Protein AF-0000000074489206 (afdb_homodimer)

Sequence (524 aa):
MYLAGFTFDFRQEFPAPSCTDLYLKTGTISSALHLPHKLPHISPQNNMTVNDALGGTPVLTYFPYKHLGLGEVFRLFFADAGIPYEEAPATKDVWPGLKKQLMESGANPIGSVPIVKIGDKVYHQTMPTVKYFSKKIQKYLPSSIEDEYFLDQMQDIISDWRSYVRAIFGQDEAAKQKYHAETLPKFVNAFETFLGRHPDGPYLLGKEIMHTDFPLYQAFADNGIRTGGNLAGTLEEHPRVKAFIEAFENRPPIKAHLADRQMYLAGFTFDFRQEFPAPSCTDLYLKTGTISSALHLPHKLPHISPQNNMTVNDALGGTPVLTYFPYKHLGLGEVFRLFFADAGIPYEEAPATKDVWPGLKKQLMESGANPIGSVPIVKIGDKVYHQTMPTVKYFSKKIQKYLPSSIEDEYFLDQMQDIISDWRSYVRAIFGQDEAAKQKYHAETLPKFVNAFETFLGRHPDGPYLLGKEIMHTDFPLYQAFADNGIRTGGNLAGTLEEHPRVKAFIEAFENRPPIKAHLADRQ

pLDDT: mean 82.32, std 28.25, range [17.37, 98.92]

Solvent-accessible surface area (backbone atoms only — not comparable to full-atom values): 30048 Å² total; per-residue (Å²): 140,80,85,74,79,84,76,81,77,78,71,78,75,74,82,78,78,86,81,76,85,73,80,72,81,67,83,69,85,68,81,70,79,66,78,66,75,73,66,74,76,69,66,76,72,83,76,68,47,61,36,56,50,68,64,37,62,38,34,39,27,24,61,84,50,82,87,37,64,67,45,32,32,51,52,50,48,26,44,61,67,64,41,73,66,46,78,50,64,40,41,86,84,47,34,65,61,49,32,51,49,29,32,74,70,56,63,34,44,80,47,71,71,37,32,37,31,37,78,92,44,61,44,55,50,59,67,39,44,48,47,44,51,23,60,53,59,71,42,45,69,69,91,43,73,67,52,42,35,53,44,42,34,50,46,52,50,51,52,53,54,49,47,55,56,59,66,41,61,92,49,55,69,66,54,48,50,46,35,62,71,50,52,49,52,47,52,55,53,23,47,31,53,52,27,51,75,23,71,83,26,47,26,68,74,6,74,52,72,42,52,58,50,42,53,50,51,45,57,36,44,68,68,23,44,33,94,90,33,90,37,33,72,58,36,78,80,27,64,46,46,34,43,25,52,52,54,57,50,60,35,66,48,36,33,55,55,60,65,61,68,113,139,81,84,75,79,83,78,81,77,86,67,86,72,83,78,79,80,79,84,81,76,85,72,77,84,74,80,68,85,66,82,74,74,75,75,71,75,75,66,72,77,69,65,77,72,83,76,68,47,61,36,56,51,68,64,38,61,38,34,38,28,26,62,85,49,82,87,38,64,67,45,33,30,52,51,50,48,30,42,61,67,64,42,73,66,46,77,52,66,40,40,85,86,47,35,65,61,50,34,51,49,28,32,74,72,55,64,34,42,78,47,69,70,35,33,36,31,35,80,91,44,61,43,55,51,60,68,38,43,48,46,45,52,23,62,52,60,71,42,44,68,69,92,44,71,69,51,42,36,51,46,42,32,50,47,53,50,50,52,53,54,49,47,55,55,58,66,40,59,92,48,56,68,68,54,47,50,47,36,62,71,49,52,48,52,46,53,53,54,24,49,31,53,52,27,51,74,22,71,81,26,49,26,69,75,6,74,52,73,40,51,56,50,42,54,50,51,45,56,35,45,67,68,22,44,33,94,90,33,90,37,33,72,58,35,78,79,27,64,45,46,34,43,26,51,53,54,55,49,61,35,66,48,37,34,56,56,57,64,61,70,111

InterPro domains:
  IPR004045 Glutathione S-transferase, N-terminal [PS50404] (58-141)
  IPR004046 Glutathione S-transferase, C-terminal [PF14497] (160-261)
  IPR010987 Glutathione S-transferase, C-terminal-like [PS50405] (140-262)
  IPR036249 Thioredoxin-like superfamily [SSF52833] (58-136)
  IPR036282 Glutathione S-transferase, C-terminal domain superfamily [SSF47616] (141-261)
  IPR050213 Glutathione S-transferase superfamily [PTHR11571] (59-261)

Organism: Spizellomyces punctatus (strain DAOM BR117) (NCBI:txid645134)

Structure (mmCIF, N/CA/C/O backbone):
data_AF-0000000074489206-model_v1
#
loop_
_entity.id
_entity.type
_entity.pdbx_description
1 polymer 'Glutathione S-transferase'
#
loop_
_atom_site.group_PDB
_atom_site.id
_atom_site.type_symbol
_atom_site.label_atom_id
_atom_site.label_alt_id
_atom_site.label_comp_id
_atom_site.label_asym_id
_atom_site.label_entity_id
_atom_site.label_seq_id
_atom_site.pdbx_PDB_ins_code
_atom_site.Cartn_x
_atom_site.Cartn_y
_atom_site.Cartn_z
_atom_site.occupancy
_atom_site.B_iso_or_equiv
_atom_site.auth_seq_id
_atom_site.auth_comp_id
_atom_site.auth_asym_id
_atom_site.auth_atom_id
_atom_site.pdbx_PDB_model_num
ATOM 1 N N . MET A 1 1 ? -5.728 9.969 43.24 1 19.01 1 MET A N 1
ATOM 2 C CA . MET A 1 1 ? -5.011 11.214 42.976 1 19.01 1 MET A CA 1
ATOM 3 C C . MET A 1 1 ? -5.58 11.92 41.75 1 19.01 1 MET A C 1
ATOM 5 O O . MET A 1 1 ? -6.014 11.268 40.798 1 19.01 1 MET A O 1
ATOM 9 N N . TYR A 1 2 ? -5.796 13.366 41.855 1 19.22 2 TYR A N 1
ATOM 10 C CA . TYR A 1 2 ? -6.529 14.558 41.44 1 19.22 2 TYR A CA 1
ATOM 11 C C . TYR A 1 2 ? -5.978 15.108 40.13 1 19.22 2 TYR A C 1
ATOM 13 O O . TYR A 1 2 ? -4.869 15.645 40.092 1 19.22 2 TYR A O 1
ATOM 21 N N . LEU A 1 3 ? -5.888 14.317 39.057 1 20.36 3 LEU A N 1
ATOM 22 C CA . LEU A 1 3 ? -5.39 14.919 37.824 1 20.36 3 LEU A CA 1
ATOM 23 C C . LEU A 1 3 ? -6.145 16.205 37.504 1 20.36 3 LEU A C 1
ATOM 25 O O . LEU A 1 3 ? -7.339 16.17 37.2 1 20.36 3 LEU A O 1
ATOM 29 N N . ALA A 1 4 ? -5.779 17.264 38.317 1 20.36 4 ALA A N 1
ATOM 30 C CA . ALA A 1 4 ? -6.176 18.669 38.276 1 20.36 4 ALA A CA 1
ATOM 31 C C . ALA A 1 4 ? -6.088 19.222 36.856 1 20.36 4 ALA A C 1
ATOM 33 O O . ALA A 1 4 ? -5.211 18.83 36.083 1 20.36 4 ALA A O 1
ATOM 34 N N . GLY A 1 5 ? -7.215 19.787 36.294 1 20.77 5 GLY A N 1
ATOM 35 C CA . GLY A 1 5 ? -7.941 20.453 35.224 1 20.77 5 GLY A CA 1
ATOM 36 C C . GLY A 1 5 ? -7.248 21.706 34.724 1 20.77 5 GLY A C 1
ATOM 37 O O . GLY A 1 5 ? -7.189 22.714 35.431 1 20.77 5 GLY A O 1
ATOM 38 N N . PHE A 1 6 ? -5.941 21.493 34.138 1 20.52 6 PHE A N 1
ATOM 39 C CA . PHE A 1 6 ? -5.072 22.604 33.767 1 20.52 6 PHE A CA 1
ATOM 40 C C . PHE A 1 6 ? -5.813 23.599 32.882 1 20.52 6 PHE A C 1
ATOM 42 O O . PHE A 1 6 ? -6.465 23.21 31.911 1 20.52 6 PHE A O 1
ATOM 49 N N . THR A 1 7 ? -6.281 24.807 33.384 1 20.48 7 THR A N 1
ATOM 50 C CA . THR A 1 7 ? -7.07 25.994 33.074 1 20.48 7 THR A CA 1
ATOM 51 C C . THR A 1 7 ? -6.355 26.866 32.046 1 20.48 7 THR A C 1
ATOM 53 O O . THR A 1 7 ? -5.339 27.492 32.355 1 20.48 7 THR A O 1
ATOM 56 N N . PHE A 1 8 ? -5.883 26.369 30.845 1 18.86 8 PHE A N 1
ATOM 57 C CA . PHE A 1 8 ? -5.146 27.3 29.998 1 18.86 8 PHE A CA 1
ATOM 58 C C . PHE A 1 8 ? -6.006 28.507 29.645 1 18.86 8 PHE A C 1
ATOM 60 O O . PHE A 1 8 ? -7.15 28.356 29.21 1 18.86 8 PHE A O 1
ATOM 67 N N . ASP A 1 9 ? -5.855 29.699 30.284 1 19.12 9 ASP A N 1
ATOM 68 C CA . ASP A 1 9 ? -6.465 31.024 30.285 1 19.12 9 ASP A CA 1
ATOM 69 C C . ASP A 1 9 ? -6.171 31.765 28.982 1 19.12 9 ASP A C 1
ATOM 71 O O . ASP A 1 9 ? -5.075 32.299 28.799 1 19.12 9 ASP A O 1
ATOM 75 N N . PHE A 1 10 ? -6.372 31.257 27.808 1 18.16 10 PHE A N 1
ATOM 76 C CA . PHE A 1 10 ? -5.983 31.896 26.557 1 18.16 10 PHE A CA 1
ATOM 77 C C . PHE A 1 10 ? -6.735 33.208 26.363 1 18.16 10 PHE A C 1
ATOM 79 O O . PHE A 1 10 ? -7.643 33.292 25.533 1 18.16 10 PHE A O 1
ATOM 86 N N . ARG A 1 11 ? -7.218 33.893 27.473 1 21.06 11 ARG A N 1
ATOM 87 C CA . ARG A 1 11 ? -8.207 34.941 27.244 1 21.06 11 ARG A CA 1
ATOM 88 C C . ARG A 1 11 ? -7.576 36.15 26.561 1 21.06 11 ARG A C 1
ATOM 90 O O . ARG A 1 11 ? -7.639 37.266 27.079 1 21.06 11 ARG A O 1
ATOM 97 N N . GLN A 1 12 ? -6.361 36.042 25.953 1 17.75 12 GLN A N 1
ATOM 98 C CA . GLN A 1 12 ? -5.848 37.377 25.661 1 17.75 12 GLN A CA 1
ATOM 99 C C . GLN A 1 12 ? -6.71 38.081 24.616 1 17.75 12 GLN A C 1
ATOM 101 O O . GLN A 1 12 ? -7.03 37.502 23.576 1 17.75 12 GLN A O 1
ATOM 106 N N . GLU A 1 13 ? -7.373 39.189 24.942 1 18.68 13 GLU A N 1
ATOM 107 C CA . GLU A 1 13 ? -8.425 40.093 24.488 1 18.68 13 GLU A CA 1
ATOM 108 C C . GLU A 1 13 ? -7.955 40.939 23.309 1 18.68 13 GLU A C 1
ATOM 110 O O . GLU A 1 13 ? -7.081 41.796 23.462 1 18.68 13 GLU A O 1
ATOM 115 N N . PHE A 1 14 ? -7.367 40.45 22.25 1 19.97 14 PHE A N 1
ATOM 116 C CA . PHE A 1 14 ? -6.841 41.371 21.25 1 19.97 14 PHE A CA 1
ATOM 117 C C . PHE A 1 14 ? -7.921 42.341 20.786 1 19.97 14 PHE A C 1
ATOM 119 O O . PHE A 1 14 ? -9.06 41.938 20.541 1 19.97 14 PHE A O 1
ATOM 126 N N . PRO A 1 15 ? -7.707 43.588 21.147 1 19.11 15 PRO A N 1
ATOM 127 C CA . PRO A 1 15 ? -8.673 44.664 20.913 1 19.11 15 PRO A CA 1
ATOM 128 C C . PRO A 1 15 ? -9.008 44.844 19.434 1 19.11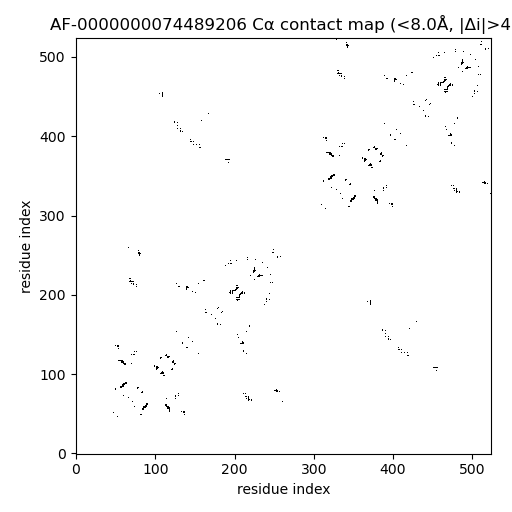 15 PRO A C 1
ATOM 130 O O . PRO A 1 15 ? -8.16 44.605 18.571 1 19.11 15 PRO A O 1
ATOM 133 N N . ALA A 1 16 ? -10.281 44.852 19.134 1 18.67 16 ALA A N 1
ATOM 134 C CA . ALA A 1 16 ? -11.036 44.742 17.888 1 18.67 16 ALA A CA 1
ATOM 135 C C . ALA A 1 16 ? -10.793 45.952 16.991 1 18.67 16 ALA A C 1
ATOM 137 O O . ALA A 1 16 ? -10.585 45.807 15.784 1 18.67 16 ALA A O 1
ATOM 138 N N . PRO A 1 17 ? -10.749 47.308 17.485 1 18.47 17 PRO A N 1
ATOM 139 C CA . PRO A 1 17 ? -11.984 47.871 16.935 1 18.47 17 PRO A CA 1
ATOM 140 C C . PRO A 1 17 ? -11.831 48.33 15.487 1 18.47 17 PRO A C 1
ATOM 142 O O . PRO A 1 17 ? -12.625 47.945 14.626 1 18.47 17 PRO A O 1
ATOM 145 N N . SER A 1 18 ? -11.329 49.686 15.202 1 17.73 18 SER A N 1
ATOM 146 C CA . SER A 1 18 ? -12.222 50.723 14.695 1 17.73 18 SER A CA 1
ATOM 147 C C . SER A 1 18 ? -12.071 50.892 13.187 1 17.73 18 SER A C 1
ATOM 149 O O . SER A 1 18 ? -10.96 51.08 12.686 1 17.73 18 SER A O 1
ATOM 151 N N . CYS A 1 19 ? -12.798 50.299 12.328 1 19.56 19 CYS A N 1
ATOM 152 C CA . CYS A 1 19 ? -12.992 50.188 10.887 1 19.56 19 CYS A CA 1
ATOM 153 C C . CYS A 1 19 ? -13.269 51.553 10.268 1 19.56 19 CYS A C 1
ATOM 155 O O . CYS A 1 19 ? -14.394 52.052 10.333 1 19.56 19 CYS A O 1
ATOM 157 N N . THR A 1 20 ? -12.426 52.607 10.691 1 17.76 20 THR A N 1
ATOM 158 C CA . THR A 1 20 ? -12.946 53.909 10.291 1 17.76 20 THR A CA 1
ATOM 159 C C . THR A 1 20 ? -13.344 53.904 8.818 1 17.76 20 THR A C 1
ATOM 161 O O . THR A 1 20 ? -12.927 53.026 8.06 1 17.76 20 THR A O 1
ATOM 164 N N . ASP A 1 21 ? -13.203 55.26 8.051 1 17.37 21 ASP A N 1
ATOM 165 C CA . ASP A 1 21 ? -14.007 56.228 7.312 1 17.37 21 ASP A CA 1
ATOM 166 C C . ASP A 1 21 ? -13.927 55.975 5.808 1 17.37 21 ASP A C 1
ATOM 168 O O . ASP A 1 21 ? -12.867 56.141 5.201 1 17.37 21 ASP A O 1
ATOM 172 N N . LEU A 1 22 ? -14.535 55.003 5.305 1 18.7 22 LEU A N 1
ATOM 173 C CA . LEU A 1 22 ? -14.691 54.576 3.919 1 18.7 22 LEU A CA 1
ATOM 174 C C . LEU A 1 22 ? -15.347 55.67 3.084 1 18.7 22 LEU A C 1
ATOM 176 O O . LEU A 1 22 ? -16.568 55.68 2.915 1 18.7 22 LEU A O 1
ATOM 180 N N . TYR A 1 23 ? -15.212 57.058 3.385 1 18.75 23 TYR A N 1
ATOM 181 C CA . TYR A 1 23 ? -16.222 57.855 2.697 1 18.75 23 TYR A CA 1
ATOM 182 C C . TYR A 1 23 ? -16.129 57.668 1.187 1 18.75 23 TYR A C 1
ATOM 184 O O . TYR A 1 23 ? -15.056 57.83 0.601 1 18.75 23 TYR A O 1
ATOM 192 N N . LEU A 1 24 ? -16.969 56.865 0.683 1 19.51 24 LEU A N 1
ATOM 193 C CA . LEU A 1 24 ? -17.311 56.425 -0.665 1 19.51 24 LEU A CA 1
ATOM 194 C C . LEU A 1 24 ? -17.751 57.605 -1.527 1 19.51 24 LEU A C 1
ATOM 196 O O . LEU A 1 24 ? -18.741 58.271 -1.215 1 19.51 24 LEU A O 1
ATOM 200 N N . LYS A 1 25 ? -16.824 58.549 -1.897 1 19.35 25 LYS A N 1
ATOM 201 C CA . LYS A 1 25 ? -17.259 59.621 -2.788 1 19.35 25 LYS A CA 1
ATOM 202 C C . LYS A 1 25 ? -18.09 59.071 -3.944 1 19.35 25 LYS A C 1
ATOM 204 O O . LYS A 1 25 ? -17.655 58.16 -4.65 1 19.35 25 LYS A O 1
ATOM 209 N N . THR A 1 26 ? -19.414 59.281 -3.977 1 21.21 26 THR A N 1
ATOM 210 C CA . THR A 1 26 ? -20.62 58.945 -4.726 1 21.21 26 THR A CA 1
ATOM 211 C C . THR A 1 26 ? -20.542 59.49 -6.149 1 21.21 26 THR A C 1
ATOM 213 O O . THR A 1 26 ? -21.419 59.22 -6.972 1 21.21 26 THR A O 1
ATOM 216 N N . GLY A 1 27 ? -19.403 59.959 -6.773 1 21.33 27 GLY A N 1
ATOM 217 C CA . GLY A 1 27 ? -19.845 60.776 -7.892 1 21.33 27 GLY A CA 1
ATOM 218 C C . GLY A 1 27 ? -20.751 60.03 -8.853 1 21.33 27 GLY A C 1
ATOM 219 O O . GLY A 1 27 ? -20.651 58.809 -8.989 1 21.33 27 GLY A O 1
ATOM 220 N N . THR A 1 28 ? -21.939 60.591 -9.233 1 21.07 28 THR A N 1
ATOM 221 C CA . THR A 1 28 ? -23.211 60.318 -9.891 1 21.07 28 THR A CA 1
ATOM 222 C C . THR A 1 28 ? -23.001 60.009 -11.37 1 21.07 28 THR A C 1
ATOM 224 O O . THR A 1 28 ? -23.871 59.424 -12.018 1 21.07 28 THR A O 1
ATOM 227 N N . ILE A 1 29 ? -21.923 59.877 -12.003 1 22.62 29 ILE A N 1
ATOM 228 C CA . ILE A 1 29 ? -22.098 60.224 -13.41 1 22.62 29 ILE A CA 1
ATOM 229 C C . ILE A 1 29 ? -23.08 59.253 -14.062 1 22.62 29 ILE A C 1
ATOM 231 O O . ILE A 1 29 ? -22.937 58.035 -13.933 1 22.62 29 ILE A O 1
ATOM 235 N N . SER A 1 30 ? -24.26 59.667 -14.421 1 20.82 30 SER A N 1
ATOM 236 C CA . SER A 1 30 ? -25.503 59.132 -14.968 1 20.82 30 SER A CA 1
ATOM 237 C C . SER A 1 30 ? -25.293 58.567 -16.369 1 20.82 30 SER A C 1
ATOM 239 O O . SER A 1 30 ? -26.206 57.974 -16.948 1 20.82 30 SER A O 1
ATOM 241 N N . SER A 1 31 ? -24.196 58.675 -17.07 1 23.55 31 SER A N 1
ATOM 242 C CA . SER A 1 31 ? -24.515 58.634 -18.493 1 23.55 31 SER A CA 1
ATOM 243 C C . SER A 1 31 ? -25.161 57.308 -18.877 1 23.55 31 SER A C 1
ATOM 245 O O . SER A 1 31 ? -24.793 56.256 -18.351 1 23.55 31 SER A O 1
ATOM 247 N N . ALA A 1 32 ? -26.371 57.407 -19.508 1 21.8 32 ALA A N 1
ATOM 248 C CA . ALA A 1 32 ? -27.425 56.503 -19.96 1 21.8 32 ALA A CA 1
ATOM 249 C C . ALA A 1 32 ? -26.898 55.526 -21.008 1 21.8 32 ALA A C 1
ATOM 251 O O . ALA A 1 32 ? -27.679 54.867 -21.699 1 21.8 32 ALA A O 1
ATOM 252 N N . LEU A 1 33 ? -25.646 55.266 -21.166 1 22.95 33 LEU A N 1
ATOM 253 C CA . LEU A 1 33 ? -25.439 54.575 -22.434 1 22.95 33 LEU A CA 1
ATOM 254 C C . LEU A 1 33 ? -26.223 53.268 -22.475 1 22.95 33 LEU A C 1
ATOM 256 O O . LEU A 1 33 ? -26.078 52.423 -21.589 1 22.95 33 LEU A O 1
ATOM 260 N N . HIS A 1 34 ? -27.321 53.286 -23.136 1 23.38 34 HIS A N 1
ATOM 261 C CA . HIS A 1 34 ? -28.227 52.175 -23.405 1 23.38 34 HIS A CA 1
ATOM 262 C C . HIS A 1 34 ? -27.516 51.052 -24.152 1 23.38 34 HIS A C 1
ATOM 264 O O . HIS A 1 34 ? -28.158 50.247 -24.831 1 23.38 34 HIS A O 1
ATOM 270 N N . LEU A 1 35 ? -26.367 50.686 -23.966 1 24.21 35 LEU A N 1
ATOM 271 C CA . LEU A 1 35 ? -25.957 49.67 -24.93 1 24.21 35 LEU A CA 1
ATOM 272 C C . LEU A 1 35 ? -26.835 48.429 -24.819 1 24.21 35 LEU A C 1
ATOM 274 O O . LEU A 1 35 ? -26.99 47.868 -23.732 1 24.21 35 LEU A O 1
ATOM 278 N N . PRO A 1 36 ? -27.793 48.284 -25.762 1 25.35 36 PRO A N 1
ATOM 279 C CA . PRO A 1 36 ? -28.704 47.138 -25.697 1 25.35 36 PRO A CA 1
ATOM 280 C C . PRO A 1 36 ? -27.969 45.8 -25.679 1 25.35 36 PRO A C 1
ATOM 282 O O . PRO A 1 36 ? -28.552 44.776 -25.313 1 25.35 36 PRO A O 1
ATOM 285 N N . HIS A 1 37 ? -26.843 45.795 -26.32 1 28.74 37 HIS A N 1
ATOM 286 C CA . HIS A 1 37 ? -26.745 44.49 -26.963 1 28.74 37 HIS A CA 1
ATOM 287 C C . HIS A 1 37 ? -26.79 43.364 -25.935 1 28.74 37 HIS A C 1
ATOM 289 O O . HIS A 1 37 ? -26.037 43.38 -24.958 1 28.74 37 HIS A O 1
ATOM 295 N N . LYS A 1 38 ? -27.947 42.737 -25.805 1 24.7 38 LYS A N 1
ATOM 296 C CA . LYS A 1 38 ? -28.003 41.53 -24.986 1 24.7 38 LYS A CA 1
ATOM 297 C C . LYS A 1 38 ? -26.845 40.591 -25.312 1 24.7 38 LYS A C 1
ATOM 299 O O . LYS A 1 38 ? -26.681 40.175 -26.461 1 24.7 38 LYS A O 1
ATOM 304 N N . LEU A 1 39 ? -25.679 40.755 -24.677 1 28.63 39 LEU A N 1
ATOM 305 C CA . LEU A 1 39 ? -24.77 39.627 -24.847 1 28.63 39 LEU A CA 1
ATOM 306 C C . LEU A 1 39 ? -25.499 38.305 -24.637 1 28.63 39 LEU A C 1
ATOM 308 O O . LEU A 1 39 ? -26.364 38.2 -23.764 1 28.63 39 LEU A O 1
ATOM 312 N N . PRO A 1 40 ? -25.603 37.531 -25.657 1 30.47 40 PRO A N 1
ATOM 313 C CA . PRO A 1 40 ? -26.258 36.257 -25.352 1 30.47 40 PRO A CA 1
ATOM 314 C C . PRO A 1 40 ? -25.826 35.678 -24.007 1 30.47 40 PRO A C 1
ATOM 316 O O . PRO A 1 40 ? -24.717 35.952 -23.54 1 30.47 40 PRO A O 1
ATOM 319 N N . HIS A 1 41 ? -26.744 35.547 -23.123 1 27.83 41 HIS A N 1
ATOM 320 C CA . HIS A 1 41 ? -26.51 34.812 -21.885 1 27.83 41 HIS A CA 1
ATOM 321 C C . HIS A 1 41 ? -25.649 33.578 -22.131 1 27.83 41 HIS A C 1
ATOM 323 O O . HIS A 1 41 ? -26.017 32.706 -22.922 1 27.83 41 HIS A O 1
ATOM 329 N N . ILE A 1 42 ? -24.337 33.739 -22.316 1 32.5 42 ILE A N 1
ATOM 330 C CA . ILE A 1 42 ? -23.588 32.502 -22.125 1 32.5 42 ILE A CA 1
ATOM 331 C C . ILE A 1 42 ? -24.208 31.693 -20.988 1 32.5 42 ILE A C 1
ATOM 333 O O . ILE A 1 42 ? -24.426 32.216 -19.892 1 32.5 42 ILE A O 1
ATOM 337 N N . SER A 1 43 ? -25.072 30.822 -21.331 1 33.3 43 SER A N 1
ATOM 338 C CA . SER A 1 43 ? -25.552 29.896 -20.311 1 33.3 43 SER A CA 1
ATOM 339 C C . SER A 1 43 ? -24.506 29.681 -19.222 1 33.3 43 SER A C 1
ATOM 341 O O . SER A 1 43 ? -23.309 29.61 -19.509 1 33.3 43 SER A O 1
ATOM 343 N N . PRO A 1 44 ? -24.649 30.075 -18.035 1 35.2 44 PRO A N 1
ATOM 344 C CA . PRO A 1 44 ? -23.665 29.75 -17 1 35.2 44 PRO A CA 1
ATOM 345 C C . PRO A 1 44 ? -22.965 28.416 -17.249 1 35.2 44 PRO A C 1
ATOM 347 O O . PRO A 1 44 ? -23.591 27.466 -17.728 1 35.2 44 PRO A O 1
ATOM 350 N N . GLN A 1 45 ? -21.771 28.33 -17.769 1 35.96 45 GLN A N 1
ATOM 351 C CA . GLN A 1 45 ? -20.885 27.171 -17.735 1 35.96 45 GLN A CA 1
ATOM 352 C C . GLN A 1 45 ? -21.267 26.219 -16.605 1 35.96 45 GLN A C 1
ATOM 354 O O . GLN A 1 45 ? -21.654 26.659 -15.52 1 35.96 45 GLN A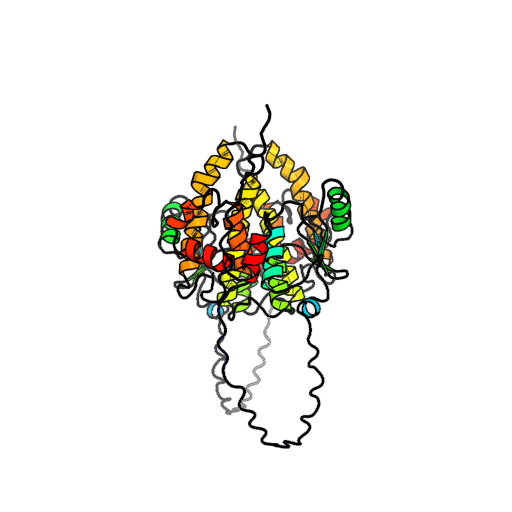 O 1
ATOM 359 N N . ASN A 1 46 ? -21.848 25.091 -16.706 1 41.44 46 ASN A N 1
ATOM 360 C CA . ASN A 1 46 ? -22.153 24.006 -15.78 1 41.44 46 ASN A CA 1
ATOM 361 C C . ASN A 1 46 ? -21.14 23.94 -14.64 1 41.44 46 ASN A C 1
ATOM 363 O O . ASN A 1 46 ? -20.004 23.505 -14.839 1 41.44 46 ASN A O 1
ATOM 367 N N . ASN A 1 47 ? -20.901 24.942 -13.749 1 46.05 47 ASN A N 1
ATOM 368 C CA . ASN A 1 47 ? -20.025 25.053 -12.588 1 46.05 47 ASN A CA 1
ATOM 369 C C . ASN A 1 47 ? -20.003 23.761 -11.777 1 46.05 47 ASN A C 1
ATOM 371 O O . ASN A 1 47 ? -20.758 23.616 -10.813 1 46.05 47 ASN A O 1
ATOM 375 N N . MET A 1 48 ? -19.653 22.706 -12.349 1 63.81 48 MET A N 1
ATOM 376 C CA . MET A 1 48 ? -19.509 21.456 -11.608 1 63.81 48 MET A CA 1
ATOM 377 C C . MET A 1 48 ? -18.672 21.662 -10.35 1 63.81 48 MET A C 1
ATOM 379 O O . MET A 1 48 ? -17.588 22.246 -10.41 1 63.81 48 MET A O 1
ATOM 383 N N . THR A 1 49 ? -19.404 21.629 -9.17 1 77.31 49 THR A N 1
ATOM 384 C CA . THR A 1 49 ? -18.691 21.655 -7.898 1 77.31 49 THR A CA 1
ATOM 385 C C . THR A 1 49 ? -17.752 20.457 -7.78 1 77.31 49 THR A C 1
ATOM 387 O O . THR A 1 49 ? -17.853 19.504 -8.555 1 77.31 49 THR A O 1
ATOM 390 N N . VAL A 1 50 ? -16.757 20.544 -7.048 1 84.74 50 VAL A N 1
ATOM 391 C CA . VAL A 1 50 ? -15.84 19.443 -6.771 1 84.74 50 VAL A CA 1
ATOM 392 C C . VAL A 1 50 ? -16.631 18.2 -6.369 1 84.74 50 VAL A C 1
ATOM 394 O O . VAL A 1 50 ? -16.275 17.082 -6.747 1 84.74 50 VAL A O 1
ATOM 397 N N . ASN A 1 51 ? -17.771 18.396 -5.787 1 89.16 51 ASN A N 1
ATOM 398 C CA . ASN A 1 51 ? -18.611 17.267 -5.401 1 89.16 51 ASN A CA 1
ATOM 399 C C . ASN A 1 51 ? -19.297 16.639 -6.611 1 89.16 51 ASN A C 1
ATOM 401 O O . ASN A 1 51 ? -19.563 15.436 -6.624 1 89.16 51 ASN A O 1
ATOM 405 N N . ASP A 1 52 ? -19.555 17.44 -7.565 1 89.31 52 ASP A N 1
ATOM 406 C CA . ASP A 1 52 ? -20.128 16.894 -8.791 1 89.31 52 ASP A CA 1
ATOM 407 C C . ASP A 1 52 ? -19.157 15.932 -9.471 1 89.31 52 ASP A C 1
ATOM 409 O O . ASP A 1 52 ? -19.566 14.893 -9.993 1 89.31 52 ASP A O 1
ATOM 413 N N . ALA A 1 53 ? -17.936 16.33 -9.4 1 91.9 53 ALA A N 1
ATOM 414 C CA . ALA A 1 53 ? -16.91 15.483 -10.002 1 91.9 53 ALA A CA 1
ATOM 415 C C . ALA A 1 53 ? -16.811 14.143 -9.279 1 91.9 53 ALA A C 1
ATOM 417 O O . ALA A 1 53 ? -16.442 13.131 -9.88 1 91.9 53 ALA A O 1
ATOM 418 N N . LEU A 1 54 ? -17.207 14.074 -8.028 1 95.28 54 LEU A N 1
ATOM 419 C CA . LEU A 1 54 ? -17.157 12.856 -7.227 1 95.28 54 LEU A CA 1
ATOM 420 C C . LEU A 1 54 ? -18.464 12.078 -7.338 1 95.28 54 LEU A C 1
ATOM 422 O O . LEU A 1 54 ? -18.526 10.903 -6.968 1 95.28 54 LEU A O 1
ATOM 426 N N . GLY A 1 55 ? -19.464 12.686 -7.794 1 93.77 55 GLY A N 1
ATOM 427 C CA . GLY A 1 55 ? -20.754 12.031 -7.936 1 93.77 55 GLY A CA 1
ATOM 428 C C . GLY A 1 55 ? -21.68 12.275 -6.759 1 93.77 55 GLY A C 1
ATOM 429 O O . GLY A 1 55 ? -22.669 11.561 -6.582 1 93.77 55 GLY A O 1
ATOM 430 N N . GLY A 1 56 ? -21.33 13.21 -5.833 1 96.21 56 GLY A N 1
ATOM 431 C CA . GLY A 1 56 ? -22.158 13.521 -4.678 1 96.21 56 GLY A CA 1
ATOM 432 C C . GLY A 1 56 ? -21.355 13.97 -3.472 1 96.21 56 GLY A C 1
ATOM 433 O O . GLY A 1 56 ? -20.136 14.134 -3.558 1 96.21 56 GLY A O 1
ATOM 434 N N . THR A 1 57 ? -22.046 14.217 -2.361 1 97.31 57 THR A N 1
ATOM 435 C CA . THR A 1 57 ? -21.416 14.647 -1.118 1 97.31 57 THR A CA 1
ATOM 436 C C . THR A 1 57 ? -20.873 13.448 -0.344 1 97.31 57 THR A C 1
ATOM 438 O O . THR A 1 57 ? -21.622 12.528 -0.01 1 97.31 57 THR A O 1
ATOM 441 N N . PRO A 1 58 ? -19.609 13.446 -0.033 1 98.31 58 PRO A N 1
ATOM 442 C CA . PRO A 1 58 ? -19.042 12.338 0.738 1 98.31 58 PRO A CA 1
ATOM 443 C C . PRO A 1 58 ? -19.551 12.3 2.178 1 98.31 58 PRO A C 1
ATOM 445 O O . PRO A 1 58 ? -19.732 13.35 2.8 1 98.31 58 PRO A O 1
ATOM 448 N N . VAL A 1 59 ? -19.757 11.098 2.649 1 98.45 59 VAL A N 1
ATOM 449 C CA . VAL A 1 59 ? -19.983 10.845 4.068 1 98.45 59 VAL A CA 1
ATOM 450 C C . VAL A 1 59 ? -18.832 10.017 4.635 1 98.45 59 VAL A C 1
ATOM 452 O O . VAL A 1 59 ? -18.665 8.848 4.28 1 98.45 59 VAL A O 1
ATOM 455 N N . LEU A 1 60 ? -18.044 10.613 5.466 1 97.68 60 LEU A N 1
ATOM 456 C CA . LEU A 1 60 ? -16.885 9.96 6.064 1 97.68 60 LEU A CA 1
ATOM 457 C C . LEU A 1 60 ? -17.271 9.238 7.35 1 97.68 60 LEU A C 1
ATOM 459 O O . LEU A 1 60 ? -17.88 9.833 8.242 1 97.68 60 LEU A O 1
ATOM 463 N N . THR A 1 61 ? -16.985 7.98 7.403 1 97.84 61 THR A N 1
ATOM 464 C CA . THR A 1 61 ? -17.18 7.185 8.611 1 97.84 61 THR A CA 1
ATOM 465 C C . THR A 1 61 ? -15.84 6.713 9.169 1 97.84 61 THR A C 1
ATOM 467 O O . THR A 1 61 ? -15.079 6.032 8.478 1 97.84 61 THR A O 1
ATOM 470 N N . TYR A 1 62 ? -15.516 7.1 10.368 1 96.27 62 TYR A N 1
ATOM 471 C CA . TYR A 1 62 ? -14.324 6.722 11.119 1 96.27 62 TYR A CA 1
ATOM 472 C C . TYR A 1 62 ? -14.589 6.764 12.62 1 96.27 62 TYR A C 1
ATOM 474 O O . TYR A 1 62 ? -15.64 7.238 13.058 1 96.27 62 TYR A O 1
ATOM 482 N N . PHE A 1 63 ? -13.656 6.143 13.386 1 94.31 63 PHE A N 1
ATOM 483 C CA . PHE A 1 63 ? -13.785 6.238 14.835 1 94.31 63 PHE A CA 1
ATOM 484 C C . PHE A 1 63 ? -13.668 7.686 15.295 1 94.31 63 PHE A C 1
ATOM 486 O O . PHE A 1 63 ? -13.008 8.498 14.643 1 94.31 63 PHE A O 1
ATOM 493 N N . PRO A 1 64 ? -14.3 7.92 16.329 1 88.58 64 PRO A N 1
ATOM 494 C CA . PRO A 1 64 ? -14.322 9.315 16.774 1 88.58 64 PRO A CA 1
ATOM 495 C C . PRO A 1 64 ? -13.002 9.753 17.406 1 88.58 64 PRO A C 1
ATOM 497 O O . PRO A 1 64 ? -12.981 10.192 18.558 1 88.58 64 PRO A O 1
ATOM 500 N N . TYR A 1 65 ? -11.931 9.488 16.775 1 82.81 65 TYR A N 1
ATOM 501 C CA . TYR A 1 65 ? -10.601 9.952 17.156 1 82.81 65 TYR A CA 1
ATOM 502 C C . TYR A 1 65 ? -10.195 11.173 16.339 1 82.81 65 TYR A C 1
ATOM 504 O O . TYR A 1 65 ? -9.75 11.043 15.197 1 82.81 65 TYR A O 1
ATOM 512 N N . LYS A 1 66 ? -10.603 12.218 16.843 1 74.73 66 LYS A N 1
ATOM 513 C CA . LYS A 1 66 ? -10.318 13.405 16.044 1 74.73 66 LYS A CA 1
ATOM 514 C C . LYS A 1 66 ? -8.817 13.568 15.818 1 74.73 66 LYS A C 1
ATOM 516 O O . LYS A 1 66 ? -8.012 13.214 16.682 1 74.73 66 LYS A O 1
ATOM 521 N N . HIS A 1 67 ? -8.323 13.881 14.596 1 83.33 67 HIS A N 1
ATOM 522 C CA . HIS A 1 67 ? -7.024 14.359 14.134 1 83.33 67 HIS A CA 1
ATOM 523 C C . HIS A 1 67 ? -5.994 13.234 14.126 1 83.33 67 HIS A C 1
ATOM 525 O O . HIS A 1 67 ? -4.789 13.49 14.18 1 83.33 67 HIS A O 1
ATOM 531 N N . LEU A 1 68 ? -6.541 11.987 14.249 1 87.47 68 LEU A N 1
ATOM 532 C CA . LEU A 1 68 ? -5.619 10.856 14.257 1 87.47 68 LEU A CA 1
ATOM 533 C C . LEU A 1 68 ? -6.022 9.82 13.213 1 87.47 68 LEU A C 1
ATOM 535 O O . LEU A 1 68 ? -7.197 9.719 12.854 1 87.47 68 LEU A O 1
ATOM 539 N N . GLY A 1 69 ? -5.004 9.191 12.843 1 93.02 69 GLY A N 1
ATOM 540 C CA . GLY A 1 69 ? -5.229 7.975 12.076 1 93.02 69 GLY A CA 1
ATOM 541 C C . GLY A 1 69 ? -5.64 8.242 10.641 1 93.02 69 GLY A C 1
ATOM 542 O O . GLY A 1 69 ? -5.502 9.364 10.148 1 93.02 69 GLY A O 1
ATOM 543 N N . LEU A 1 70 ? -6.222 7.27 9.997 1 95.11 70 LEU A N 1
ATOM 544 C CA . LEU A 1 70 ? -6.441 7.261 8.555 1 95.11 70 LEU A CA 1
ATOM 545 C C . LEU A 1 70 ? -7.682 8.068 8.189 1 95.11 70 LEU A C 1
ATOM 547 O O . LEU A 1 70 ? -7.838 8.489 7.04 1 95.11 70 LEU A O 1
ATOM 551 N N . GLY A 1 71 ? -8.601 8.273 9.144 1 96.29 71 GLY A N 1
ATOM 552 C CA . GLY A 1 71 ? -9.717 9.171 8.892 1 96.29 71 GLY A CA 1
ATOM 553 C C . GLY A 1 71 ? -9.289 10.61 8.677 1 96.29 71 GLY A C 1
ATOM 554 O O . GLY A 1 71 ? -9.894 11.331 7.881 1 96.29 71 GLY A O 1
ATOM 555 N N . GLU A 1 72 ? -8.22 10.958 9.388 1 96.72 72 GLU A N 1
ATOM 556 C CA . GLU A 1 72 ? -7.726 12.328 9.292 1 96.72 72 GLU A CA 1
ATOM 557 C C . GLU A 1 72 ? -7.124 12.603 7.917 1 96.72 72 GLU A C 1
ATOM 559 O O . GLU A 1 72 ? -7.138 13.741 7.443 1 96.72 72 GLU A O 1
ATOM 564 N N . VAL A 1 73 ? -6.621 11.638 7.238 1 97.99 73 VAL A N 1
ATOM 565 C CA . VAL A 1 73 ? -6.106 11.804 5.883 1 97.99 73 VAL A CA 1
ATOM 566 C C . VAL A 1 73 ? -7.207 12.344 4.974 1 97.99 73 VAL A C 1
ATOM 568 O O . VAL A 1 73 ? -6.977 13.268 4.19 1 97.99 73 VAL A O 1
ATOM 571 N N . PHE A 1 74 ? -8.414 11.781 5.096 1 97.96 74 PHE A N 1
ATOM 572 C CA . PHE A 1 74 ? -9.542 12.251 4.301 1 97.96 74 PHE A CA 1
ATOM 573 C C . PHE A 1 74 ? -9.919 13.676 4.685 1 97.96 74 PHE A C 1
ATOM 575 O O . PHE A 1 74 ? -10.188 14.508 3.816 1 97.96 74 PHE A O 1
ATOM 582 N N . ARG A 1 75 ? -9.91 13.96 5.955 1 96.87 75 ARG A N 1
ATOM 583 C CA . ARG A 1 75 ? -10.3 15.292 6.404 1 96.87 75 ARG A CA 1
ATOM 584 C C . ARG A 1 75 ? -9.356 16.354 5.851 1 96.87 75 ARG A C 1
ATOM 586 O O . ARG A 1 75 ? -9.801 17.401 5.375 1 96.87 75 ARG A O 1
ATOM 593 N N . LEU A 1 76 ? -8.082 16.044 5.939 1 97.89 76 LEU A N 1
ATOM 594 C CA . LEU A 1 76 ? -7.074 16.951 5.4 1 97.89 76 LEU A CA 1
ATOM 595 C C . LEU A 1 76 ? -7.236 17.112 3.893 1 97.89 76 LEU A C 1
ATOM 597 O O . LEU A 1 76 ? -7.178 18.229 3.373 1 97.89 76 LEU A O 1
ATOM 601 N N . PHE A 1 77 ? -7.482 16.03 3.168 1 98.59 77 PHE A N 1
ATOM 602 C CA . PHE A 1 77 ? -7.666 16.032 1.722 1 98.59 77 PHE A CA 1
ATOM 603 C C . PHE A 1 77 ? -8.907 16.828 1.336 1 98.59 77 PHE A C 1
ATOM 605 O O . PHE A 1 77 ? -8.86 17.658 0.426 1 98.59 77 PHE A O 1
ATOM 612 N N . PHE A 1 78 ? -10.012 16.582 2.038 1 97.92 78 PHE A N 1
ATOM 613 C CA . PHE A 1 78 ? -11.261 17.281 1.758 1 97.92 78 PHE A CA 1
ATOM 614 C C . PHE A 1 78 ? -11.118 18.774 2.027 1 97.92 78 PHE A C 1
ATOM 616 O O . PHE A 1 78 ? -11.601 19.599 1.249 1 97.92 78 PHE A O 1
ATOM 623 N N . ALA A 1 79 ? -10.461 19.104 3.097 1 97.17 79 ALA A N 1
ATOM 624 C CA . ALA A 1 79 ? -10.248 20.509 3.435 1 97.17 79 ALA A CA 1
ATOM 625 C C . ALA A 1 79 ? -9.448 21.219 2.347 1 97.17 79 ALA A C 1
ATOM 627 O O . ALA A 1 79 ? -9.851 22.28 1.864 1 97.17 79 ALA A O 1
ATOM 628 N N . ASP A 1 80 ? -8.409 20.613 1.942 1 98.28 80 ASP A N 1
ATOM 629 C CA . ASP A 1 80 ? -7.514 21.253 0.983 1 98.28 80 ASP A CA 1
ATOM 630 C C . ASP A 1 80 ? -8.167 21.353 -0.394 1 98.28 80 ASP A C 1
ATOM 632 O O . ASP A 1 80 ? -7.939 22.318 -1.127 1 98.28 80 ASP A O 1
ATOM 636 N N . ALA A 1 81 ? -8.95 20.347 -0.743 1 97.95 81 ALA A N 1
ATOM 637 C CA . ALA A 1 81 ? -9.562 20.269 -2.066 1 97.95 81 ALA A CA 1
ATOM 638 C C . ALA A 1 81 ? -10.867 21.058 -2.115 1 97.95 81 ALA A C 1
ATOM 640 O O . ALA A 1 81 ? -11.467 21.214 -3.181 1 97.95 81 ALA A O 1
ATOM 641 N N . GLY A 1 82 ? -11.299 21.552 -0.977 1 97 82 GLY A N 1
ATOM 642 C CA . GLY A 1 82 ? -12.551 22.29 -0.935 1 97 82 GLY A CA 1
ATOM 643 C C . GLY A 1 82 ? -13.769 21.41 -1.141 1 97 82 GLY A C 1
ATOM 644 O O . GLY A 1 82 ? -14.724 21.809 -1.811 1 97 82 GLY A O 1
ATOM 645 N N . ILE A 1 83 ? -13.725 20.216 -0.612 1 97.28 83 ILE A N 1
ATOM 646 C CA . ILE A 1 83 ? -14.819 19.261 -0.757 1 97.28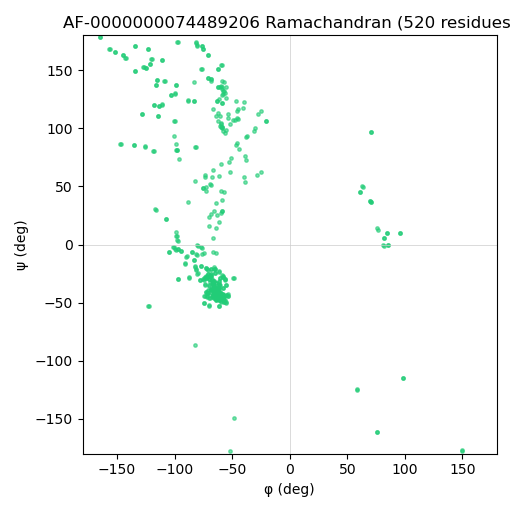 83 ILE A CA 1
ATOM 647 C C . ILE A 1 83 ? -15.671 19.255 0.51 1 97.28 83 ILE A C 1
ATOM 649 O O . ILE A 1 83 ? -15.252 18.731 1.545 1 97.28 83 ILE A O 1
ATOM 653 N N . PRO A 1 84 ? -16.856 19.843 0.436 1 96.77 84 PRO A N 1
ATOM 654 C CA . PRO A 1 84 ? -17.767 19.655 1.567 1 96.77 84 PRO A CA 1
ATOM 655 C C . PRO A 1 84 ? -18.11 18.187 1.81 1 96.77 84 PRO A C 1
ATOM 657 O O . PRO A 1 84 ? -18.297 17.427 0.856 1 96.77 84 PRO A O 1
ATOM 660 N N . TYR A 1 85 ? -18.086 17.817 3.039 1 97.07 85 TYR A N 1
ATOM 661 C CA . TYR A 1 85 ? -18.394 16.433 3.378 1 97.07 85 TYR A CA 1
ATOM 662 C C . TYR A 1 85 ? -19.131 16.349 4.71 1 97.07 85 TYR A C 1
ATOM 664 O O . TYR A 1 85 ? -19.169 17.321 5.468 1 97.07 85 TYR A O 1
ATOM 672 N N . GLU A 1 86 ? -19.752 15.235 4.952 1 97.26 86 GLU A N 1
ATOM 673 C CA . GLU A 1 86 ? -20.413 14.927 6.217 1 97.26 86 GLU A CA 1
ATOM 674 C C . GLU A 1 86 ? -19.677 13.824 6.971 1 97.26 86 GLU A C 1
ATOM 676 O O . GLU A 1 86 ? -18.896 13.075 6.379 1 97.26 86 GLU A O 1
ATOM 681 N N . GLU A 1 87 ? -19.896 13.759 8.255 1 95.21 87 GLU A N 1
ATOM 682 C CA . GLU A 1 87 ? -19.306 12.7 9.07 1 95.21 87 GLU A CA 1
ATOM 683 C C . GLU A 1 87 ? -20.384 11.812 9.684 1 95.21 87 GLU A C 1
ATOM 685 O O . GLU A 1 87 ? -21.445 12.298 10.081 1 95.21 87 GLU A O 1
ATOM 690 N N . ALA A 1 88 ? -20.191 10.564 9.678 1 95.51 88 ALA A N 1
ATOM 691 C CA . ALA A 1 88 ? -20.981 9.55 10.371 1 95.51 88 ALA A CA 1
ATOM 692 C C . ALA A 1 88 ? -20.095 8.67 11.248 1 95.51 88 ALA A C 1
ATOM 694 O O . ALA A 1 88 ? -19.716 7.566 10.848 1 95.51 88 ALA A O 1
ATOM 695 N N . PRO A 1 89 ? -19.805 9.112 12.457 1 93.78 89 PRO A N 1
ATOM 696 C CA . PRO A 1 89 ? -18.804 8.442 13.29 1 93.78 89 PRO A CA 1
ATOM 697 C C . PRO A 1 89 ? -19.189 7.004 13.633 1 93.78 89 PRO A C 1
ATOM 699 O O . PRO A 1 89 ? -20.36 6.721 13.899 1 93.78 89 PRO A O 1
ATOM 702 N N . ALA A 1 90 ? -18.251 6.1 13.533 1 94.88 90 ALA A N 1
ATOM 703 C CA . ALA A 1 90 ? -18.382 4.716 13.981 1 94.88 90 ALA A CA 1
ATOM 704 C C . ALA A 1 90 ? -18.131 4.599 15.482 1 94.88 90 ALA A C 1
ATOM 706 O O . ALA A 1 90 ? -17.062 4.153 15.906 1 94.88 90 ALA A O 1
ATOM 707 N N . THR A 1 91 ? -19.166 4.864 16.243 1 94.55 91 THR A N 1
ATOM 708 C CA . THR A 1 91 ? -19.045 4.758 17.693 1 94.55 91 THR A CA 1
ATOM 709 C C . THR A 1 91 ? -19.041 3.296 18.13 1 94.55 91 THR A C 1
ATOM 711 O O . THR A 1 91 ? -19.318 2.402 17.327 1 94.55 91 THR A O 1
ATOM 714 N N . LYS A 1 92 ? -18.709 3.072 19.329 1 92.77 92 LYS A N 1
ATOM 715 C CA . LYS A 1 92 ? -18.632 1.726 19.89 1 92.77 92 LYS A CA 1
ATOM 716 C C . LYS A 1 92 ? -19.954 0.983 19.718 1 92.77 92 LYS A C 1
ATOM 718 O O . LYS A 1 92 ? -19.967 -0.232 19.509 1 92.77 92 LYS A O 1
ATOM 723 N N . ASP A 1 93 ? -21.032 1.67 19.807 1 94.93 93 ASP A N 1
ATOM 724 C CA . ASP A 1 93 ? -22.358 1.067 19.725 1 94.93 93 ASP A CA 1
ATOM 725 C C . ASP A 1 93 ? -22.752 0.802 18.273 1 94.93 93 ASP A C 1
ATOM 727 O O . ASP A 1 93 ? -23.507 -0.13 17.99 1 94.93 93 ASP A O 1
ATOM 731 N N . VAL A 1 94 ? -22.199 1.526 17.314 1 95.53 94 VAL A N 1
ATOM 732 C CA . VAL A 1 94 ? -22.611 1.48 15.915 1 95.53 94 VAL A CA 1
ATOM 733 C C . VAL A 1 94 ? -21.693 0.54 15.137 1 95.53 94 VAL A C 1
ATOM 735 O O . VAL A 1 94 ? -22.143 -0.172 14.236 1 95.53 94 VAL A O 1
ATOM 738 N N . TRP A 1 95 ? -20.523 0.444 15.554 1 95.89 95 TRP A N 1
ATOM 739 C CA . TRP A 1 95 ? -19.464 -0.145 14.741 1 95.89 95 TRP A CA 1
ATOM 740 C C . TRP A 1 95 ? -19.71 -1.634 14.522 1 95.89 95 TRP A C 1
ATOM 742 O O . TRP A 1 95 ? -19.609 -2.127 13.396 1 95.89 95 TRP A O 1
ATOM 752 N N . PRO A 1 96 ? -20.087 -2.417 15.541 1 96.69 96 PRO A N 1
ATOM 753 C CA . PRO A 1 96 ? -20.257 -3.853 15.306 1 96.69 96 PRO A CA 1
ATOM 754 C C . PRO A 1 96 ? -21.322 -4.156 14.254 1 96.69 96 PRO A C 1
ATOM 756 O O . PRO A 1 96 ? -21.112 -5.005 13.384 1 96.69 96 PRO A O 1
ATOM 759 N N . GLY A 1 97 ? -22.43 -3.499 14.294 1 97.39 97 GLY A N 1
ATOM 760 C CA . GLY A 1 97 ? -23.486 -3.677 13.31 1 97.39 97 GLY A CA 1
ATOM 761 C C . GLY A 1 97 ? -23.098 -3.199 11.924 1 97.39 97 GLY A C 1
ATOM 762 O O . GLY A 1 97 ? -23.381 -3.869 10.929 1 97.39 97 GLY A O 1
ATOM 763 N N . LEU A 1 98 ? -22.476 -2.072 11.874 1 96.86 98 LEU A N 1
ATOM 764 C CA . LEU A 1 98 ? -22.035 -1.51 10.602 1 96.86 98 LEU A CA 1
ATOM 765 C C . LEU A 1 98 ? -21 -2.412 9.938 1 96.86 98 LEU A C 1
ATOM 767 O O . LEU A 1 98 ? -21.062 -2.652 8.73 1 96.86 98 LEU A O 1
ATOM 771 N N . LYS A 1 99 ? -20.066 -2.847 10.729 1 97.4 99 LYS A N 1
ATOM 772 C CA . LYS A 1 99 ? -19.038 -3.756 10.232 1 97.4 99 LYS A CA 1
ATOM 773 C C . LYS A 1 99 ? -19.661 -4.995 9.595 1 97.4 99 LYS A C 1
ATOM 775 O O . LYS A 1 99 ? -19.29 -5.382 8.485 1 97.4 99 LYS A O 1
ATOM 780 N N . LYS A 1 100 ? -20.557 -5.605 10.278 1 97.29 100 LYS A N 1
ATOM 781 C CA . LYS A 1 100 ? -21.245 -6.793 9.782 1 97.29 100 LYS A CA 1
ATOM 782 C C . LYS A 1 100 ? -21.969 -6.502 8.47 1 97.29 100 LYS A C 1
ATOM 784 O O . LYS A 1 100 ? -21.885 -7.285 7.522 1 97.29 100 LYS A O 1
ATOM 789 N N . GLN A 1 101 ? -22.619 -5.406 8.402 1 97.06 101 GLN A N 1
ATOM 790 C CA . GLN A 1 101 ? -23.362 -5.009 7.211 1 97.06 101 GLN A CA 1
ATOM 791 C C . GLN A 1 101 ? -22.427 -4.811 6.021 1 97.06 101 GLN A C 1
ATOM 793 O O . GLN A 1 101 ? -22.728 -5.251 4.909 1 97.06 101 GLN A O 1
ATOM 798 N N . LEU A 1 102 ? -21.331 -4.13 6.256 1 96.81 102 LEU A N 1
ATOM 799 C CA . LEU A 1 102 ? -20.365 -3.853 5.199 1 96.81 102 LEU A CA 1
ATOM 800 C C . LEU A 1 102 ? -19.791 -5.148 4.634 1 96.81 102 LEU A C 1
ATOM 802 O O . LEU A 1 102 ? -19.673 -5.301 3.416 1 96.81 102 LEU A O 1
ATOM 806 N N . MET A 1 103 ? -19.484 -6.058 5.516 1 96.98 103 MET A N 1
ATOM 807 C CA . MET A 1 103 ? -18.88 -7.322 5.103 1 96.98 103 MET A CA 1
ATOM 808 C C . MET A 1 103 ? -19.897 -8.202 4.385 1 96.98 103 MET A C 1
ATOM 810 O O . MET A 1 103 ? -19.61 -8.747 3.318 1 96.98 103 MET A O 1
ATOM 814 N N . GLU A 1 104 ? -21.095 -8.271 4.845 1 96.05 104 GLU A N 1
ATOM 815 C CA . GLU A 1 104 ? -22.127 -9.153 4.309 1 96.05 104 GLU A CA 1
ATOM 816 C C . GLU A 1 104 ? -22.652 -8.639 2.971 1 96.05 104 GLU A C 1
ATOM 818 O O . GLU A 1 104 ? -23.002 -9.428 2.091 1 96.05 104 GLU A O 1
ATOM 823 N N . SER A 1 105 ? -22.706 -7.337 2.834 1 96.23 105 SER A N 1
ATOM 824 C CA . SER A 1 105 ? -23.2 -6.756 1.59 1 96.23 105 SER A CA 1
ATOM 825 C C . SER A 1 105 ? -22.144 -6.825 0.491 1 96.23 105 SER A C 1
ATOM 827 O O . SER A 1 105 ? -22.454 -6.636 -0.687 1 96.23 105 SER A O 1
ATOM 829 N N . GLY A 1 106 ? -20.916 -7.017 0.952 1 96.58 106 GLY A N 1
ATOM 830 C CA . GLY A 1 106 ? -19.821 -7.01 -0.006 1 96.58 106 GLY A CA 1
ATOM 831 C C . GLY A 1 106 ? -19.302 -5.617 -0.31 1 96.58 106 GLY A C 1
ATOM 832 O O . GLY A 1 106 ? -18.336 -5.459 -1.058 1 96.58 106 GLY A O 1
ATOM 833 N N . ALA A 1 107 ? -19.844 -4.599 0.27 1 96.78 107 ALA A N 1
ATOM 834 C CA . ALA A 1 107 ? -19.417 -3.225 0.017 1 96.78 107 ALA A CA 1
ATOM 835 C C . ALA A 1 107 ? -17.999 -2.988 0.528 1 96.78 107 ALA A C 1
ATOM 837 O O . ALA A 1 107 ? -17.232 -2.236 -0.077 1 96.78 107 ALA A O 1
ATOM 838 N N . ASN A 1 108 ? -17.647 -3.594 1.597 1 97.89 108 ASN A N 1
ATOM 839 C CA . ASN A 1 108 ? -16.314 -3.628 2.188 1 97.89 108 ASN A CA 1
ATOM 840 C C . ASN A 1 108 ? -16.043 -4.958 2.885 1 97.89 108 ASN A C 1
ATOM 842 O O . ASN A 1 108 ? -16.113 -5.047 4.112 1 97.89 108 ASN A O 1
ATOM 846 N N . PRO A 1 109 ? -15.583 -5.905 2.188 1 97.92 109 PRO A N 1
ATOM 847 C CA . PRO A 1 109 ? -15.437 -7.269 2.702 1 97.92 109 PRO A CA 1
ATOM 848 C C . PRO A 1 109 ? -14.422 -7.366 3.839 1 97.92 109 PRO A C 1
ATOM 850 O O . PRO A 1 109 ? -14.446 -8.326 4.612 1 97.92 109 PRO A O 1
ATOM 853 N N . ILE A 1 110 ? -13.514 -6.386 3.944 1 97.13 110 ILE A N 1
ATOM 854 C CA . ILE A 1 110 ? -12.515 -6.409 5.007 1 97.13 110 ILE A CA 1
ATOM 855 C C . ILE A 1 110 ? -13.12 -5.858 6.296 1 97.13 110 ILE A C 1
ATOM 857 O O . ILE A 1 110 ? -12.608 -6.114 7.389 1 97.13 110 ILE A O 1
ATOM 861 N N . GLY A 1 111 ? -14.227 -5.104 6.21 1 96.75 111 GLY A N 1
ATOM 862 C CA . GLY A 1 111 ? -14.889 -4.553 7.381 1 96.75 111 GLY A CA 1
ATOM 863 C C . GLY A 1 111 ? -14.025 -3.569 8.148 1 96.75 111 GLY A C 1
ATOM 864 O O . GLY A 1 111 ? -13.894 -3.67 9.369 1 96.75 111 GLY A O 1
ATOM 865 N N . SER A 1 112 ? -13.482 -2.657 7.407 1 95.21 112 SER A N 1
ATOM 866 C CA . SER A 1 112 ? -12.583 -1.69 8.028 1 95.21 112 SER A CA 1
ATOM 867 C C . SER A 1 112 ? -13.1 -0.265 7.859 1 95.21 112 SER A C 1
ATOM 869 O O . SER A 1 112 ? -13.959 -0.008 7.012 1 95.21 112 SER A O 1
ATOM 871 N N . VAL A 1 113 ? -12.694 0.611 8.626 1 95.55 113 VAL A N 1
ATOM 872 C CA . VAL A 1 113 ? -12.838 2.055 8.472 1 95.55 113 VAL A CA 1
ATOM 873 C C . VAL A 1 113 ? -11.46 2.712 8.455 1 95.55 113 VAL A C 1
ATOM 875 O O . VAL A 1 113 ? -10.485 2.139 8.947 1 95.55 113 VAL A O 1
ATOM 878 N N . PRO A 1 114 ? -11.328 3.879 7.85 1 96.95 114 PRO A N 1
ATOM 879 C CA . PRO A 1 114 ? -12.394 4.756 7.361 1 96.95 114 PRO A CA 1
ATOM 880 C C . PRO A 1 114 ? -13.013 4.262 6.055 1 96.95 114 PRO A C 1
ATOM 882 O O . PRO A 1 114 ? -12.363 3.541 5.294 1 96.95 114 PRO A O 1
ATOM 885 N N . ILE A 1 115 ? -14.282 4.601 5.862 1 98.39 115 ILE A N 1
ATOM 886 C CA . ILE A 1 115 ? -14.932 4.499 4.56 1 98.39 115 ILE A CA 1
ATOM 887 C C . ILE A 1 115 ? -15.526 5.851 4.172 1 98.39 115 ILE A C 1
ATOM 889 O O . ILE A 1 115 ? -15.798 6.688 5.036 1 98.39 115 ILE A O 1
ATOM 893 N N . VAL A 1 116 ? -15.616 6.091 2.918 1 98.69 116 VAL A N 1
ATOM 894 C CA . VAL A 1 116 ? -16.323 7.241 2.363 1 98.69 116 VAL A CA 1
ATOM 895 C C . VAL A 1 116 ? -17.484 6.764 1.494 1 98.69 116 VAL A C 1
ATOM 897 O O . VAL A 1 116 ? -17.287 5.996 0.55 1 98.69 116 VAL A O 1
ATOM 900 N N . LYS A 1 117 ? -18.661 7.15 1.862 1 98.4 117 LYS A N 1
ATOM 901 C CA . LYS A 1 117 ? -19.84 6.824 1.064 1 98.4 117 LYS A CA 1
ATOM 902 C C . LYS A 1 117 ? -20.261 8.007 0.196 1 98.4 117 LYS A C 1
ATOM 904 O O . LYS A 1 117 ? -20.317 9.143 0.671 1 98.4 117 LYS A O 1
ATOM 909 N N . ILE A 1 118 ? -20.475 7.813 -1.072 1 98.12 118 ILE A N 1
ATOM 910 C CA . ILE A 1 118 ? -21.067 8.766 -2.004 1 98.12 118 ILE A CA 1
ATOM 911 C C . ILE A 1 118 ? -22.213 8.101 -2.763 1 98.12 118 ILE A C 1
ATOM 913 O O . ILE A 1 118 ? -21.987 7.213 -3.589 1 98.12 118 ILE A O 1
ATOM 917 N N . GLY A 1 119 ? -23.377 8.545 -2.504 1 95.68 119 GLY A N 1
ATOM 918 C CA . GLY A 1 119 ? -24.511 7.793 -3.017 1 95.68 119 GLY A CA 1
ATOM 919 C C . GLY A 1 119 ? -24.541 6.356 -2.534 1 95.68 119 GLY A C 1
ATOM 920 O O . GLY A 1 119 ? -24.486 6.098 -1.329 1 95.68 119 GLY A O 1
ATOM 921 N N . ASP A 1 120 ? -24.594 5.428 -3.413 1 94.43 120 ASP A N 1
ATOM 922 C CA . ASP A 1 120 ? -24.692 4.017 -3.051 1 94.43 120 ASP A CA 1
ATOM 923 C C . ASP A 1 120 ? -23.318 3.351 -3.061 1 94.43 120 ASP A C 1
ATOM 925 O O . ASP A 1 120 ? -23.193 2.17 -2.729 1 94.43 120 ASP A O 1
ATOM 929 N N . LYS A 1 121 ? -22.337 4.149 -3.316 1 96.76 121 LYS A N 1
ATOM 930 C CA . LYS A 1 121 ? -20.996 3.579 -3.42 1 96.76 121 LYS A CA 1
ATOM 931 C C . LYS A 1 121 ? -20.216 3.769 -2.122 1 96.76 121 LYS A C 1
ATOM 933 O O . LYS A 1 121 ? -20.298 4.826 -1.492 1 96.76 121 LYS A O 1
ATOM 938 N N . VAL A 1 122 ? -19.501 2.727 -1.687 1 98.16 122 VAL A N 1
ATOM 939 C CA . VAL A 1 122 ? -18.637 2.753 -0.512 1 98.16 122 VAL A CA 1
ATOM 940 C C . VAL A 1 122 ? -17.175 2.663 -0.942 1 98.16 122 VAL A C 1
ATOM 942 O O . VAL A 1 122 ? -16.778 1.712 -1.619 1 98.16 122 VAL A O 1
ATOM 945 N N . TYR A 1 123 ? -16.452 3.664 -0.581 1 98.55 123 TYR A N 1
ATOM 946 C CA . TYR A 1 123 ? -15.018 3.7 -0.849 1 98.55 123 TYR A CA 1
ATOM 947 C C . TYR A 1 123 ? -14.22 3.392 0.412 1 98.55 123 TYR A C 1
ATOM 949 O O . TYR A 1 123 ? -14.484 3.958 1.475 1 98.55 123 TYR A O 1
ATOM 957 N N . HIS A 1 124 ? -13.29 2.425 0.288 1 97.89 124 HIS A N 1
ATOM 958 C CA . HIS A 1 124 ? -12.439 2.062 1.416 1 97.89 124 HIS A CA 1
ATOM 959 C C . HIS A 1 124 ? -10.982 1.927 0.986 1 97.89 124 HIS A C 1
ATOM 961 O O . HIS A 1 124 ? -10.67 2.024 -0.203 1 97.89 124 HIS A O 1
ATOM 967 N N . GLN A 1 125 ? -10.052 1.782 1.931 1 97.62 125 GLN A N 1
ATOM 968 C CA . GLN A 1 125 ? -8.613 1.874 1.704 1 97.62 125 GLN A CA 1
ATOM 969 C C . GLN A 1 125 ? -8.194 3.31 1.403 1 97.62 125 GLN A C 1
ATOM 971 O O . GLN A 1 125 ? -8.141 3.716 0.24 1 97.62 125 GLN A O 1
ATOM 976 N N . THR A 1 126 ? -7.765 3.957 2.382 1 98.02 126 THR A N 1
ATOM 977 C CA . THR A 1 126 ? -7.618 5.408 2.433 1 98.02 126 THR A CA 1
ATOM 978 C C . THR A 1 126 ? -6.715 5.9 1.305 1 98.02 126 THR A C 1
ATOM 980 O O . THR A 1 126 ? -7.114 6.755 0.512 1 98.02 126 THR A O 1
ATOM 983 N N . MET A 1 127 ? -5.567 5.303 1.129 1 96.94 127 MET A N 1
ATOM 984 C CA . MET A 1 127 ? -4.582 5.863 0.209 1 96.94 127 MET A CA 1
ATOM 985 C C . MET A 1 127 ? -5.023 5.679 -1.239 1 96.94 127 MET A C 1
ATOM 987 O O . MET A 1 127 ? -5.034 6.636 -2.016 1 96.94 127 MET A O 1
ATOM 991 N N . PRO A 1 128 ? -5.503 4.524 -1.6 1 98.15 128 PRO A N 1
ATOM 992 C CA . PRO A 1 128 ? -6.069 4.382 -2.943 1 98.15 128 PRO A CA 1
ATOM 993 C C . PRO A 1 128 ? -7.266 5.301 -3.18 1 98.15 128 PRO A C 1
ATOM 995 O O . PRO A 1 128 ? -7.461 5.791 -4.295 1 98.15 128 PRO A O 1
ATOM 998 N N . THR A 1 129 ? -8.07 5.55 -2.173 1 98.77 129 THR A N 1
ATOM 999 C CA . THR A 1 129 ? -9.267 6.368 -2.334 1 98.77 129 THR A CA 1
AT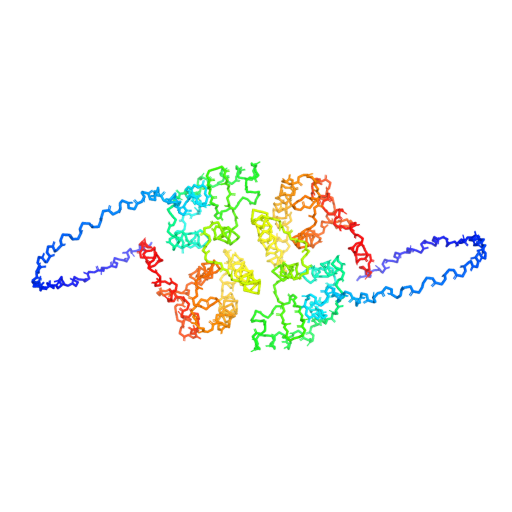OM 1000 C C . THR A 1 129 ? -8.897 7.832 -2.554 1 98.77 129 THR A C 1
ATOM 1002 O O . THR A 1 129 ? -9.464 8.497 -3.423 1 98.77 129 THR A O 1
ATOM 1005 N N . VAL A 1 130 ? -7.929 8.292 -1.82 1 98.74 130 VAL A N 1
ATOM 1006 C CA . VAL A 1 130 ? -7.467 9.665 -2.001 1 98.74 130 VAL A CA 1
ATOM 1007 C C . VAL A 1 130 ? -6.901 9.839 -3.409 1 98.74 130 VAL A C 1
ATOM 1009 O O . VAL A 1 130 ? -7.17 10.843 -4.073 1 98.74 130 VAL A O 1
ATOM 1012 N N . LYS A 1 131 ? -6.134 8.885 -3.859 1 98.67 131 LYS A N 1
ATOM 1013 C CA . LYS A 1 131 ? -5.589 8.916 -5.214 1 98.67 131 LYS A CA 1
ATOM 1014 C C . LYS A 1 131 ? -6.705 8.911 -6.255 1 98.67 131 LYS A C 1
ATOM 1016 O O . LYS A 1 131 ? -6.657 9.668 -7.227 1 98.67 131 LYS A O 1
ATOM 1021 N N . TYR A 1 132 ? -7.706 8.087 -6.071 1 98.73 132 TYR A N 1
ATOM 1022 C CA . TYR A 1 132 ? -8.83 7.979 -6.994 1 98.73 132 TYR A CA 1
ATOM 1023 C C . TYR A 1 132 ? -9.619 9.282 -7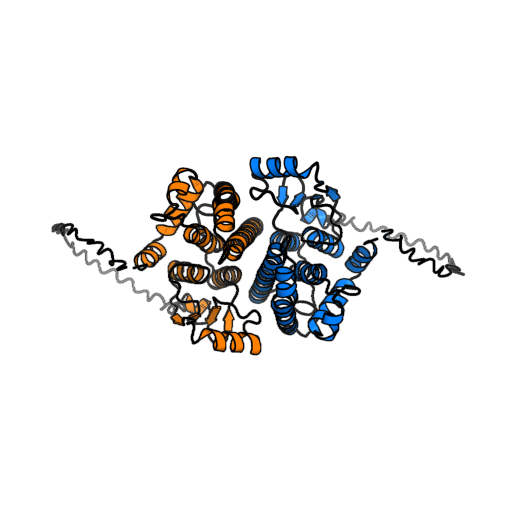.049 1 98.73 132 TYR A C 1
ATOM 1025 O O . TYR A 1 132 ? -9.97 9.758 -8.131 1 98.73 132 TYR A O 1
ATOM 1033 N N . PHE A 1 133 ? -9.907 9.85 -5.856 1 98.72 133 PHE A N 1
ATOM 1034 C CA . PHE A 1 133 ? -10.632 11.114 -5.802 1 98.72 133 PHE A CA 1
ATOM 1035 C C . PHE A 1 133 ? -9.833 12.226 -6.471 1 98.72 133 PHE A C 1
ATOM 1037 O O . PHE A 1 133 ? -10.405 13.11 -7.112 1 98.72 133 PHE A O 1
ATOM 1044 N N . SER A 1 134 ? -8.535 12.182 -6.294 1 98.66 134 SER A N 1
ATOM 1045 C CA . SER A 1 134 ? -7.678 13.156 -6.963 1 98.66 134 SER A CA 1
ATOM 1046 C C . SER A 1 134 ? -7.836 13.083 -8.478 1 98.66 134 SER A C 1
ATOM 1048 O O . SER A 1 134 ? -7.897 14.114 -9.152 1 98.66 134 SER A O 1
ATOM 1050 N N . LYS A 1 135 ? -7.888 11.876 -8.993 1 98.11 135 LYS A N 1
ATOM 1051 C CA . LYS A 1 135 ? -8.102 11.697 -10.426 1 98.11 135 LYS A CA 1
ATOM 1052 C C . LYS A 1 135 ? -9.466 12.234 -10.849 1 98.11 135 LYS A C 1
ATOM 1054 O O . LYS A 1 135 ? -9.589 12.875 -11.895 1 98.11 135 LYS A O 1
ATOM 1059 N N . LYS A 1 136 ? -10.465 11.999 -10.064 1 98.08 136 LYS A N 1
ATOM 1060 C CA . LYS A 1 136 ? -11.824 12.438 -10.366 1 98.08 136 LYS A CA 1
ATOM 1061 C C . LYS A 1 136 ? -11.912 13.961 -10.412 1 98.08 136 LYS A C 1
ATOM 1063 O O . LYS A 1 136 ? -12.593 14.523 -11.272 1 98.08 136 LYS A O 1
ATOM 1068 N N . ILE A 1 137 ? -11.188 14.614 -9.541 1 97.62 137 ILE A N 1
ATOM 1069 C CA . ILE A 1 137 ? -11.312 16.066 -9.46 1 97.62 137 ILE A CA 1
ATOM 1070 C C . ILE A 1 137 ? -10.166 16.725 -10.225 1 97.62 137 ILE A C 1
ATOM 1072 O O . ILE A 1 137 ? -10.081 17.954 -10.291 1 97.62 137 ILE A O 1
ATOM 1076 N N . GLN A 1 138 ? -9.214 15.955 -10.755 1 97.01 138 GLN A N 1
ATOM 1077 C CA . GLN A 1 138 ? -8.097 16.4 -11.581 1 97.01 138 GLN A CA 1
ATOM 1078 C C . GLN A 1 138 ? -7.197 17.366 -10.816 1 97.01 138 GLN A C 1
ATOM 1080 O O . GLN A 1 138 ? -6.852 18.435 -11.322 1 97.01 138 GLN A O 1
ATOM 1085 N N . LYS A 1 139 ? -6.916 16.981 -9.579 1 97.21 139 LYS A N 1
ATOM 1086 C CA . LYS A 1 139 ? -6.004 17.711 -8.703 1 97.21 139 LYS A CA 1
ATOM 1087 C C . LYS A 1 139 ? -5.031 16.761 -8.01 1 97.21 139 LYS A C 1
ATOM 1089 O O . LYS A 1 139 ? -5.337 15.584 -7.813 1 97.21 139 LYS A O 1
ATOM 1094 N N . TYR A 1 140 ? -3.773 17.223 -7.688 1 98.41 140 TYR A N 1
ATOM 1095 C CA . TYR A 1 140 ? -2.798 16.491 -6.888 1 98.41 140 TYR A CA 1
ATOM 1096 C C . TYR A 1 140 ? -2.261 15.286 -7.651 1 98.41 140 TYR A C 1
ATOM 1098 O O . TYR A 1 140 ? -2.139 14.193 -7.092 1 98.41 140 TYR A O 1
ATOM 1106 N N . LEU A 1 141 ? -2.071 15.429 -8.941 1 97.93 141 LEU A N 1
ATOM 1107 C CA . LEU A 1 141 ? -1.681 14.309 -9.791 1 97.93 141 LEU A CA 1
ATOM 1108 C C . LEU A 1 141 ? -0.29 14.53 -10.376 1 97.93 141 LEU A C 1
ATOM 1110 O O . LEU A 1 141 ? 0.072 15.658 -10.72 1 97.93 141 LEU A O 1
ATOM 1114 N N . PRO A 1 142 ? 0.457 13.428 -10.451 1 97.45 142 PRO A N 1
ATOM 1115 C CA . PRO A 1 142 ? 1.752 13.532 -11.129 1 97.45 142 PRO A CA 1
ATOM 1116 C C . PRO A 1 142 ? 1.615 13.705 -12.64 1 97.45 142 PRO A C 1
ATOM 1118 O O . PRO A 1 142 ? 0.557 13.413 -13.205 1 97.45 142 PRO A O 1
ATOM 1121 N N . SER A 1 143 ? 2.707 14.142 -13.255 1 96.25 143 SER A N 1
ATOM 1122 C CA . SER A 1 143 ? 2.651 14.468 -14.677 1 96.25 143 SER A CA 1
ATOM 1123 C C . SER A 1 143 ? 3.334 13.395 -15.517 1 96.25 143 SER A C 1
ATOM 1125 O O . SER A 1 143 ? 3.308 13.453 -16.748 1 96.25 143 SER A O 1
ATOM 1127 N N . SER A 1 144 ? 3.98 12.412 -14.94 1 97.71 144 SER A N 1
ATOM 1128 C CA . SER A 1 144 ? 4.695 11.361 -15.656 1 97.71 144 SER A CA 1
ATOM 1129 C C . SER A 1 144 ? 4.54 10.013 -14.96 1 97.71 144 SER A C 1
ATOM 1131 O O . SER A 1 144 ? 4.219 9.957 -13.771 1 97.71 144 SER A O 1
ATOM 1133 N N . ILE A 1 145 ? 4.791 8.965 -15.679 1 97.37 145 ILE A N 1
ATOM 1134 C CA . ILE A 1 145 ? 4.682 7.637 -15.085 1 97.37 145 ILE A CA 1
ATOM 1135 C C . ILE A 1 145 ? 5.814 7.427 -14.082 1 97.37 145 ILE A C 1
ATOM 1137 O O . ILE A 1 145 ? 5.662 6.68 -13.112 1 97.37 145 ILE A O 1
ATOM 1141 N N . GLU A 1 146 ? 6.973 8.11 -14.27 1 97.69 146 GLU A N 1
ATOM 1142 C CA . GLU A 1 146 ? 8.07 8.06 -13.309 1 97.69 146 GLU A CA 1
ATOM 1143 C C . GLU A 1 146 ? 7.667 8.688 -11.978 1 97.69 146 GLU A C 1
ATOM 1145 O O . GLU A 1 146 ? 7.951 8.135 -10.913 1 97.69 146 GLU A O 1
ATOM 1150 N N . ASP A 1 147 ? 6.99 9.83 -12.077 1 98.19 147 ASP A N 1
ATOM 1151 C CA . ASP A 1 147 ? 6.515 10.504 -10.872 1 98.19 147 ASP A CA 1
ATOM 1152 C C . ASP A 1 147 ? 5.424 9.689 -10.181 1 98.19 147 ASP A C 1
ATOM 1154 O O . ASP A 1 147 ? 5.357 9.649 -8.95 1 98.19 147 ASP A O 1
ATOM 1158 N N . GLU A 1 148 ? 4.595 9.109 -10.975 1 98.31 148 GLU A N 1
ATOM 1159 C CA . GLU A 1 148 ? 3.564 8.242 -10.414 1 98.31 148 GLU A CA 1
ATOM 1160 C C . GLU A 1 148 ? 4.181 7.065 -9.665 1 98.31 148 GLU A C 1
ATOM 1162 O O . GLU A 1 148 ? 3.725 6.707 -8.576 1 98.31 148 GLU A O 1
ATOM 1167 N N . TYR A 1 149 ? 5.174 6.466 -10.265 1 98.47 149 TYR A N 1
ATOM 1168 C CA . TYR A 1 149 ? 5.88 5.368 -9.615 1 98.47 149 TYR A CA 1
ATOM 1169 C C . TYR A 1 149 ? 6.476 5.814 -8.285 1 98.47 149 TYR A C 1
ATOM 1171 O O . TYR A 1 149 ? 6.353 5.115 -7.276 1 98.47 149 TYR A O 1
ATOM 1179 N N . PHE A 1 150 ? 7.082 6.947 -8.28 1 98.32 150 PHE A N 1
ATOM 1180 C CA . PHE A 1 150 ? 7.693 7.476 -7.066 1 98.32 150 PHE A CA 1
ATOM 1181 C C . PHE A 1 150 ? 6.649 7.661 -5.971 1 98.32 150 PHE A C 1
ATOM 1183 O O . PHE A 1 150 ? 6.854 7.237 -4.832 1 98.32 150 PHE A O 1
ATOM 1190 N N . LEU A 1 151 ? 5.549 8.197 -6.289 1 98.65 151 LEU A N 1
ATOM 1191 C CA . LEU A 1 151 ? 4.495 8.417 -5.304 1 98.65 151 LEU A CA 1
ATOM 1192 C C . LEU A 1 151 ? 3.922 7.091 -4.816 1 98.65 151 LEU A C 1
ATOM 1194 O O . LEU A 1 151 ? 3.595 6.948 -3.636 1 98.65 151 LEU A O 1
ATOM 1198 N N . ASP A 1 152 ? 3.78 6.128 -5.709 1 98.28 152 ASP A N 1
ATOM 1199 C CA . ASP A 1 152 ? 3.32 4.801 -5.311 1 98.28 152 ASP A CA 1
ATOM 1200 C C . ASP A 1 152 ? 4.301 4.149 -4.339 1 98.28 152 ASP A C 1
ATOM 1202 O O . ASP A 1 152 ? 3.889 3.459 -3.404 1 98.28 152 ASP A O 1
ATOM 1206 N N . GLN A 1 153 ? 5.573 4.369 -4.597 1 98.16 153 GLN A N 1
ATOM 1207 C CA . GLN A 1 153 ? 6.597 3.874 -3.684 1 98.16 153 GLN A CA 1
ATOM 1208 C C . GLN A 1 153 ? 6.447 4.496 -2.298 1 98.16 153 GLN A C 1
ATOM 1210 O O . GLN A 1 153 ? 6.51 3.794 -1.287 1 98.16 153 GLN A O 1
ATOM 1215 N N . MET A 1 154 ? 6.27 5.773 -2.271 1 98.55 154 MET A N 1
ATOM 1216 C CA . MET A 1 154 ? 6.113 6.473 -1 1 98.55 154 MET A CA 1
ATOM 1217 C C . MET A 1 154 ? 4.88 5.975 -0.253 1 98.55 154 MET A C 1
ATOM 1219 O O . MET A 1 154 ? 4.929 5.755 0.958 1 98.55 154 MET A O 1
ATOM 1223 N N . GLN A 1 155 ? 3.823 5.785 -1.016 1 98.05 155 GLN A N 1
ATOM 1224 C CA . GLN A 1 155 ? 2.596 5.294 -0.397 1 98.05 155 GLN A CA 1
ATOM 1225 C C . GLN A 1 155 ? 2.808 3.918 0.228 1 98.05 155 GLN A C 1
ATOM 1227 O O . GLN A 1 155 ? 2.309 3.644 1.321 1 98.05 155 GLN A O 1
ATOM 1232 N N . ASP A 1 156 ? 3.473 3.088 -0.481 1 97.57 156 ASP A N 1
ATOM 1233 C CA . ASP A 1 156 ? 3.772 1.751 0.022 1 97.57 156 ASP A CA 1
ATOM 1234 C C . ASP A 1 156 ? 4.63 1.818 1.283 1 97.57 156 ASP A C 1
ATOM 1236 O O . ASP A 1 156 ? 4.403 1.069 2.236 1 97.57 156 ASP A O 1
ATOM 1240 N N . ILE A 1 157 ? 5.605 2.684 1.335 1 98.12 157 ILE A N 1
ATOM 1241 C CA . ILE A 1 157 ? 6.493 2.854 2.479 1 98.12 157 ILE A CA 1
ATOM 1242 C C . ILE A 1 157 ? 5.71 3.424 3.66 1 98.12 157 ILE A C 1
ATOM 1244 O O . ILE A 1 157 ? 5.915 3.014 4.805 1 98.12 157 ILE A O 1
ATOM 1248 N N . ILE A 1 158 ? 4.809 4.336 3.36 1 98.29 158 ILE A N 1
ATOM 1249 C CA . ILE A 1 158 ? 3.959 4.897 4.405 1 98.29 158 ILE A CA 1
ATOM 1250 C C . ILE A 1 158 ? 3.093 3.796 5.012 1 98.29 158 ILE A C 1
ATOM 1252 O O . ILE A 1 158 ? 2.924 3.732 6.232 1 98.29 158 ILE A O 1
ATOM 1256 N N . SER A 1 159 ? 2.566 2.975 4.173 1 96.59 159 SER A N 1
ATOM 1257 C CA . SER A 1 159 ? 1.766 1.851 4.647 1 96.59 159 SER A CA 1
ATOM 1258 C C . SER A 1 159 ? 2.59 0.919 5.53 1 96.59 159 SER A C 1
ATOM 1260 O O . SER A 1 159 ? 2.099 0.426 6.548 1 96.59 159 SER A O 1
ATOM 1262 N N . ASP A 1 160 ? 3.845 0.658 5.138 1 95.28 160 ASP A N 1
ATOM 1263 C CA . ASP A 1 160 ? 4.744 -0.146 5.961 1 95.28 160 ASP A CA 1
ATOM 1264 C C . ASP A 1 160 ? 4.971 0.505 7.324 1 95.28 160 ASP A C 1
ATOM 1266 O O . ASP A 1 160 ? 4.932 -0.171 8.354 1 95.28 160 ASP A O 1
ATOM 1270 N N . TRP A 1 161 ? 5.223 1.752 7.281 1 96.98 161 TRP A N 1
ATOM 1271 C CA . TRP A 1 161 ? 5.463 2.498 8.511 1 96.98 161 TRP A CA 1
ATOM 1272 C C . TRP A 1 161 ? 4.272 2.389 9.456 1 96.98 161 TRP A C 1
ATOM 1274 O O . TRP A 1 161 ? 4.439 2.118 10.648 1 96.98 161 TRP A O 1
ATOM 1284 N N . ARG A 1 162 ? 3.114 2.496 8.94 1 95.07 162 ARG A N 1
ATOM 1285 C CA . ARG A 1 162 ? 1.889 2.44 9.731 1 95.07 162 ARG A CA 1
ATOM 1286 C C . ARG A 1 162 ? 1.681 1.049 10.32 1 95.07 162 ARG A C 1
ATOM 1288 O O . ARG A 1 162 ? 1.151 0.91 11.424 1 95.07 162 ARG A O 1
ATOM 1295 N N . SER A 1 163 ? 2.103 0.052 9.594 1 93.25 163 SER A N 1
ATOM 1296 C CA . SER A 1 163 ? 1.924 -1.311 10.084 1 93.25 163 SER A CA 1
ATOM 1297 C C . SER A 1 163 ? 2.752 -1.561 11.34 1 93.25 163 SER A C 1
ATOM 1299 O O . SER A 1 163 ? 2.344 -2.324 12.217 1 93.25 163 SER A O 1
ATOM 1301 N N . TYR A 1 164 ? 3.894 -0.911 11.448 1 92.21 164 TYR A N 1
ATOM 1302 C CA . TYR A 1 164 ? 4.699 -1.022 12.66 1 92.21 164 TYR A CA 1
ATOM 1303 C C . TYR A 1 164 ? 4.002 -0.355 13.84 1 92.21 164 TYR A C 1
ATOM 1305 O O . TYR A 1 164 ? 4.052 -0.859 14.964 1 92.21 164 TYR A O 1
ATOM 1313 N N . VAL A 1 165 ? 3.388 0.748 13.51 1 90.05 165 VAL A N 1
ATOM 1314 C CA . VAL A 1 165 ? 2.672 1.468 14.557 1 90.05 165 VAL A CA 1
ATOM 1315 C C . VAL A 1 165 ? 1.497 0.628 15.051 1 90.05 165 VAL A C 1
ATOM 1317 O O . VAL A 1 165 ? 1.272 0.513 16.259 1 90.05 165 VAL A O 1
ATOM 1320 N N . ARG A 1 166 ? 0.798 0.048 14.152 1 86.35 166 ARG A N 1
ATOM 1321 C CA . ARG A 1 166 ? -0.333 -0.807 14.498 1 86.35 166 ARG A CA 1
ATOM 1322 C C . ARG A 1 166 ? 0.118 -1.997 15.339 1 86.35 166 ARG A C 1
ATOM 1324 O O . ARG A 1 166 ? -0.578 -2.404 16.271 1 86.35 166 ARG A O 1
ATOM 1331 N N . ALA A 1 167 ? 1.289 -2.545 15.032 1 84.25 167 ALA A N 1
ATOM 1332 C CA . ALA A 1 167 ? 1.789 -3.753 15.683 1 84.25 167 ALA A CA 1
ATOM 1333 C C . ALA A 1 167 ? 2.134 -3.485 17.145 1 84.25 167 ALA A C 1
ATOM 1335 O O . ALA A 1 167 ? 2.146 -4.406 17.966 1 84.25 167 ALA A O 1
ATOM 1336 N N . ILE A 1 168 ? 2.361 -2.222 17.499 1 85.27 168 ILE A N 1
ATOM 1337 C CA . ILE A 1 168 ? 2.799 -1.969 18.867 1 85.27 168 ILE A CA 1
ATOM 1338 C C . ILE A 1 168 ? 1.619 -1.486 19.706 1 85.27 168 ILE A C 1
ATOM 1340 O O . ILE A 1 168 ? 1.75 -1.284 20.916 1 85.27 168 ILE A O 1
ATOM 1344 N N . PHE A 1 169 ? 0.52 -1.376 18.969 1 78.93 169 PHE A N 1
ATOM 1345 C CA . PHE A 1 169 ? -0.669 -1.011 19.731 1 78.93 169 PHE A CA 1
ATOM 1346 C C . PHE A 1 169 ? -1.014 -2.093 20.747 1 78.93 169 PHE A C 1
ATOM 1348 O O . PHE A 1 169 ? -1.129 -3.269 20.395 1 78.93 169 PHE A O 1
ATOM 1355 N N . GLY A 1 170 ? -1.109 -1.749 22.008 1 78.29 170 GLY A N 1
ATOM 1356 C CA . GLY A 1 170 ? -1.487 -2.669 23.069 1 78.29 170 GLY A CA 1
ATOM 1357 C C . GLY A 1 170 ? -0.336 -3.537 23.544 1 78.29 170 GLY A C 1
ATOM 1358 O O . GLY A 1 170 ? -0.523 -4.417 24.386 1 78.29 170 GLY A O 1
ATOM 1359 N N . GLN A 1 171 ? 0.867 -3.345 22.914 1 81.57 171 GLN A N 1
ATOM 1360 C CA . GLN A 1 171 ? 2.035 -4.108 23.343 1 81.57 171 GLN A CA 1
ATOM 1361 C C . GLN A 1 171 ? 2.681 -3.48 24.574 1 81.57 171 GLN A C 1
ATOM 1363 O O . GLN A 1 171 ? 2.242 -2.427 25.043 1 81.57 171 GLN A O 1
ATOM 1368 N N . ASP A 1 172 ? 3.641 -4.167 25.08 1 83.71 172 ASP A N 1
ATOM 1369 C CA . ASP A 1 172 ? 4.28 -3.709 26.309 1 83.71 172 ASP A CA 1
ATOM 1370 C C . ASP A 1 172 ? 5.224 -2.54 26.036 1 83.71 172 ASP A C 1
ATOM 1372 O O . ASP A 1 172 ? 5.394 -2.129 24.886 1 83.71 172 ASP A O 1
ATOM 1376 N N . GLU A 1 173 ? 5.654 -1.984 27.055 1 89.88 173 GLU A N 1
ATOM 1377 C CA . GLU A 1 173 ? 6.498 -0.795 26.992 1 89.88 173 GLU A CA 1
ATOM 1378 C C . GLU A 1 173 ? 7.803 -1.083 26.255 1 89.88 173 GLU A C 1
ATOM 1380 O O . GLU A 1 173 ? 8.355 -0.202 25.593 1 89.88 173 GLU A O 1
ATOM 1385 N N . ALA A 1 174 ? 8.258 -2.249 26.359 1 89.05 174 ALA A N 1
ATOM 1386 C CA . ALA A 1 174 ? 9.497 -2.618 25.68 1 89.05 174 ALA A CA 1
ATOM 1387 C C . ALA A 1 174 ? 9.342 -2.522 24.165 1 89.05 174 ALA A C 1
ATOM 1389 O O . ALA A 1 174 ? 10.239 -2.037 23.472 1 89.05 174 ALA A O 1
ATOM 1390 N N . ALA A 1 175 ? 8.244 -2.944 23.676 1 86.93 175 ALA A N 1
ATOM 1391 C CA . ALA A 1 175 ? 7.956 -2.867 22.246 1 86.93 175 ALA A CA 1
ATOM 1392 C C . ALA A 1 175 ? 7.87 -1.416 21.781 1 86.93 175 ALA A C 1
ATOM 1394 O O . ALA A 1 175 ? 8.358 -1.073 20.702 1 86.93 175 ALA A O 1
ATOM 1395 N N . LYS A 1 176 ? 7.279 -0.604 22.559 1 91.43 176 LYS A N 1
ATOM 1396 C CA . LYS A 1 176 ? 7.148 0.814 22.238 1 91.43 176 LYS A CA 1
ATOM 1397 C C . LYS A 1 176 ? 8.509 1.505 22.232 1 91.43 176 LYS A C 1
ATOM 1399 O O . LYS A 1 176 ? 8.785 2.338 21.366 1 91.43 176 LYS A O 1
ATOM 1404 N N . GLN A 1 177 ? 9.303 1.177 23.178 1 94.09 177 GLN A N 1
ATOM 1405 C CA . GLN A 1 177 ? 10.644 1.748 23.251 1 94.09 177 GLN A CA 1
ATOM 1406 C C . GLN A 1 177 ? 11.484 1.337 22.045 1 94.09 177 GLN A C 1
ATOM 1408 O O . GLN A 1 177 ? 12.237 2.147 21.501 1 94.09 177 GLN A O 1
ATOM 1413 N N . LYS A 1 178 ? 11.357 0.12 21.686 1 93.27 178 LYS A N 1
ATOM 1414 C CA . LYS A 1 178 ? 12.085 -0.366 20.517 1 93.27 178 LYS A CA 1
ATOM 1415 C C . LYS A 1 178 ? 11.653 0.373 19.254 1 93.27 178 LYS A C 1
ATOM 1417 O O . LYS A 1 178 ? 12.488 0.726 18.418 1 93.27 178 LYS A O 1
ATOM 1422 N N . TYR A 1 179 ? 10.385 0.557 19.166 1 95.12 179 TYR A N 1
ATOM 1423 C CA . TYR A 1 179 ? 9.856 1.309 18.033 1 95.12 179 TYR A CA 1
ATOM 1424 C C . TYR A 1 179 ? 10.466 2.705 17.973 1 95.12 179 TYR A C 1
ATOM 1426 O O . TYR A 1 179 ? 10.935 3.139 16.919 1 95.12 179 TYR A O 1
ATOM 1434 N N . HIS A 1 180 ? 10.505 3.412 19.052 1 94.92 180 HIS A N 1
ATOM 1435 C CA . HIS A 1 180 ? 10.979 4.79 19.107 1 94.92 180 HIS A CA 1
ATOM 1436 C C . HIS A 1 180 ? 12.488 4.862 18.895 1 94.92 180 HIS A C 1
ATOM 1438 O O . HIS A 1 180 ? 12.992 5.824 18.311 1 94.92 180 HIS A O 1
ATOM 1444 N N . ALA A 1 181 ? 13.141 3.838 19.289 1 95.39 181 ALA A N 1
ATOM 1445 C CA . ALA A 1 181 ? 14.601 3.856 19.251 1 95.39 181 ALA A CA 1
ATOM 1446 C C . ALA A 1 181 ? 15.12 3.4 17.89 1 95.39 181 ALA A C 1
ATOM 1448 O O . ALA A 1 181 ? 16.176 3.85 17.439 1 95.39 181 ALA A O 1
ATOM 1449 N N . GLU A 1 182 ? 14.333 2.546 17.244 1 95 182 GLU A N 1
ATOM 1450 C CA . GLU A 1 182 ? 14.882 1.903 16.055 1 95 182 GLU A CA 1
ATOM 1451 C C . GLU A 1 182 ? 14.015 2.176 14.829 1 95 182 GLU A C 1
ATOM 1453 O O . GLU A 1 182 ? 14.497 2.71 13.828 1 95 182 GLU A O 1
ATOM 1458 N N . THR A 1 183 ? 12.749 1.891 14.952 1 96 183 THR A N 1
ATOM 1459 C CA . THR A 1 183 ? 11.869 1.913 13.789 1 96 183 THR A CA 1
ATOM 1460 C C . THR A 1 183 ? 11.567 3.349 13.367 1 96 183 THR A C 1
ATOM 1462 O O . THR A 1 183 ? 11.696 3.696 12.191 1 96 183 THR A O 1
ATOM 1465 N N . LEU A 1 184 ? 11.168 4.164 14.304 1 97.62 184 LEU A N 1
ATOM 1466 C CA . LEU A 1 184 ? 10.752 5.531 14.01 1 97.62 184 LEU A CA 1
ATOM 1467 C C . LEU A 1 184 ? 11.885 6.315 13.357 1 97.62 184 LEU A C 1
ATOM 1469 O O . LEU A 1 184 ? 11.702 6.906 12.29 1 97.62 184 LEU A O 1
ATOM 1473 N N . PRO A 1 185 ? 13.105 6.315 13.869 1 97.57 185 PRO A N 1
ATOM 1474 C CA . PRO A 1 185 ? 14.196 7.054 13.229 1 97.57 185 PRO A CA 1
ATOM 1475 C C . PRO A 1 185 ? 14.493 6.56 11.815 1 97.57 185 PRO A C 1
ATOM 1477 O O . PRO A 1 185 ? 14.847 7.356 10.941 1 97.57 185 PRO A O 1
ATOM 1480 N N . LYS A 1 186 ? 14.349 5.259 11.612 1 97.09 186 LYS A N 1
ATOM 1481 C CA . LYS A 1 186 ? 14.583 4.693 10.287 1 97.09 186 LYS A CA 1
ATOM 1482 C C . LYS A 1 186 ? 13.669 5.334 9.246 1 97.09 186 LYS A C 1
ATOM 1484 O O . LYS A 1 186 ? 14.13 5.76 8.185 1 97.09 186 LYS A O 1
ATOM 1489 N N . PHE A 1 187 ? 12.442 5.414 9.583 1 98.32 187 PHE A N 1
ATOM 1490 C CA . PHE A 1 187 ? 11.477 5.963 8.637 1 98.32 187 PHE A CA 1
ATOM 1491 C C . PHE A 1 187 ? 11.649 7.471 8.502 1 98.32 187 PHE A C 1
ATOM 1493 O O . PHE A 1 187 ? 11.561 8.015 7.399 1 98.32 187 PHE A O 1
ATOM 1500 N N . VAL A 1 188 ? 11.88 8.18 9.58 1 98.67 188 VAL A N 1
ATOM 1501 C CA . VAL A 1 188 ? 12.075 9.626 9.528 1 98.67 188 VAL A CA 1
ATOM 1502 C C . VAL A 1 188 ? 13.288 9.954 8.661 1 98.67 188 VAL A C 1
ATOM 1504 O O . VAL A 1 188 ? 13.221 10.829 7.794 1 98.67 188 VAL A O 1
ATOM 1507 N N . ASN A 1 189 ? 14.368 9.213 8.861 1 98.33 189 ASN A N 1
ATOM 1508 C CA . ASN A 1 189 ? 15.573 9.416 8.064 1 98.33 189 ASN A CA 1
ATOM 1509 C C . ASN A 1 189 ? 15.328 9.11 6.589 1 98.33 189 ASN A C 1
ATOM 1511 O O . ASN A 1 189 ? 15.847 9.802 5.712 1 98.33 189 ASN A O 1
ATOM 1515 N N . ALA A 1 190 ? 14.59 8.096 6.36 1 98.54 190 ALA A N 1
ATOM 1516 C CA . ALA A 1 190 ? 14.282 7.735 4.979 1 98.54 190 ALA A CA 1
ATOM 1517 C C . ALA A 1 190 ? 13.502 8.846 4.282 1 98.54 190 ALA A C 1
ATOM 1519 O O . ALA A 1 190 ? 13.825 9.228 3.155 1 98.54 190 ALA A O 1
ATOM 1520 N N . PHE A 1 191 ? 12.476 9.361 4.951 1 98.71 191 PHE A N 1
ATOM 1521 C CA . PHE A 1 191 ? 11.649 10.376 4.309 1 98.71 191 PHE A CA 1
ATOM 1522 C C . PHE A 1 191 ? 12.395 11.702 4.214 1 98.71 191 PHE A C 1
ATOM 1524 O O . PHE A 1 191 ? 12.13 12.507 3.319 1 98.71 191 PHE A O 1
ATOM 1531 N N . GLU A 1 192 ? 13.365 11.97 5.144 1 98.67 192 GLU A N 1
ATOM 1532 C CA . GLU A 1 192 ? 14.283 13.088 4.947 1 98.67 192 GLU A CA 1
ATOM 1533 C C . GLU A 1 192 ? 14.991 12.989 3.599 1 98.67 192 GLU A C 1
ATOM 1535 O O . GLU A 1 192 ? 15.115 13.984 2.882 1 98.67 192 GLU A O 1
ATOM 1540 N N . THR A 1 193 ? 15.429 11.799 3.267 1 98.5 193 THR A N 1
ATOM 1541 C CA . THR A 1 193 ? 16.125 11.547 2.01 1 98.5 193 THR A CA 1
ATOM 1542 C C . THR A 1 193 ? 15.167 11.666 0.828 1 98.5 193 THR A C 1
ATOM 1544 O O . THR A 1 193 ? 15.483 12.316 -0.171 1 98.5 193 THR A O 1
ATOM 1547 N N . PHE A 1 194 ? 13.981 11.077 0.904 1 98.49 194 PHE A N 1
ATOM 1548 C CA . PHE A 1 194 ? 13.018 11.093 -0.191 1 98.49 194 PHE A CA 1
ATOM 1549 C C . PHE A 1 194 ? 12.572 12.517 -0.499 1 98.49 194 PHE A C 1
ATOM 1551 O O . PHE A 1 194 ? 12.45 12.896 -1.666 1 98.49 194 PHE A O 1
ATOM 1558 N N . LEU A 1 195 ? 12.29 13.285 0.501 1 98.41 195 LEU A N 1
ATOM 1559 C CA . LEU A 1 195 ? 11.871 14.672 0.331 1 98.41 195 LEU A CA 1
ATOM 1560 C C . LEU A 1 195 ? 13 15.513 -0.254 1 98.41 195 LEU A C 1
ATOM 1562 O O . LEU A 1 195 ? 12.759 16.598 -0.789 1 98.41 195 LEU A O 1
ATOM 1566 N N . GLY A 1 196 ? 14.199 15.054 -0.149 1 97.7 196 GLY A N 1
ATOM 1567 C CA . GLY A 1 196 ? 15.357 15.744 -0.693 1 97.7 196 GLY A CA 1
ATOM 1568 C C . GLY A 1 196 ? 15.56 15.493 -2.175 1 97.7 196 GLY A C 1
ATOM 1569 O O . GLY A 1 196 ? 16.354 16.177 -2.823 1 97.7 196 GLY A O 1
ATOM 1570 N N . ARG A 1 197 ? 14.85 14.613 -2.777 1 96.32 197 ARG A N 1
ATOM 1571 C CA . ARG A 1 197 ? 15.031 14.24 -4.176 1 96.32 197 ARG A CA 1
ATOM 1572 C C . ARG A 1 197 ? 14.504 15.327 -5.106 1 96.32 197 ARG A C 1
ATOM 1574 O O . ARG A 1 197 ? 14.938 15.432 -6.255 1 96.32 197 ARG A O 1
ATOM 1581 N N . HIS A 1 198 ? 13.514 16.056 -4.643 1 95.05 198 HIS A N 1
ATOM 1582 C CA . HIS A 1 198 ? 12.979 17.217 -5.346 1 95.05 198 HIS A CA 1
ATOM 1583 C C . HIS A 1 198 ? 13.155 18.489 -4.522 1 95.05 198 HIS A C 1
ATOM 1585 O O . HIS A 1 198 ? 12.195 18.986 -3.929 1 95.05 198 HIS A O 1
ATOM 1591 N N . PRO A 1 199 ? 14.296 19.014 -4.576 1 93.73 199 PRO A N 1
ATOM 1592 C CA . PRO A 1 199 ? 14.657 20.073 -3.631 1 93.73 199 PRO A CA 1
ATOM 1593 C C . PRO A 1 199 ? 14.043 21.423 -3.993 1 93.73 199 PRO A C 1
ATOM 1595 O O . PRO A 1 199 ? 14.204 22.397 -3.254 1 93.73 199 PRO A O 1
ATOM 1598 N N . ASP A 1 200 ? 13.347 21.49 -5.06 1 96.75 200 ASP A N 1
ATOM 1599 C CA . ASP A 1 200 ? 12.803 22.765 -5.516 1 96.75 200 ASP A CA 1
ATOM 1600 C C . ASP A 1 200 ? 11.532 23.126 -4.75 1 96.75 200 ASP A C 1
ATOM 1602 O O . ASP A 1 200 ? 10.975 24.209 -4.937 1 96.75 200 ASP A O 1
ATOM 1606 N N . GLY A 1 201 ? 11.09 22.357 -3.873 1 97.75 201 GLY A N 1
ATOM 1607 C CA . GLY A 1 201 ? 9.92 22.607 -3.046 1 97.75 201 GLY A CA 1
ATOM 1608 C C . GLY A 1 201 ? 9.834 21.689 -1.842 1 97.75 201 GLY A C 1
ATOM 1609 O O . GLY A 1 201 ? 10.68 20.81 -1.663 1 97.75 201 GLY A O 1
ATOM 1610 N N . PRO A 1 202 ? 8.809 21.869 -1.031 1 98.56 202 PRO A N 1
ATOM 1611 C CA . PRO A 1 202 ? 8.747 21.164 0.251 1 98.56 202 PRO A CA 1
ATOM 1612 C C . PRO A 1 202 ? 8.047 19.811 0.148 1 98.56 202 PRO A C 1
ATOM 1614 O O . PRO A 1 202 ? 8.091 19.015 1.09 1 98.56 202 PRO A O 1
ATOM 1617 N N . TYR A 1 203 ? 7.412 19.554 -1.003 1 98.78 203 TYR A N 1
ATOM 1618 C CA . TYR A 1 203 ? 6.581 18.36 -1.104 1 98.78 203 TYR A CA 1
ATOM 1619 C C . TYR A 1 203 ? 7.346 17.217 -1.761 1 98.78 203 TYR A C 1
ATOM 1621 O O . TYR A 1 203 ? 8.482 17.396 -2.206 1 98.78 203 TYR A O 1
ATOM 1629 N N . LEU A 1 204 ? 6.783 16.044 -1.831 1 98.7 204 LEU A N 1
ATOM 1630 C CA . LEU A 1 204 ? 7.439 14.845 -2.34 1 98.7 204 LEU A CA 1
ATOM 1631 C C . LEU A 1 204 ? 7.916 15.053 -3.774 1 98.7 204 LEU A C 1
ATOM 1633 O O . LEU A 1 204 ? 8.974 14.551 -4.16 1 98.7 204 LEU A O 1
ATOM 1637 N N . LEU A 1 205 ? 7.098 15.787 -4.59 1 98.23 205 LEU A N 1
ATOM 1638 C CA . LEU A 1 205 ? 7.499 16.039 -5.969 1 98.23 205 LEU A CA 1
ATOM 1639 C C . LEU A 1 205 ? 7.913 17.494 -6.158 1 98.23 205 LEU A C 1
ATOM 1641 O O . LEU A 1 205 ? 7.817 18.033 -7.263 1 98.23 205 LEU A O 1
ATOM 1645 N N . GLY A 1 206 ? 8.287 18.141 -5.04 1 97.4 206 GLY A N 1
ATOM 1646 C CA . GLY A 1 206 ? 8.804 19.496 -5.15 1 97.4 206 GLY A CA 1
ATOM 1647 C C . GLY A 1 206 ? 7.763 20.558 -4.852 1 97.4 206 GLY A C 1
ATOM 1648 O O . GLY A 1 206 ? 7.162 20.561 -3.776 1 97.4 206 GLY A O 1
ATOM 1649 N N . LYS A 1 207 ? 7.438 21.321 -5.811 1 96.1 207 LYS A N 1
ATOM 1650 C CA . LYS A 1 207 ? 6.715 22.571 -5.599 1 96.1 207 LYS A CA 1
ATOM 1651 C C . LYS A 1 207 ? 5.232 22.313 -5.35 1 96.1 207 LYS A C 1
ATOM 1653 O O . LYS A 1 207 ? 4.582 23.057 -4.611 1 96.1 207 LYS A O 1
ATOM 1658 N N . GLU A 1 208 ? 4.763 21.284 -5.926 1 96.37 208 GLU A N 1
ATOM 1659 C CA . GLU A 1 208 ? 3.318 21.083 -5.876 1 96.37 208 GLU A CA 1
ATOM 1660 C C . GLU A 1 208 ? 2.953 19.924 -4.953 1 96.37 208 GLU A C 1
ATOM 1662 O O . GLU A 1 208 ? 3.64 18.9 -4.932 1 96.37 208 GLU A O 1
ATOM 1667 N N . ILE A 1 209 ? 1.823 20.165 -4.199 1 98.46 209 ILE A N 1
ATOM 1668 C CA . ILE A 1 209 ? 1.298 19.12 -3.327 1 98.46 209 ILE A CA 1
ATOM 1669 C C . ILE A 1 209 ? 0.687 18.003 -4.17 1 98.46 209 ILE A C 1
ATOM 1671 O O . ILE A 1 209 ? 0.081 18.264 -5.212 1 98.46 209 ILE A O 1
ATOM 1675 N N . MET A 1 210 ? 0.858 16.781 -3.713 1 98.65 210 MET A N 1
ATOM 1676 C CA . MET A 1 210 ? 0.341 15.584 -4.369 1 98.65 210 MET A CA 1
ATOM 1677 C C . MET A 1 210 ? -0.547 14.785 -3.421 1 98.65 210 MET A C 1
ATOM 1679 O O . MET A 1 210 ? -0.54 15.019 -2.212 1 98.65 210 MET A O 1
ATOM 1683 N N . HIS A 1 211 ? -1.267 13.82 -3.928 1 98.78 211 HIS A N 1
ATOM 1684 C CA . HIS A 1 211 ? -2.183 13.002 -3.141 1 98.78 211 HIS A CA 1
ATOM 1685 C C . HIS A 1 211 ? -1.443 12.247 -2.043 1 98.78 211 HIS A C 1
ATOM 1687 O O . HIS A 1 211 ? -1.993 12.014 -0.964 1 98.78 211 HIS A O 1
ATOM 1693 N N . THR A 1 212 ? -0.185 11.917 -2.211 1 98.85 212 THR A N 1
ATOM 1694 C CA . THR A 1 212 ? 0.572 11.105 -1.265 1 98.85 212 THR A CA 1
ATOM 1695 C C . THR A 1 212 ? 1.116 11.965 -0.127 1 98.85 212 THR A C 1
ATOM 1697 O O . THR A 1 212 ? 1.524 11.443 0.912 1 98.85 212 THR A O 1
ATOM 1700 N N . ASP A 1 213 ? 1.095 13.273 -0.265 1 98.92 213 ASP A N 1
ATOM 1701 C CA . ASP A 1 213 ? 1.576 14.166 0.785 1 98.92 213 ASP A CA 1
ATOM 1702 C C . ASP A 1 213 ? 0.628 14.169 1.981 1 98.92 213 ASP A C 1
ATOM 1704 O O . ASP A 1 213 ? 1.051 14.41 3.114 1 98.92 213 ASP A O 1
ATOM 1708 N N . PHE A 1 214 ? -0.651 13.851 1.76 1 98.82 214 PHE A N 1
ATOM 1709 C CA . PHE A 1 214 ? -1.637 13.865 2.834 1 98.82 214 PHE A CA 1
ATOM 1710 C C . PHE A 1 214 ? -1.388 12.724 3.814 1 98.82 214 PHE A C 1
ATOM 1712 O O . PHE A 1 214 ? -1.232 12.954 5.015 1 98.82 214 PHE A O 1
ATOM 1719 N N . PRO A 1 215 ? -1.28 11.507 3.303 1 98.7 215 PRO A N 1
ATOM 1720 C CA . PRO A 1 215 ? -0.973 10.446 4.265 1 98.7 215 PRO A CA 1
ATOM 1721 C C . PRO A 1 215 ? 0.438 10.558 4.838 1 98.7 215 PRO A C 1
ATOM 1723 O O . PRO A 1 215 ? 0.687 10.123 5.965 1 98.7 215 PRO A O 1
ATOM 1726 N N . LEU A 1 216 ? 1.383 11.157 4.106 1 98.85 216 LEU A N 1
ATOM 1727 C CA . LEU A 1 216 ? 2.716 11.346 4.667 1 98.85 216 LEU A CA 1
ATOM 1728 C C . LEU A 1 216 ? 2.671 12.278 5.873 1 98.85 216 LEU A C 1
ATOM 1730 O O . LEU A 1 216 ? 3.228 11.965 6.927 1 98.85 216 LEU A O 1
ATOM 1734 N N . TYR A 1 217 ? 2.001 13.401 5.728 1 98.76 217 TYR A N 1
ATOM 1735 C CA . TYR A 1 217 ? 1.873 14.32 6.854 1 98.76 217 TYR A CA 1
ATOM 1736 C C . TYR A 1 217 ? 1.236 13.628 8.053 1 98.76 217 TYR A C 1
ATOM 1738 O O . TYR A 1 217 ? 1.695 13.789 9.187 1 98.76 217 TYR A O 1
ATOM 1746 N N . GLN A 1 218 ? 0.203 12.907 7.751 1 97.96 218 GLN A N 1
ATOM 1747 C CA . GLN A 1 218 ? -0.531 12.286 8.849 1 97.96 218 GLN A CA 1
ATOM 1748 C C . GLN A 1 218 ? 0.326 11.246 9.564 1 97.96 218 GLN A C 1
ATOM 1750 O O . GLN A 1 218 ? 0.218 11.076 10.781 1 97.96 218 GLN A O 1
ATOM 1755 N N . ALA A 1 219 ? 1.161 10.505 8.834 1 98.02 219 ALA A N 1
ATOM 1756 C CA . ALA A 1 219 ? 2.076 9.551 9.456 1 98.02 219 ALA A CA 1
ATOM 1757 C C . ALA A 1 219 ? 3.022 10.252 10.427 1 98.02 219 ALA A C 1
ATOM 1759 O O . ALA A 1 219 ? 3.259 9.764 11.534 1 98.02 219 ALA A O 1
ATOM 1760 N N . PHE A 1 220 ? 3.591 11.409 10.027 1 98.37 220 PHE A N 1
ATOM 1761 C CA . PHE A 1 220 ? 4.442 12.196 10.912 1 98.37 220 PHE A CA 1
ATOM 1762 C C . PHE A 1 220 ? 3.657 12.688 12.122 1 98.37 220 PHE A C 1
ATOM 1764 O O . PHE A 1 220 ? 4.104 12.539 13.261 1 98.37 220 PHE A O 1
ATOM 1771 N N . ALA A 1 221 ? 2.49 13.216 11.847 1 96.84 221 ALA A N 1
ATOM 1772 C CA . ALA A 1 221 ? 1.668 13.806 12.901 1 96.84 221 ALA A CA 1
ATOM 1773 C C . ALA A 1 221 ? 1.249 12.753 13.923 1 96.84 221 ALA A C 1
ATOM 1775 O O . ALA A 1 221 ? 1.238 13.018 15.127 1 96.84 221 ALA A O 1
ATOM 1776 N N . ASP A 1 222 ? 0.874 11.553 13.456 1 95.41 222 ASP A N 1
ATOM 1777 C CA . ASP A 1 222 ? 0.469 10.463 14.337 1 95.41 222 ASP A CA 1
ATOM 1778 C C . ASP A 1 222 ? 1.61 10.053 15.265 1 95.41 222 ASP A C 1
ATOM 1780 O O . ASP A 1 222 ? 1.375 9.488 16.335 1 95.41 222 ASP A O 1
ATOM 1784 N N . ASN A 1 223 ? 2.84 10.32 14.886 1 95.92 223 ASN A N 1
ATOM 1785 C CA . ASN A 1 223 ? 3.999 9.969 15.699 1 95.92 223 ASN A CA 1
ATOM 1786 C C . ASN A 1 223 ? 4.493 11.159 16.516 1 95.92 223 ASN A C 1
ATOM 1788 O O . ASN A 1 223 ? 5.585 11.117 17.084 1 95.92 223 ASN A O 1
ATOM 1792 N N . GLY A 1 224 ? 3.724 12.257 16.478 1 95.72 224 GLY A N 1
ATOM 1793 C CA . GLY A 1 224 ? 4.044 13.415 17.297 1 95.72 224 GLY A CA 1
ATOM 1794 C C . GLY A 1 224 ? 5.067 14.334 16.656 1 95.72 224 GLY A C 1
ATOM 1795 O O . GLY A 1 224 ? 5.592 15.238 17.309 1 95.72 224 GLY A O 1
ATOM 1796 N N . ILE A 1 225 ? 5.382 14.102 15.375 1 97.55 225 ILE A N 1
ATOM 1797 C CA . ILE A 1 225 ? 6.349 14.92 14.65 1 97.55 225 ILE A CA 1
ATOM 1798 C C . ILE A 1 225 ? 5.616 15.962 13.809 1 97.55 225 ILE A C 1
ATOM 1800 O O . ILE A 1 225 ? 5.418 15.77 12.607 1 97.55 225 ILE A O 1
ATOM 1804 N N . ARG A 1 226 ? 5.23 16.99 14.344 1 96.65 226 ARG A N 1
ATOM 1805 C CA . ARG A 1 226 ? 4.514 18.141 13.803 1 96.65 226 ARG A CA 1
ATOM 1806 C C . ARG A 1 226 ? 4.747 19.382 14.658 1 96.65 226 ARG A C 1
ATOM 1808 O O . ARG A 1 226 ? 5.318 19.294 15.747 1 96.65 226 ARG A O 1
ATOM 1815 N N . THR A 1 227 ? 4.343 20.509 14.125 1 94.95 227 THR A N 1
ATOM 1816 C CA . THR A 1 227 ? 4.48 21.727 14.915 1 94.95 227 THR A CA 1
ATOM 1817 C C . THR A 1 227 ? 3.705 21.612 16.225 1 94.95 227 THR A C 1
ATOM 1819 O O . THR A 1 227 ? 2.514 21.295 16.222 1 94.95 227 THR A O 1
ATOM 1822 N N . GLY A 1 228 ? 4.414 21.767 17.335 1 92.61 228 GLY A N 1
ATOM 1823 C CA . GLY A 1 228 ? 3.79 21.712 18.648 1 92.61 228 GLY A CA 1
ATOM 1824 C C . GLY A 1 228 ? 3.577 20.296 19.148 1 92.61 228 GLY A C 1
ATOM 1825 O O . GLY A 1 228 ? 2.983 20.09 20.208 1 92.61 228 GLY A O 1
ATOM 1826 N N . GLY A 1 229 ? 4.049 19.298 18.449 1 93.72 229 GLY A N 1
ATOM 1827 C CA . GLY A 1 229 ? 3.903 17.912 18.866 1 93.72 229 GLY A CA 1
ATOM 1828 C C . GLY A 1 229 ? 4.923 17.492 19.908 1 93.72 229 GLY A C 1
ATOM 1829 O O . GLY A 1 229 ? 5.884 18.218 20.172 1 93.72 229 GLY A O 1
ATOM 1830 N N . ASN A 1 230 ? 4.748 16.291 20.48 1 94.73 230 ASN A N 1
ATOM 1831 C CA . ASN A 1 230 ? 5.601 15.809 21.562 1 94.73 230 ASN A CA 1
ATOM 1832 C C . ASN A 1 230 ? 6.999 15.46 21.06 1 94.73 230 ASN A C 1
ATOM 1834 O O . ASN A 1 230 ? 7.952 15.422 21.84 1 94.73 230 ASN A O 1
ATOM 1838 N N . LEU A 1 231 ? 7.156 15.196 19.777 1 96.44 231 LEU A N 1
ATOM 1839 C CA . LEU A 1 231 ? 8.467 14.904 19.208 1 96.44 231 LEU A CA 1
ATOM 1840 C C . LEU A 1 231 ? 8.87 15.972 18.196 1 96.44 231 LEU A C 1
ATOM 1842 O O . LEU A 1 231 ? 9.541 15.672 17.206 1 96.44 231 LEU A O 1
ATOM 1846 N N . ALA A 1 232 ? 8.409 17.167 18.397 1 95.98 232 ALA A N 1
ATOM 1847 C CA . ALA A 1 232 ? 8.686 18.292 17.507 1 95.98 232 ALA A CA 1
ATOM 1848 C C . ALA A 1 232 ? 10.187 18.536 17.382 1 95.98 232 ALA A C 1
ATOM 1850 O O . ALA A 1 232 ? 10.654 19.064 16.37 1 95.98 232 ALA A O 1
ATOM 1851 N N . GLY A 1 233 ? 11.02 18.183 18.372 1 96.64 233 GLY A N 1
ATOM 1852 C CA . GLY A 1 233 ? 12.467 18.325 18.322 1 96.64 233 GLY A CA 1
ATOM 1853 C C . GLY A 1 233 ? 13.1 17.583 17.16 1 96.64 233 GLY A C 1
ATOM 1854 O O . GLY A 1 233 ? 14.162 17.974 16.672 1 96.64 233 GLY A O 1
ATOM 1855 N N . THR A 1 234 ? 12.461 16.512 16.705 1 97.15 234 THR A N 1
ATOM 1856 C CA . THR A 1 234 ? 12.909 15.741 15.55 1 97.15 234 THR A CA 1
ATOM 1857 C C . THR A 1 234 ? 13.035 16.634 14.319 1 97.15 234 THR A C 1
ATOM 1859 O O . THR A 1 234 ? 13.882 16.394 13.456 1 97.15 234 THR A O 1
ATOM 1862 N N . LEU A 1 235 ? 12.236 17.667 14.233 1 97.69 235 LEU A N 1
ATOM 1863 C CA . LEU A 1 235 ? 12.201 18.559 13.08 1 97.69 235 LEU A CA 1
ATOM 1864 C C . LEU A 1 235 ? 13.494 19.36 12.973 1 97.69 235 LEU A C 1
ATOM 1866 O O . LEU A 1 235 ? 13.928 19.704 11.871 1 97.69 235 LEU A O 1
ATOM 1870 N N . GLU A 1 236 ? 14.111 19.652 14.021 1 96.91 236 GLU A N 1
ATOM 1871 C CA . GLU A 1 236 ? 15.347 20.429 14.029 1 96.91 236 GLU A CA 1
ATOM 1872 C C . GLU A 1 236 ? 16.497 19.642 13.406 1 96.91 236 GLU A C 1
ATOM 1874 O O . GLU A 1 236 ? 17.408 20.227 12.817 1 96.91 236 GLU A O 1
ATOM 1879 N N . GLU A 1 237 ? 16.415 18.348 13.433 1 97.26 237 GLU A N 1
ATOM 1880 C CA . GLU A 1 237 ? 17.472 17.482 12.92 1 97.26 237 GLU A CA 1
ATOM 1881 C C . GLU A 1 237 ? 17.17 17.025 11.496 1 97.26 237 GLU A C 1
ATOM 1883 O O . GLU A 1 237 ? 17.996 16.367 10.86 1 97.26 237 GLU A O 1
ATOM 1888 N N . HIS A 1 238 ? 16.035 17.378 10.985 1 98.42 238 HIS A N 1
ATOM 1889 C CA . HIS A 1 238 ? 15.577 16.936 9.674 1 98.42 238 HIS A CA 1
ATOM 1890 C C . HIS A 1 238 ? 14.987 18.094 8.877 1 98.42 238 HIS A C 1
ATOM 1892 O O . HIS A 1 238 ? 13.765 18.231 8.784 1 98.42 238 HIS A O 1
ATOM 1898 N N . PRO A 1 239 ? 15.81 18.82 8.198 1 98.26 239 PRO A N 1
ATOM 1899 C CA . PRO A 1 239 ? 15.374 20.072 7.574 1 98.26 239 PRO A CA 1
ATOM 1900 C C . PRO A 1 239 ? 14.348 19.852 6.465 1 98.26 239 PRO A C 1
ATOM 1902 O O . PRO A 1 239 ? 13.477 20.699 6.248 1 98.26 239 PRO A O 1
ATOM 1905 N N . ARG A 1 240 ? 14.48 18.774 5.715 1 98.58 240 ARG A N 1
ATOM 1906 C CA . ARG A 1 240 ? 13.512 18.535 4.65 1 98.58 240 ARG A CA 1
ATOM 1907 C C . ARG A 1 240 ? 12.154 18.142 5.222 1 98.58 240 ARG A C 1
ATOM 1909 O O . ARG A 1 240 ? 11.114 18.568 4.715 1 98.58 240 ARG A O 1
ATOM 1916 N N . VAL A 1 241 ? 12.202 17.333 6.262 1 98.75 241 VAL A N 1
ATOM 1917 C CA . VAL A 1 241 ? 10.961 16.979 6.943 1 98.75 241 VAL A CA 1
ATOM 1918 C C . VAL A 1 241 ? 10.332 18.228 7.555 1 98.75 241 VAL A C 1
ATOM 1920 O O . VAL A 1 241 ? 9.118 18.426 7.469 1 98.75 241 VAL A O 1
ATOM 1923 N N . LYS A 1 242 ? 11.138 19.051 8.175 1 98.65 242 LYS A N 1
ATOM 1924 C CA . LYS A 1 242 ? 10.656 20.296 8.765 1 98.65 242 LYS A CA 1
ATOM 1925 C C . LYS A 1 242 ? 9.981 21.176 7.716 1 98.65 242 LYS A C 1
ATOM 1927 O O . LYS A 1 242 ? 8.878 21.68 7.939 1 98.65 242 LYS A O 1
ATOM 1932 N N . ALA A 1 243 ? 10.631 21.347 6.564 1 98.61 243 ALA A N 1
ATOM 1933 C CA . ALA A 1 243 ? 10.081 22.168 5.488 1 98.61 243 ALA A CA 1
ATOM 1934 C C . ALA A 1 243 ? 8.744 21.614 5.004 1 98.61 243 ALA A C 1
ATOM 1936 O O . ALA A 1 243 ? 7.812 22.374 4.73 1 98.61 243 ALA A O 1
ATOM 1937 N N . PHE A 1 244 ? 8.671 20.36 4.867 1 98.85 244 PHE A N 1
ATOM 1938 C CA . PHE A 1 244 ? 7.446 19.692 4.442 1 98.85 244 PHE A CA 1
ATOM 1939 C C . PHE A 1 244 ? 6.321 19.939 5.44 1 98.85 244 PHE A C 1
ATOM 1941 O O . PHE A 1 244 ? 5.227 20.361 5.058 1 98.85 244 PHE A O 1
ATOM 1948 N N . ILE A 1 245 ? 6.58 19.637 6.774 1 98.75 245 ILE A N 1
ATOM 1949 C CA . ILE A 1 245 ? 5.58 19.773 7.827 1 98.75 245 ILE A CA 1
ATOM 1950 C C . ILE A 1 245 ? 5.078 21.215 7.879 1 98.75 245 ILE A C 1
ATOM 1952 O O . ILE A 1 245 ? 3.869 21.458 7.881 1 98.75 245 ILE A O 1
ATOM 1956 N N . GLU A 1 246 ? 5.926 22.148 7.871 1 98.26 246 GLU A N 1
ATOM 1957 C CA . GLU A 1 246 ? 5.563 23.559 7.968 1 98.26 246 GLU A CA 1
ATOM 1958 C C . GLU A 1 246 ? 4.768 24.01 6.746 1 98.26 246 GLU A C 1
ATOM 1960 O O . GLU A 1 246 ? 3.764 24.713 6.877 1 98.26 246 GLU A O 1
ATOM 1965 N N . ALA A 1 247 ? 5.208 23.65 5.552 1 98.73 247 ALA A N 1
ATOM 1966 C CA . ALA A 1 247 ? 4.495 24.017 4.331 1 98.73 247 ALA A CA 1
ATOM 1967 C C . ALA A 1 247 ? 3.09 23.422 4.3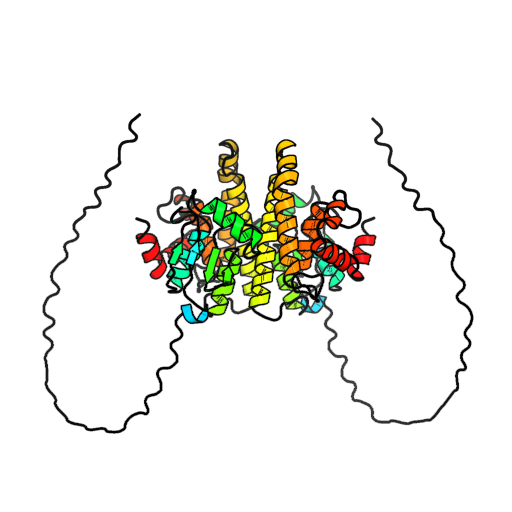16 1 98.73 247 ALA A C 1
ATOM 1969 O O . ALA A 1 247 ? 2.126 24.101 3.954 1 98.73 247 ALA A O 1
ATOM 1970 N N . PHE A 1 248 ? 3.03 22.179 4.678 1 98.73 248 PHE A N 1
ATOM 1971 C CA . PHE A 1 248 ? 1.748 21.484 4.691 1 98.73 248 PHE A CA 1
ATOM 1972 C C . PHE A 1 248 ? 0.78 22.151 5.66 1 98.73 248 PHE A C 1
ATOM 1974 O O . PHE A 1 248 ? -0.361 22.449 5.3 1 98.73 248 PHE A O 1
ATOM 1981 N N . GLU A 1 249 ? 1.216 22.472 6.86 1 97.88 249 GLU A N 1
ATOM 1982 C CA . GLU A 1 249 ? 0.369 23.021 7.914 1 97.88 249 GLU A CA 1
ATOM 1983 C C . GLU A 1 249 ? -0.011 24.469 7.62 1 97.88 249 GLU A C 1
ATOM 1985 O O . GLU A 1 249 ? -1.014 24.97 8.132 1 97.88 249 GLU A O 1
ATOM 1990 N N . ASN A 1 250 ? 0.765 25.084 6.779 1 97.85 250 ASN A N 1
ATOM 1991 C CA . ASN A 1 250 ? 0.527 26.498 6.509 1 97.85 250 ASN A CA 1
ATOM 1992 C C . ASN A 1 250 ? -0.352 26.693 5.277 1 97.85 250 ASN A C 1
ATOM 1994 O O . ASN A 1 250 ? -0.71 27.823 4.937 1 97.85 250 ASN A O 1
ATOM 1998 N N . ARG A 1 251 ? -0.678 25.635 4.571 1 98.18 251 ARG A N 1
ATOM 1999 C CA . ARG A 1 251 ? -1.689 25.783 3.53 1 98.18 251 ARG A CA 1
ATOM 2000 C C . ARG A 1 251 ? -2.998 26.309 4.109 1 98.18 251 ARG A C 1
ATOM 2002 O O . ARG A 1 251 ? -3.537 25.737 5.058 1 98.18 251 ARG A O 1
ATOM 2009 N N . PRO A 1 252 ? -3.539 27.266 3.507 1 97.54 252 PRO A N 1
ATOM 2010 C CA . PRO A 1 252 ? -4.634 27.988 4.158 1 97.54 252 PRO A CA 1
ATOM 2011 C C . PRO A 1 252 ? -5.793 27.074 4.549 1 97.54 252 PRO A C 1
ATOM 2013 O O . PRO A 1 252 ? -6.259 27.115 5.691 1 97.54 252 PRO A O 1
ATOM 2016 N N . PRO A 1 253 ? -6.262 26.208 3.656 1 96.88 253 PRO A N 1
ATOM 2017 C CA . PRO A 1 253 ? -7.382 25.36 4.071 1 96.88 253 PRO A CA 1
ATOM 2018 C C . PRO A 1 253 ? -6.997 24.373 5.171 1 96.88 253 PRO A C 1
ATOM 2020 O O . PRO A 1 253 ? -7.821 24.051 6.032 1 96.88 253 PRO A O 1
ATOM 2023 N N . ILE A 1 254 ? -5.785 23.914 5.168 1 97.29 254 ILE A N 1
ATOM 2024 C CA . ILE A 1 254 ? -5.313 22.967 6.172 1 97.29 254 ILE A CA 1
ATOM 2025 C C . ILE A 1 254 ? -5.103 23.687 7.502 1 97.29 254 ILE A C 1
ATOM 2027 O O . ILE A 1 254 ? -5.468 23.168 8.56 1 97.29 254 ILE A O 1
ATOM 2031 N N . LYS A 1 255 ? -4.502 24.818 7.432 1 96.99 255 LYS A N 1
ATOM 2032 C CA . LYS A 1 255 ? -4.306 25.631 8.629 1 96.99 255 LYS A CA 1
ATOM 2033 C C . LYS A 1 255 ? -5.627 25.873 9.352 1 96.99 255 LYS A C 1
ATOM 2035 O O . LYS A 1 255 ? -5.7 25.759 10.578 1 96.99 255 LYS A O 1
ATOM 2040 N N . ALA A 1 256 ? -6.648 26.193 8.587 1 95.91 256 ALA A N 1
ATOM 2041 C CA . ALA A 1 256 ? -7.975 26.412 9.156 1 95.91 256 ALA A CA 1
ATOM 2042 C C . ALA A 1 256 ? -8.514 25.137 9.799 1 95.91 256 ALA A C 1
ATOM 2044 O O . ALA A 1 256 ? -9.088 25.179 10.89 1 95.91 256 ALA A O 1
ATOM 2045 N N . HIS A 1 257 ? -8.295 24.035 9.13 1 94.71 257 HIS A N 1
ATOM 2046 C CA . HIS A 1 257 ? -8.746 22.744 9.637 1 94.71 257 HIS A CA 1
ATOM 2047 C C . HIS A 1 257 ? -8.041 22.387 10.941 1 94.71 257 HIS A C 1
ATOM 2049 O O . HIS A 1 257 ? -8.675 21.904 11.882 1 94.71 257 HIS A O 1
ATOM 2055 N N . LEU A 1 258 ? -6.752 22.641 10.97 1 93.72 258 LEU A N 1
ATOM 2056 C CA . LEU A 1 258 ? -5.947 22.276 12.131 1 93.72 258 LEU A CA 1
ATOM 2057 C C . LEU A 1 258 ? -6.247 23.195 13.311 1 93.72 258 LEU A C 1
ATOM 2059 O O . LEU A 1 258 ? -6.07 22.806 14.467 1 93.72 258 LEU A O 1
ATOM 2063 N N . ALA A 1 259 ? -6.647 24.429 13.013 1 89.8 259 ALA A N 1
ATOM 2064 C CA . ALA A 1 259 ? -6.995 25.375 14.07 1 89.8 259 ALA A CA 1
ATOM 2065 C C . ALA A 1 259 ? -8.284 24.962 14.774 1 89.8 259 ALA A C 1
ATOM 2067 O O . ALA A 1 259 ? -8.479 25.265 15.953 1 89.8 259 ALA A O 1
ATOM 2068 N N . ASP A 1 260 ? -9.138 24.347 13.997 1 76.59 260 ASP A N 1
ATOM 2069 C CA . ASP A 1 260 ? -10.424 23.912 14.533 1 76.59 260 ASP A CA 1
ATOM 2070 C C . ASP A 1 260 ? -10.261 22.682 15.422 1 76.59 260 ASP A C 1
ATOM 2072 O O . ASP A 1 260 ? -11.223 22.227 16.044 1 76.59 260 ASP A O 1
ATOM 2076 N N . ARG A 1 261 ? -9.045 22.115 15.452 1 65.82 261 ARG A N 1
ATOM 2077 C CA . ARG A 1 261 ? -8.717 20.965 16.288 1 65.82 261 ARG A CA 1
ATOM 2078 C C . ARG A 1 261 ? -8.954 21.274 17.762 1 65.82 261 ARG A C 1
ATOM 2080 O O . ARG A 1 261 ? -8.641 20.457 18.631 1 65.82 261 ARG A O 1
ATOM 2087 N N . GLN A 1 262 ? -9.984 22.24 18.089 1 49.34 262 GLN A N 1
ATOM 2088 C CA . GLN A 1 262 ? -10.302 22.511 19.487 1 49.34 262 GLN A CA 1
ATOM 2089 C C . GLN A 1 262 ? -10.735 21.238 20.209 1 49.34 262 GLN A C 1
ATOM 2091 O O . GLN A 1 262 ? -11.398 20.38 19.622 1 49.34 262 GLN A O 1
ATOM 2096 N N . MET B 1 1 ? 19.256 -37.083 16.751 1 19.05 1 MET B N 1
ATOM 2097 C CA . MET B 1 1 ? 18.195 -37.784 16.032 1 19.05 1 MET B CA 1
ATOM 2098 C C . MET B 1 1 ? 18.118 -37.314 14.583 1 19.05 1 MET B C 1
ATOM 2100 O O . MET B 1 1 ? 18.188 -36.115 14.311 1 19.05 1 MET B O 1
ATOM 2104 N N . TYR B 1 2 ? 18.335 -38.261 13.571 1 20.12 2 TYR B N 1
ATOM 2105 C CA . TYR B 1 2 ? 18.689 -38.571 12.19 1 20.12 2 TYR B CA 1
ATOM 2106 C C . TYR B 1 2 ? 17.55 -38.216 11.242 1 20.12 2 TYR B C 1
ATOM 2108 O O . TYR B 1 2 ? 16.493 -38.851 11.268 1 20.12 2 TYR B O 1
ATOM 2116 N N . LEU B 1 3 ? 17.131 -36.939 11.2 1 20.51 3 LEU B N 1
ATOM 2117 C CA . LEU B 1 3 ? 16.035 -36.577 10.308 1 20.51 3 LEU B CA 1
ATOM 2118 C C . LEU B 1 3 ? 16.316 -37.045 8.884 1 20.51 3 LEU B C 1
ATOM 2120 O O . LEU B 1 3 ? 17.226 -36.535 8.227 1 20.51 3 LEU B O 1
ATOM 2124 N N . ALA B 1 4 ? 16.25 -38.414 8.726 1 21.53 4 ALA B N 1
ATOM 2125 C CA . ALA B 1 4 ? 16.352 -39.217 7.51 1 21.53 4 ALA B CA 1
ATOM 2126 C C . ALA B 1 4 ? 15.493 -38.632 6.393 1 21.53 4 ALA B C 1
ATOM 2128 O O . ALA B 1 4 ? 14.362 -38.203 6.631 1 21.53 4 ALA B O 1
ATOM 2129 N N . GLY B 1 5 ? 16.145 -38.045 5.368 1 21.1 5 GLY B N 1
ATOM 2130 C CA . GLY B 1 5 ? 15.996 -37.469 4.041 1 21.1 5 GLY B CA 1
ATOM 2131 C C . GLY B 1 5 ? 15.107 -38.292 3.129 1 21.1 5 GLY B C 1
ATOM 2132 O O . GLY B 1 5 ? 15.392 -39.463 2.868 1 21.1 5 GLY B O 1
ATOM 2133 N N . PHE B 1 6 ? 13.699 -38.112 3.268 1 20.47 6 PHE B N 1
ATOM 2134 C CA . PHE B 1 6 ? 12.603 -38.825 2.622 1 20.47 6 PHE B CA 1
ATOM 2135 C C . PHE B 1 6 ? 12.747 -38.78 1.105 1 20.47 6 PHE B C 1
ATOM 2137 O O . PHE B 1 6 ? 12.911 -37.705 0.524 1 20.47 6 PHE B O 1
ATOM 2144 N N . THR B 1 7 ? 13.284 -39.798 0.361 1 21.4 7 THR B N 1
ATOM 2145 C CA . THR B 1 7 ? 13.668 -40.199 -0.988 1 21.4 7 THR B CA 1
ATOM 2146 C C . THR B 1 7 ? 12.439 -40.327 -1.885 1 21.4 7 THR B C 1
ATOM 2148 O O . THR B 1 7 ? 11.606 -41.213 -1.682 1 21.4 7 THR B O 1
ATOM 2151 N N . PHE B 1 8 ? 11.661 -39.208 -2.169 1 18.67 8 PHE B N 1
ATOM 2152 C CA . PHE B 1 8 ? 10.485 -39.376 -3.015 1 18.67 8 PHE B CA 1
ATOM 2153 C C . PHE B 1 8 ? 10.877 -39.92 -4.384 1 18.67 8 PHE B C 1
ATOM 2155 O O . PHE B 1 8 ? 11.764 -39.373 -5.044 1 18.67 8 PHE B O 1
ATOM 2162 N N . ASP B 1 9 ? 10.694 -41.203 -4.759 1 19.04 9 ASP B N 1
ATOM 2163 C CA . ASP B 1 9 ? 10.988 -42.078 -5.89 1 19.04 9 ASP B CA 1
ATOM 2164 C C . ASP B 1 9 ? 10.077 -41.769 -7.076 1 19.04 9 ASP B C 1
ATOM 2166 O O . ASP B 1 9 ? 8.899 -42.132 -7.071 1 19.04 9 ASP B O 1
ATOM 2170 N N . PHE B 1 10 ? 10.015 -40.597 -7.639 1 17.38 10 PHE B N 1
ATOM 2171 C CA . PHE B 1 10 ? 9.129 -40.269 -8.749 1 17.38 10 PHE B CA 1
ATOM 2172 C C . PHE B 1 10 ? 9.446 -41.131 -9.966 1 17.38 10 PHE B C 1
ATOM 2174 O O . PHE B 1 10 ? 10.377 -40.835 -10.717 1 17.38 10 PHE B O 1
ATOM 2181 N N . ARG B 1 11 ? 9.362 -42.47 -9.84 1 19.26 11 ARG B N 1
ATOM 2182 C CA . ARG B 1 11 ? 9.727 -43.47 -10.838 1 19.26 11 ARG B CA 1
ATOM 2183 C C . ARG B 1 11 ? 8.911 -43.292 -12.115 1 19.26 11 ARG B C 1
ATOM 2185 O O . ARG B 1 11 ? 9.348 -43.689 -13.197 1 19.26 11 ARG B O 1
ATOM 2192 N N . GLN B 1 12 ? 7.568 -43.104 -12.227 1 17.4 12 GLN B N 1
ATOM 2193 C CA . GLN B 1 12 ? 6.976 -44.05 -13.167 1 17.4 12 GLN B CA 1
ATOM 2194 C C . GLN B 1 12 ? 7.125 -43.562 -14.606 1 17.4 12 GLN B C 1
ATOM 2196 O O . GLN B 1 12 ? 7.034 -42.362 -14.872 1 17.4 12 GLN B O 1
ATOM 2201 N N . GLU B 1 13 ? 7.441 -44.411 -15.661 1 18.67 13 GLU B N 1
ATOM 2202 C CA . GLU B 1 13 ? 8.022 -44.624 -16.983 1 18.67 13 GLU B CA 1
ATOM 2203 C C . GLU B 1 13 ? 6.989 -44.397 -18.083 1 18.67 13 GLU B C 1
ATOM 2205 O O . GLU B 1 13 ? 7.281 -44.592 -19.265 1 18.67 13 GLU B O 1
ATOM 2210 N N . PHE B 1 14 ? 6.032 -43.42 -18.003 1 19.29 14 PHE B N 1
ATOM 2211 C CA . PHE B 1 14 ? 4.995 -43.664 -18.997 1 19.29 14 PHE B CA 1
ATOM 2212 C C . PHE B 1 14 ? 5.586 -43.689 -20.402 1 19.29 14 PHE B C 1
ATOM 2214 O O . PHE B 1 14 ? 6.497 -42.919 -20.711 1 19.29 14 PHE B O 1
ATOM 2221 N N . PRO B 1 15 ? 5.191 -44.704 -21.177 1 19.3 15 PRO B N 1
ATOM 2222 C CA . PRO B 1 15 ? 5.67 -45.208 -22.467 1 19.3 15 PRO B CA 1
ATOM 2223 C C . PRO B 1 15 ? 5.385 -44.246 -23.618 1 19.3 15 PRO B C 1
ATOM 2225 O O . PRO B 1 15 ? 4.483 -43.411 -23.521 1 19.3 15 PRO B O 1
ATOM 2228 N N . ALA B 1 16 ? 6.286 -44.089 -24.561 1 20.84 16 ALA B N 1
ATOM 2229 C CA . ALA B 1 16 ? 6.643 -43.293 -25.733 1 20.84 16 ALA B CA 1
ATOM 2230 C C . ALA B 1 16 ? 5.669 -43.542 -26.882 1 20.84 16 ALA B C 1
ATOM 2232 O O . ALA B 1 16 ? 5.653 -44.627 -27.467 1 20.84 16 ALA B O 1
ATOM 2233 N N . PRO B 1 17 ? 4.292 -43.287 -26.648 1 19.64 17 PRO B N 1
ATOM 2234 C CA . PRO B 1 17 ? 3.595 -43.909 -27.776 1 19.64 17 PRO B CA 1
ATOM 2235 C C . PRO B 1 17 ? 4.07 -43.38 -29.127 1 19.64 17 PRO B C 1
ATOM 2237 O O . PRO B 1 17 ? 4.594 -42.266 -29.208 1 19.64 17 PRO B O 1
ATOM 2240 N N . SER B 1 18 ? 4.209 -44.267 -30.105 1 18.89 18 SER B N 1
ATOM 2241 C CA . SER B 1 18 ? 4.747 -44.384 -31.457 1 18.89 18 SER B CA 1
ATOM 2242 C C . SER B 1 18 ? 3.871 -43.65 -32.466 1 18.89 18 SER B C 1
ATOM 2244 O O . SER B 1 18 ? 2.825 -44.16 -32.873 1 18.89 18 SER B O 1
ATOM 2246 N N . CYS B 1 19 ? 3.399 -42.422 -32.272 1 19.33 19 CYS B N 1
ATOM 2247 C CA . CYS B 1 19 ? 2.427 -41.862 -33.204 1 19.33 19 CYS B CA 1
ATOM 2248 C C . CYS B 1 19 ? 2.939 -41.938 -34.637 1 19.33 19 CYS B C 1
ATOM 2250 O O . CYS B 1 19 ? 4.02 -41.432 -34.942 1 19.33 19 CYS B O 1
ATOM 2252 N N . THR B 1 20 ? 2.337 -42.838 -35.458 1 18.39 20 THR B N 1
ATOM 2253 C CA . THR B 1 20 ? 2.439 -43.343 -36.822 1 18.39 20 THR B CA 1
ATOM 2254 C C . THR B 1 20 ? 2.437 -42.193 -37.826 1 18.39 20 THR B C 1
ATOM 2256 O O . THR B 1 20 ? 1.97 -41.095 -37.518 1 18.39 20 THR B O 1
ATOM 2259 N N . ASP B 1 21 ? 2.484 -42.562 -39.292 1 17.51 21 ASP B N 1
ATOM 2260 C CA . ASP B 1 21 ? 3.125 -42.367 -40.589 1 17.51 21 ASP B CA 1
ATOM 2261 C C . ASP B 1 21 ? 2.327 -41.394 -41.455 1 17.51 21 ASP B C 1
ATOM 2263 O O . ASP B 1 21 ? 2.609 -41.241 -42.646 1 17.51 21 ASP B O 1
ATOM 2267 N N . LEU B 1 22 ? 1.287 -40.623 -40.989 1 18.79 22 LEU B N 1
ATOM 2268 C CA . LEU B 1 22 ? 0.4 -40.284 -42.097 1 18.79 22 LEU B CA 1
ATOM 2269 C C . LEU B 1 22 ? 1.142 -39.482 -43.161 1 18.79 22 LEU B C 1
ATOM 2271 O O . LEU B 1 22 ? 1.734 -38.443 -42.86 1 18.79 22 LEU B O 1
ATOM 2275 N N . TYR B 1 23 ? 1.376 -40.086 -44.358 1 18.98 23 TYR B N 1
ATOM 2276 C CA . TYR B 1 23 ? 2.11 -39.816 -45.589 1 18.98 23 TYR B CA 1
ATOM 2277 C C . TYR B 1 23 ? 1.455 -38.69 -46.379 1 18.98 23 TYR B C 1
ATOM 2279 O O . TYR B 1 23 ? 0.449 -38.904 -47.059 1 18.98 23 TYR B O 1
ATOM 2287 N N . LEU B 1 24 ? 0.696 -37.795 -45.858 1 20.54 24 LEU B N 1
ATOM 2288 C CA . LEU B 1 24 ? -0.068 -37.162 -46.928 1 20.54 24 LEU B CA 1
ATOM 2289 C C . LEU B 1 24 ? 0.862 -36.541 -47.964 1 20.54 24 LEU B C 1
ATOM 2291 O O . LEU B 1 24 ? 1.935 -36.039 -47.621 1 20.54 24 LEU B O 1
ATOM 2295 N N . LYS B 1 25 ? 0.404 -36.713 -49.295 1 19.62 25 LYS B N 1
ATOM 2296 C CA . LYS B 1 25 ? 0.807 -36.518 -50.685 1 19.62 25 LYS B CA 1
ATOM 2297 C C . LYS B 1 25 ? 1.048 -35.041 -50.985 1 19.62 25 LYS B C 1
ATOM 2299 O O . LYS B 1 25 ? 0.226 -34.19 -50.638 1 19.62 25 LYS B O 1
ATOM 2304 N N . THR B 1 26 ? 2.325 -34.6 -51.272 1 21.66 26 THR B N 1
ATOM 2305 C CA . THR B 1 26 ? 3.069 -33.385 -51.586 1 21.66 26 THR B CA 1
ATOM 2306 C C . THR B 1 26 ? 2.598 -32.789 -52.909 1 21.66 26 THR B C 1
ATOM 2308 O O . THR B 1 26 ? 3.18 -31.82 -53.401 1 21.66 26 THR B O 1
ATOM 2311 N N . GLY B 1 27 ? 1.248 -32.853 -53.301 1 21.85 27 GLY B N 1
ATOM 2312 C CA . GLY B 1 27 ? 1.18 -32.402 -54.682 1 21.85 27 GLY B CA 1
ATOM 2313 C C . GLY B 1 27 ? 1.789 -31.028 -54.892 1 21.85 27 GLY B C 1
ATOM 2314 O O . GLY B 1 27 ? 1.743 -30.18 -53.998 1 21.85 27 GLY B O 1
ATOM 2315 N N . THR B 1 28 ? 2.76 -30.935 -55.864 1 21.04 28 THR B N 1
ATOM 2316 C CA . THR B 1 28 ? 3.756 -29.975 -56.327 1 21.04 28 THR B CA 1
ATOM 2317 C C . THR B 1 28 ? 3.083 -28.759 -56.958 1 21.04 28 THR B C 1
ATOM 2319 O O . THR B 1 28 ? 3.754 -27.79 -57.318 1 21.04 28 THR B O 1
ATOM 2322 N N . ILE B 1 29 ? 1.901 -28.312 -56.702 1 22.35 29 ILE B N 1
ATOM 2323 C CA . ILE B 1 29 ? 1.453 -27.351 -57.704 1 22.35 29 ILE B CA 1
ATOM 2324 C C . ILE B 1 29 ? 2.414 -26.166 -57.748 1 22.35 29 ILE B C 1
ATOM 2326 O O . ILE B 1 29 ? 2.683 -25.538 -56.721 1 22.35 29 ILE B O 1
ATOM 2330 N N . SER B 1 30 ? 3.243 -26.098 -58.763 1 21.28 30 SER B N 1
ATOM 2331 C CA . SER B 1 30 ? 4.329 -25.202 -59.148 1 21.28 30 SER B CA 1
ATOM 2332 C C . SER B 1 30 ? 3.805 -23.808 -59.476 1 21.28 30 SER B C 1
ATOM 2334 O O . SER B 1 30 ? 4.58 -22.914 -59.825 1 21.28 30 SER B O 1
ATOM 2336 N N . SER B 1 31 ? 2.529 -23.512 -59.524 1 24.05 31 SER B N 1
ATOM 2337 C CA . SER B 1 31 ? 2.347 -22.371 -60.416 1 24.05 31 SER B CA 1
ATOM 2338 C C . SER B 1 31 ? 3.163 -21.17 -59.95 1 24.05 31 SER B C 1
ATOM 2340 O O . SER B 1 31 ? 3.332 -20.955 -58.748 1 24.05 31 SER B O 1
ATOM 2342 N N . ALA B 1 32 ? 3.957 -20.591 -60.925 1 22.08 32 ALA B N 1
ATOM 2343 C CA . ALA B 1 32 ? 5.018 -19.591 -61.017 1 22.08 32 ALA B CA 1
ATOM 2344 C C . ALA B 1 32 ? 4.497 -18.204 -60.654 1 22.08 32 ALA B C 1
ATOM 2346 O O . ALA B 1 32 ? 4.003 -17.474 -61.516 1 22.08 32 ALA B O 1
ATOM 2347 N N . LEU B 1 33 ? 3.498 -18.06 -59.825 1 22.82 33 LEU B N 1
ATOM 2348 C CA . LEU B 1 33 ? 3.089 -16.66 -59.784 1 22.82 33 LEU B CA 1
ATOM 2349 C C . LEU B 1 33 ? 4.265 -15.76 -59.42 1 22.82 33 LEU B C 1
ATOM 2351 O O . LEU B 1 33 ? 4.875 -15.927 -58.361 1 22.82 33 LEU B O 1
ATOM 2355 N N . HIS B 1 34 ? 4.905 -15.207 -60.423 1 23.65 34 HIS B N 1
ATOM 2356 C CA . HIS B 1 34 ? 5.984 -14.234 -60.298 1 23.65 34 HIS B CA 1
ATOM 2357 C C . HIS B 1 34 ? 5.52 -12.99 -59.548 1 23.65 34 HIS B C 1
ATOM 2359 O O . HIS B 1 34 ? 4.7 -12.222 -60.058 1 23.65 34 HIS B O 1
ATOM 2365 N N . LEU B 1 35 ? 4.848 -13.035 -58.473 1 24.56 35 LEU B N 1
ATOM 2366 C CA . LEU B 1 35 ? 4.513 -11.709 -57.963 1 24.56 35 LEU B CA 1
ATOM 2367 C C . LEU B 1 35 ? 5.773 -10.889 -57.71 1 24.56 35 LEU B C 1
ATOM 2369 O O . LEU B 1 35 ? 6.662 -11.321 -56.971 1 24.56 35 LEU B O 1
ATOM 2373 N N . PRO B 1 36 ? 6.143 -10.006 -58.692 1 26.12 36 PRO B N 1
ATOM 2374 C CA . PRO B 1 36 ? 7.386 -9.244 -58.55 1 26.12 36 PRO B CA 1
ATOM 2375 C C . PRO B 1 36 ? 7.462 -8.48 -57.23 1 26.12 36 PRO B C 1
ATOM 2377 O O . PRO B 1 36 ? 8.557 -8.2 -56.736 1 26.12 36 PRO B O 1
ATOM 2380 N N . HIS B 1 37 ? 6.313 -7.889 -56.906 1 29.18 37 HIS B N 1
ATOM 2381 C CA . HIS B 1 37 ? 6.598 -6.564 -56.367 1 29.18 37 HIS B CA 1
ATOM 2382 C C . HIS B 1 37 ? 7.432 -6.655 -55.094 1 29.18 37 HIS B C 1
ATOM 2384 O O . HIS B 1 37 ? 7.113 -7.432 -54.191 1 29.18 37 HIS B O 1
ATOM 2390 N N . LYS B 1 38 ? 8.7 -6.316 -55.216 1 26.69 38 LYS B N 1
ATOM 2391 C CA . LYS B 1 38 ? 9.524 -6.205 -54.016 1 26.69 38 LYS B CA 1
ATOM 2392 C C . LYS B 1 38 ? 8.807 -5.409 -52.929 1 26.69 38 LYS B C 1
ATOM 2394 O O . LYS B 1 38 ? 8.449 -4.248 -53.136 1 26.69 38 LYS B O 1
ATOM 2399 N N . LEU B 1 39 ? 7.932 -6.046 -52.083 1 28.81 39 LEU B N 1
ATOM 2400 C CA . LEU B 1 39 ? 7.517 -5.22 -50.955 1 28.81 39 LEU B CA 1
ATOM 2401 C C . LEU B 1 39 ? 8.714 -4.503 -50.337 1 28.81 39 LEU B C 1
ATOM 2403 O O . LEU B 1 39 ? 9.806 -5.069 -50.253 1 28.81 39 LEU B O 1
ATOM 2407 N N . PRO B 1 40 ? 8.71 -3.195 -50.39 1 30.92 40 PRO B N 1
ATOM 2408 C CA . PRO B 1 40 ? 9.848 -2.545 -49.736 1 30.92 40 PRO B CA 1
ATOM 2409 C C . PRO B 1 40 ? 10.236 -3.217 -48.421 1 30.92 40 PRO B C 1
ATOM 2411 O O . PRO B 1 40 ? 9.396 -3.851 -47.776 1 30.92 40 PRO B O 1
ATOM 2414 N N . HIS B 1 41 ? 11.44 -3.635 -48.334 1 28.21 41 HIS B N 1
ATOM 2415 C CA . HIS B 1 41 ? 11.995 -4.093 -47.066 1 28.21 41 HIS B CA 1
ATOM 2416 C C . HIS B 1 41 ? 11.497 -3.237 -45.906 1 28.21 41 HIS B C 1
ATOM 2418 O O . HIS B 1 41 ? 11.756 -2.032 -45.862 1 28.21 41 HIS B O 1
ATOM 2424 N N . ILE B 1 42 ? 10.203 -3.374 -45.485 1 32.77 42 ILE B N 1
ATOM 2425 C CA . ILE B 1 42 ? 9.967 -2.788 -44.17 1 32.77 42 ILE B CA 1
ATOM 2426 C C . ILE B 1 42 ? 11.177 -3.034 -43.271 1 32.77 42 ILE B C 1
ATOM 2428 O O . ILE B 1 42 ? 11.638 -4.17 -43.137 1 32.77 42 ILE B O 1
ATOM 2432 N N . SER B 1 43 ? 12.069 -2.1 -43.253 1 33.78 43 SER B N 1
ATOM 2433 C CA . SER B 1 43 ? 13.119 -2.184 -42.243 1 33.78 43 SER B CA 1
ATOM 2434 C C . SER B 1 43 ? 12.656 -2.984 -41.03 1 33.78 43 SER B C 1
ATOM 2436 O O . SER B 1 43 ? 11.495 -2.893 -40.626 1 33.78 43 SER B O 1
ATOM 2438 N N . PRO B 1 44 ? 13.181 -4.084 -40.72 1 35.15 44 PRO B N 1
ATOM 2439 C CA . PRO B 1 44 ? 12.751 -4.77 -39.499 1 35.15 44 PRO B CA 1
ATOM 2440 C C . PRO B 1 44 ? 12.303 -3.803 -38.406 1 35.15 44 PRO B C 1
ATOM 2442 O O . PRO B 1 44 ? 12.889 -2.728 -38.249 1 35.15 44 PRO B O 1
ATOM 2445 N N . GLN B 1 45 ? 11.039 -3.515 -38.19 1 35.59 45 GLN B N 1
ATOM 2446 C CA . GLN B 1 45 ? 10.487 -2.886 -36.995 1 35.59 45 GLN B CA 1
ATOM 2447 C C . GLN B 1 45 ? 11.43 -3.042 -35.805 1 35.59 45 GLN B C 1
ATOM 2449 O O . GLN B 1 45 ? 12.078 -4.079 -35.651 1 35.59 45 GLN B O 1
ATOM 2454 N N . ASN B 1 46 ? 12.163 -2.123 -35.291 1 41.13 46 ASN B N 1
ATOM 2455 C CA . ASN B 1 46 ? 12.942 -2.042 -34.06 1 41.13 46 ASN B CA 1
ATOM 2456 C C . ASN B 1 46 ? 12.397 -2.982 -32.988 1 41.13 46 ASN B C 1
ATOM 2458 O O . ASN B 1 46 ? 11.348 -2.716 -32.399 1 41.13 46 ASN B O 1
ATOM 2462 N N . ASN B 1 47 ? 12.348 -4.328 -33.114 1 45.53 47 ASN B N 1
ATOM 2463 C CA . ASN B 1 47 ? 11.912 -5.388 -32.212 1 45.53 47 ASN B CA 1
ATOM 2464 C C . ASN B 1 47 ? 12.328 -5.105 -30.771 1 45.53 47 ASN B C 1
ATOM 2466 O O . ASN B 1 47 ? 13.367 -5.586 -30.315 1 45.53 47 ASN B O 1
ATOM 2470 N N . MET B 1 48 ? 11.999 -4.01 -30.258 1 63.75 48 MET B N 1
ATOM 2471 C CA . MET B 1 48 ? 12.273 -3.727 -28.852 1 63.75 48 MET B CA 1
ATOM 2472 C C . MET B 1 48 ? 11.838 -4.892 -27.969 1 63.75 48 MET B C 1
ATOM 2474 O O . MET B 1 48 ? 10.711 -5.377 -28.083 1 63.75 48 MET B O 1
ATOM 2478 N N . THR B 1 49 ? 12.906 -5.636 -27.45 1 77.25 49 THR B N 1
ATOM 2479 C CA . THR B 1 49 ? 12.62 -6.675 -26.466 1 77.25 49 THR B CA 1
ATOM 2480 C C . THR B 1 49 ? 11.933 -6.083 -25.239 1 77.25 49 THR B C 1
ATOM 2482 O O . THR B 1 49 ? 11.915 -4.864 -25.058 1 77.25 49 THR B O 1
ATOM 2485 N N . VAL B 1 50 ? 11.201 -6.806 -24.548 1 84.94 50 VAL B N 1
ATOM 2486 C CA . VAL B 1 50 ? 10.571 -6.392 -23.298 1 84.94 50 VAL B CA 1
ATOM 2487 C C . VAL B 1 50 ? 11.606 -5.733 -22.39 1 84.94 50 VAL B C 1
ATOM 2489 O O . VAL B 1 50 ? 11.308 -4.749 -21.71 1 84.94 50 VAL B O 1
ATOM 2492 N N . ASN B 1 51 ? 12.836 -6.131 -22.521 1 89.38 51 ASN B N 1
ATOM 2493 C CA . ASN B 1 51 ? 13.899 -5.533 -21.72 1 89.38 51 ASN B CA 1
ATOM 2494 C C . ASN B 1 51 ? 14.264 -4.139 -22.222 1 89.38 51 ASN B C 1
ATOM 2496 O O . ASN B 1 51 ? 14.678 -3.282 -21.44 1 89.38 51 ASN B O 1
ATOM 2500 N N . ASP B 1 52 ? 14.102 -3.948 -23.479 1 89.69 52 ASP B N 1
ATOM 2501 C CA . ASP B 1 52 ? 14.343 -2.612 -24.016 1 89.69 52 ASP B CA 1
ATOM 2502 C C . ASP B 1 52 ? 13.35 -1.603 -23.444 1 89.69 52 ASP B C 1
ATOM 2504 O O . ASP B 1 52 ? 13.719 -0.468 -23.136 1 89.69 52 ASP B O 1
ATOM 2508 N N . ALA B 1 53 ? 12.17 -2.096 -23.327 1 92.1 53 ALA B N 1
ATOM 2509 C CA . ALA B 1 53 ? 11.134 -1.227 -22.775 1 92.1 53 ALA B CA 1
ATOM 2510 C C . ALA B 1 53 ? 11.441 -0.86 -21.326 1 92.1 53 ALA B C 1
ATOM 2512 O O . ALA B 1 53 ? 11.043 0.206 -20.851 1 92.1 53 ALA B O 1
ATOM 2513 N N . LEU B 1 54 ? 12.209 -1.666 -20.618 1 95.3 54 LEU B N 1
ATOM 2514 C CA . LEU B 1 54 ? 12.57 -1.431 -19.224 1 95.3 54 LEU B CA 1
ATOM 2515 C C . LEU B 1 54 ? 13.873 -0.646 -19.126 1 95.3 54 LEU B C 1
ATOM 2517 O O . LEU B 1 54 ? 14.201 -0.109 -18.064 1 95.3 54 LEU B O 1
ATOM 2521 N N . GLY B 1 55 ? 14.594 -0.592 -20.152 1 93.88 55 GLY B N 1
ATOM 2522 C CA . GLY B 1 55 ? 15.858 0.128 -20.157 1 93.88 55 GLY B CA 1
ATOM 2523 C C . GLY B 1 55 ? 17.055 -0.764 -19.89 1 93.88 55 GLY B C 1
ATOM 2524 O O . GLY B 1 55 ? 18.14 -0.277 -19.567 1 93.88 55 GLY B O 1
ATOM 2525 N N . GLY B 1 56 ? 16.884 -2.106 -19.884 1 96.25 56 GLY B N 1
ATOM 2526 C CA . GLY B 1 56 ? 17.974 -3.041 -19.649 1 96.25 56 GLY B CA 1
ATOM 2527 C C . GLY B 1 56 ? 17.523 -4.329 -18.988 1 96.25 56 GLY B C 1
ATOM 2528 O O . GLY B 1 56 ? 16.325 -4.546 -18.791 1 96.25 56 GLY B O 1
ATOM 2529 N N . THR B 1 57 ? 18.482 -5.205 -18.69 1 97.32 57 THR B N 1
ATOM 2530 C CA . THR B 1 57 ? 18.208 -6.483 -18.043 1 97.32 57 THR B CA 1
ATOM 2531 C C . THR B 1 57 ? 18.096 -6.311 -16.531 1 97.32 57 THR B C 1
ATOM 2533 O O . THR B 1 57 ? 19.029 -5.829 -15.885 1 97.32 57 THR B O 1
ATOM 2536 N N . PRO B 1 58 ? 16.998 -6.711 -15.956 1 98.31 58 PRO B N 1
ATOM 2537 C CA . PRO B 1 58 ? 16.851 -6.598 -14.503 1 98.31 58 PRO B CA 1
ATOM 2538 C C . PRO B 1 58 ? 17.773 -7.546 -13.741 1 98.31 58 PRO B C 1
ATOM 2540 O O . PRO B 1 58 ? 17.988 -8.682 -14.171 1 98.31 58 PRO B O 1
ATOM 2543 N N . VAL B 1 59 ? 18.278 -7.04 -12.642 1 98.44 59 VAL B N 1
ATOM 2544 C CA . VAL B 1 59 ? 18.958 -7.865 -11.649 1 98.44 59 VAL B CA 1
ATOM 2545 C C . VAL B 1 59 ? 18.157 -7.876 -10.349 1 98.44 59 VAL B C 1
ATOM 2547 O O . VAL B 1 59 ? 18.052 -6.852 -9.669 1 98.44 59 VAL B O 1
ATOM 2550 N N . LEU B 1 60 ? 17.588 -8.994 -10.03 1 97.68 60 LEU B N 1
ATOM 2551 C CA . LEU B 1 60 ? 16.765 -9.146 -8.835 1 97.68 60 LEU B CA 1
ATOM 2552 C C . LEU B 1 60 ? 17.617 -9.539 -7.634 1 97.68 60 LEU B C 1
ATOM 2554 O O . LEU B 1 60 ? 18.377 -10.508 -7.697 1 97.68 60 LEU B O 1
ATOM 2558 N N . THR B 1 61 ? 17.537 -8.758 -6.602 1 97.82 61 THR B N 1
ATOM 2559 C CA . THR B 1 61 ? 18.196 -9.069 -5.338 1 97.82 61 THR B CA 1
ATOM 2560 C C . THR B 1 61 ? 17.167 -9.34 -4.244 1 97.82 61 THR B C 1
ATOM 2562 O O . THR B 1 61 ? 16.326 -8.487 -3.95 1 97.82 61 THR B O 1
ATOM 2565 N N . TYR B 1 62 ? 17.183 -10.521 -3.683 1 96.24 62 TYR B N 1
ATOM 2566 C CA . TYR B 1 62 ? 16.336 -10.971 -2.584 1 96.24 62 TYR B CA 1
ATOM 2567 C C . TYR B 1 62 ? 17.033 -12.053 -1.767 1 96.24 62 TYR B C 1
ATOM 2569 O O . TYR B 1 62 ? 18.091 -12.55 -2.159 1 96.24 62 TYR B O 1
ATOM 2577 N N . PHE B 1 63 ? 16.465 -12.31 -0.563 1 94.23 63 PHE B N 1
ATOM 2578 C CA . PHE B 1 63 ? 17.01 -13.411 0.223 1 94.23 63 PHE B CA 1
ATOM 2579 C C . PHE B 1 63 ? 16.837 -14.736 -0.508 1 94.23 63 PHE B C 1
ATOM 2581 O O . PHE B 1 63 ? 15.903 -14.9 -1.296 1 94.23 63 PHE B O 1
ATOM 2588 N N . PRO B 1 64 ? 17.722 -15.563 -0.228 1 88.55 64 PRO B N 1
ATOM 2589 C CA . PRO B 1 64 ? 17.681 -16.823 -0.973 1 88.55 64 PRO B CA 1
ATOM 2590 C C . PRO B 1 64 ? 16.571 -17.756 -0.494 1 88.55 64 PRO B C 1
ATOM 2592 O O . PRO B 1 64 ? 16.843 -18.895 -0.105 1 88.55 64 PRO B O 1
ATOM 2595 N N . TYR B 1 65 ? 15.4 -17.279 -0.361 1 82.58 65 TYR B N 1
ATOM 2596 C CA . TYR B 1 65 ? 14.201 -18.046 -0.042 1 82.58 65 TYR B CA 1
ATOM 2597 C C . TYR B 1 65 ? 13.393 -18.343 -1.3 1 82.58 65 TYR B C 1
ATOM 2599 O O . TYR B 1 65 ? 12.526 -17.557 -1.688 1 82.58 65 TYR B O 1
ATOM 2607 N N . LYS B 1 66 ? 13.835 -19.307 -1.918 1 74.45 66 LYS B N 1
ATOM 2608 C CA . LYS B 1 66 ? 13.163 -19.572 -3.187 1 74.45 66 LYS B CA 1
ATOM 2609 C C . LYS B 1 66 ? 11.658 -19.733 -2.989 1 74.45 66 LYS B C 1
ATOM 2611 O O . LYS B 1 66 ? 11.213 -20.227 -1.951 1 74.45 66 LYS B O 1
ATOM 2616 N N . HIS B 1 67 ? 10.776 -19.144 -3.801 1 83.27 67 HIS B N 1
ATOM 2617 C CA . HIS B 1 67 ? 9.348 -19.324 -4.035 1 83.27 67 HIS B CA 1
ATOM 2618 C C . HIS B 1 67 ? 8.523 -18.696 -2.917 1 83.27 67 HIS B C 1
ATOM 2620 O O . HIS B 1 67 ? 7.361 -19.058 -2.718 1 83.27 67 HIS B O 1
ATOM 2626 N N . LEU B 1 68 ? 9.238 -17.877 -2.088 1 87.05 68 LEU B N 1
ATOM 2627 C CA . LEU B 1 68 ? 8.517 -17.244 -0.989 1 87.05 68 LEU B CA 1
ATOM 2628 C C . LEU B 1 68 ? 8.724 -15.733 -1.001 1 87.05 68 LEU B C 1
ATOM 2630 O O . LEU B 1 68 ? 9.741 -15.246 -1.501 1 87.05 68 LEU B O 1
ATOM 2634 N N . GLY B 1 69 ? 7.728 -15.173 -0.473 1 92.9 69 GLY B N 1
ATOM 2635 C CA . GLY B 1 69 ? 7.871 -13.766 -0.135 1 92.9 69 GLY B CA 1
ATOM 2636 C C . GLY B 1 69 ? 7.787 -12.851 -1.342 1 92.9 69 GLY B C 1
ATOM 2637 O O . GLY B 1 69 ? 7.364 -13.274 -2.42 1 92.9 69 GLY B O 1
ATOM 2638 N N . LEU B 1 70 ? 8.271 -11.645 -1.211 1 95.02 70 LEU B N 1
ATOM 2639 C CA . LEU B 1 70 ? 8.036 -10.566 -2.164 1 95.02 70 LEU B CA 1
ATOM 2640 C C . LEU B 1 70 ? 8.984 -10.675 -3.353 1 95.02 70 LEU B C 1
ATOM 2642 O O . LEU B 1 70 ? 8.723 -10.103 -4.415 1 95.02 70 LEU B O 1
ATOM 2646 N N . GLY B 1 71 ? 10.119 -11.371 -3.197 1 96.26 71 GLY B N 1
ATOM 2647 C CA . GLY B 1 71 ? 10.972 -11.64 -4.343 1 96.26 71 GLY B CA 1
ATOM 2648 C C . GLY B 1 71 ? 10.307 -12.515 -5.389 1 96.26 71 GLY B C 1
ATOM 2649 O O . GLY B 1 71 ? 10.538 -12.342 -6.588 1 96.26 71 GLY B O 1
ATOM 2650 N N . GLU B 1 72 ? 9.467 -13.413 -4.871 1 96.65 72 GLU B N 1
ATOM 2651 C CA . GLU B 1 72 ? 8.786 -14.336 -5.774 1 96.65 72 GLU B CA 1
ATOM 2652 C C . GLU B 1 72 ? 7.764 -13.606 -6.64 1 96.65 72 GLU B C 1
ATOM 2654 O O . GLU B 1 72 ? 7.48 -14.028 -7.763 1 96.65 72 GLU B O 1
ATOM 2659 N N . VAL B 1 73 ? 7.217 -12.531 -6.207 1 97.97 73 VAL B N 1
ATOM 2660 C CA . VAL B 1 73 ? 6.295 -11.733 -7.007 1 97.97 73 VAL B CA 1
ATOM 2661 C C . VAL B 1 73 ? 6.981 -11.287 -8.296 1 97.97 73 VAL B C 1
ATOM 2663 O O . VAL B 1 73 ? 6.399 -11.375 -9.38 1 97.97 73 VAL B O 1
ATOM 2666 N N . PHE B 1 74 ? 8.236 -10.828 -8.182 1 97.94 74 PHE B N 1
ATOM 2667 C CA . PHE B 1 74 ? 8.991 -10.414 -9.358 1 97.94 74 PHE B CA 1
ATOM 2668 C C . PHE B 1 74 ? 9.269 -11.603 -10.27 1 97.94 74 PHE B C 1
ATOM 2670 O O . PHE B 1 74 ? 9.145 -11.497 -11.492 1 97.94 74 PHE B O 1
ATOM 2677 N N . ARG B 1 75 ? 9.606 -12.714 -9.683 1 96.84 75 ARG B N 1
ATOM 2678 C CA . ARG B 1 75 ? 9.927 -13.887 -10.491 1 96.84 75 ARG B CA 1
ATOM 2679 C C . ARG B 1 75 ? 8.723 -14.331 -11.315 1 96.84 75 ARG B C 1
ATOM 2681 O O . ARG B 1 75 ? 8.855 -14.631 -12.503 1 96.84 75 ARG B O 1
ATOM 2688 N N . LEU B 1 76 ? 7.593 -14.362 -10.648 1 97.85 76 LEU B N 1
ATOM 2689 C CA . LEU B 1 76 ? 6.355 -14.721 -11.33 1 97.85 76 LEU B CA 1
ATOM 2690 C C . LEU B 1 76 ? 6.027 -13.713 -12.427 1 97.85 76 LEU B C 1
ATOM 2692 O O . LEU B 1 76 ? 5.661 -14.098 -13.54 1 97.85 76 LEU B O 1
ATOM 2696 N N . PHE B 1 77 ? 6.189 -12.43 -12.165 1 98.58 77 PHE B N 1
ATOM 2697 C CA . PHE B 1 77 ? 5.922 -11.357 -13.116 1 98.58 77 PHE B CA 1
ATOM 2698 C C . PHE B 1 77 ? 6.864 -11.445 -14.31 1 98.58 77 PHE B C 1
ATOM 2700 O O . PHE B 1 77 ? 6.427 -11.354 -15.46 1 98.58 77 PHE B O 1
ATOM 2707 N N . PHE B 1 78 ? 8.152 -11.634 -14.036 1 97.93 78 PHE B N 1
ATOM 2708 C CA . PHE B 1 78 ? 9.147 -11.732 -15.098 1 97.93 78 PHE B CA 1
ATOM 2709 C C . PHE B 1 78 ? 8.89 -12.954 -15.97 1 97.93 78 PHE B C 1
ATOM 2711 O O . PHE B 1 78 ? 8.996 -12.881 -17.196 1 97.93 78 PHE B O 1
ATOM 2718 N N . ALA B 1 79 ? 8.549 -14.043 -15.343 1 97.13 79 ALA B N 1
ATOM 2719 C CA . ALA B 1 79 ? 8.258 -15.264 -16.089 1 97.13 79 ALA B CA 1
ATOM 2720 C C . ALA B 1 79 ? 7.076 -15.062 -17.033 1 97.13 79 ALA B C 1
ATOM 2722 O O . ALA B 1 79 ? 7.164 -15.373 -18.223 1 97.13 79 ALA B O 1
ATOM 2723 N N . ASP B 1 80 ? 6.055 -14.499 -16.526 1 98.26 80 ASP B N 1
ATOM 2724 C CA . ASP B 1 80 ? 4.834 -14.354 -17.312 1 98.26 80 ASP B CA 1
ATOM 2725 C C . ASP B 1 80 ? 5.018 -13.331 -18.43 1 98.26 80 ASP B C 1
ATOM 2727 O O . ASP B 1 80 ? 4.448 -13.478 -19.513 1 98.26 80 ASP B O 1
ATOM 2731 N N . ALA B 1 81 ? 5.787 -12.295 -18.162 1 97.95 81 ALA B N 1
ATOM 2732 C CA . ALA B 1 81 ? 5.975 -11.196 -19.105 1 97.95 81 ALA B CA 1
ATOM 2733 C C . ALA B 1 81 ? 7.086 -11.514 -20.102 1 97.95 81 ALA B C 1
ATOM 2735 O O . ALA B 1 81 ? 7.31 -10.76 -21.052 1 97.95 81 ALA B O 1
ATOM 2736 N N . GLY B 1 82 ? 7.77 -12.62 -19.888 1 96.97 82 GLY B N 1
ATOM 2737 C CA . GLY B 1 82 ? 8.864 -12.977 -20.777 1 96.97 82 GLY B CA 1
ATOM 2738 C C . GLY B 1 82 ? 10.071 -12.07 -20.632 1 96.97 82 GLY B C 1
ATOM 2739 O O . GLY B 1 82 ? 10.714 -11.72 -21.624 1 96.97 82 GLY B O 1
ATOM 2740 N N . ILE B 1 83 ? 10.35 -11.654 -19.419 1 97.29 83 ILE B N 1
ATOM 2741 C CA . ILE B 1 83 ? 11.468 -10.757 -19.148 1 97.29 83 ILE B CA 1
ATOM 2742 C C . ILE B 1 83 ? 12.658 -11.558 -18.624 1 97.29 83 ILE B C 1
ATOM 2744 O O . ILE B 1 83 ? 12.647 -12.021 -17.481 1 97.29 83 ILE B O 1
ATOM 2748 N N . PRO B 1 84 ? 13.671 -11.733 -19.459 1 96.77 84 PRO B N 1
ATOM 2749 C CA . PRO B 1 84 ? 14.901 -12.302 -18.904 1 96.77 84 PRO B CA 1
ATOM 2750 C C . PRO B 1 84 ? 15.501 -11.442 -17.793 1 96.77 84 PRO B C 1
ATOM 2752 O O . PRO B 1 84 ? 15.491 -10.212 -17.887 1 96.77 84 PRO B O 1
ATOM 2755 N N . TYR B 1 85 ? 15.896 -12.095 -16.759 1 97.05 85 TYR B N 1
ATOM 2756 C CA . TYR B 1 85 ? 16.481 -11.364 -15.64 1 97.05 85 TYR B CA 1
ATOM 2757 C C . TYR B 1 85 ? 17.594 -12.171 -14.983 1 97.05 85 TYR B C 1
ATOM 2759 O O . TYR B 1 85 ? 17.727 -13.372 -15.231 1 97.05 85 TYR B O 1
ATOM 2767 N N . GLU B 1 86 ? 18.411 -11.5 -14.207 1 97.27 86 GLU B N 1
ATOM 2768 C CA . GLU B 1 86 ? 19.463 -12.119 -13.406 1 97.27 86 GLU B CA 1
ATOM 2769 C C . GLU B 1 86 ? 19.149 -12.025 -11.916 1 97.27 86 GLU B C 1
ATOM 2771 O O . GLU B 1 86 ? 18.339 -11.195 -11.498 1 97.27 86 GLU B O 1
ATOM 2776 N N . GLU B 1 87 ? 19.757 -12.891 -11.147 1 95.16 87 GLU B N 1
ATOM 2777 C CA . GLU B 1 87 ? 19.595 -12.854 -9.697 1 95.16 87 GLU B CA 1
ATOM 2778 C C . GLU B 1 87 ? 20.917 -12.541 -9.002 1 95.16 87 GLU B C 1
ATOM 2780 O O . GLU B 1 87 ? 21.976 -12.999 -9.435 1 95.16 87 GLU B O 1
ATOM 2785 N N . ALA B 1 88 ? 20.904 -11.718 -8.039 1 95.51 88 ALA B N 1
ATOM 2786 C CA . ALA B 1 88 ? 21.995 -11.423 -7.114 1 95.51 88 ALA B CA 1
ATOM 2787 C C . ALA B 1 88 ? 21.547 -11.589 -5.665 1 95.51 88 ALA B C 1
ATOM 2789 O O . ALA B 1 88 ? 21.213 -10.608 -4.996 1 95.51 88 ALA B O 1
ATOM 2790 N N . PRO B 1 89 ? 21.589 -12.799 -5.152 1 93.71 89 PRO B N 1
ATOM 2791 C CA . PRO B 1 89 ? 20.992 -13.092 -3.847 1 93.71 89 PRO B CA 1
ATOM 2792 C C . PRO B 1 89 ? 21.652 -12.316 -2.709 1 93.71 89 PRO B C 1
ATOM 2794 O O . PRO B 1 89 ? 22.875 -12.156 -2.695 1 93.71 89 PRO B O 1
ATOM 2797 N N . ALA B 1 90 ? 20.857 -11.763 -1.835 1 94.81 90 ALA B N 1
ATOM 2798 C CA . ALA B 1 90 ? 21.302 -11.134 -0.595 1 94.81 90 ALA B CA 1
ATOM 2799 C C . ALA B 1 90 ? 21.541 -12.176 0.494 1 94.81 90 ALA B C 1
ATOM 2801 O O . ALA B 1 90 ? 20.723 -12.33 1.405 1 94.81 90 ALA B O 1
ATOM 2802 N N . THR B 1 91 ? 22.714 -12.762 0.462 1 94.47 91 THR B N 1
ATOM 2803 C CA . THR B 1 91 ? 23.059 -13.755 1.474 1 94.47 91 THR B CA 1
ATOM 2804 C C . THR B 1 91 ? 23.388 -13.081 2.803 1 94.47 91 THR B C 1
ATOM 2806 O O . THR B 1 91 ? 23.527 -11.858 2.867 1 94.47 91 THR B O 1
ATOM 2809 N N . LYS B 1 92 ? 23.469 -13.846 3.809 1 92.64 92 LYS B N 1
ATOM 2810 C CA . LYS B 1 92 ? 23.75 -13.35 5.153 1 92.64 92 LYS B CA 1
ATOM 2811 C C . LYS B 1 92 ? 25.044 -12.541 5.181 1 92.64 92 LYS B C 1
ATOM 2813 O O . LYS B 1 92 ? 25.157 -11.567 5.929 1 92.64 92 LYS B O 1
ATOM 2818 N N . ASP B 1 93 ? 25.996 -12.913 4.405 1 94.83 93 ASP B N 1
ATOM 2819 C CA . ASP B 1 93 ? 27.302 -12.263 4.386 1 94.83 93 ASP B CA 1
ATOM 2820 C C . ASP B 1 93 ? 27.265 -10.979 3.559 1 94.83 93 ASP B C 1
ATOM 2822 O O . ASP B 1 93 ? 28.017 -10.04 3.827 1 94.83 93 ASP B O 1
ATOM 2826 N N . VAL B 1 94 ? 26.352 -10.861 2.609 1 95.39 94 VAL B N 1
ATOM 2827 C CA . VAL B 1 94 ? 26.32 -9.761 1.65 1 95.39 94 VAL B CA 1
ATOM 2828 C C . VAL B 1 94 ? 25.345 -8.687 2.128 1 95.39 94 VAL B C 1
ATOM 2830 O O . VAL B 1 94 ? 25.588 -7.492 1.944 1 95.39 94 VAL B O 1
ATOM 2833 N N . TRP B 1 95 ? 24.385 -9.08 2.816 1 95.8 95 TRP B N 1
ATOM 2834 C CA . TRP B 1 95 ? 23.219 -8.237 3.061 1 95.8 95 TRP B CA 1
ATOM 2835 C C . TRP B 1 95 ? 23.586 -7.038 3.929 1 95.8 95 TRP B C 1
ATOM 2837 O O . TRP B 1 95 ? 23.216 -5.903 3.62 1 95.8 95 TRP B O 1
ATOM 2847 N N . PRO B 1 96 ? 24.352 -7.193 5.017 1 96.62 96 PRO B N 1
ATOM 2848 C CA . PRO B 1 96 ? 24.636 -6.029 5.859 1 96.62 96 PRO B CA 1
ATOM 2849 C C . PRO B 1 96 ? 25.362 -4.917 5.104 1 96.62 96 PRO B C 1
ATOM 2851 O O . PRO B 1 96 ? 25.014 -3.742 5.243 1 96.62 96 PRO B O 1
ATOM 2854 N N . GLY B 1 97 ? 26.329 -5.242 4.314 1 97.34 97 GLY B N 1
ATOM 2855 C CA . GLY B 1 97 ? 27.051 -4.265 3.513 1 97.34 97 GLY B CA 1
ATOM 2856 C C . GLY B 1 97 ? 26.198 -3.636 2.428 1 97.34 97 GLY B C 1
ATOM 2857 O O . GLY B 1 97 ? 26.254 -2.423 2.212 1 97.34 97 GLY B O 1
ATOM 2858 N N . LEU B 1 98 ? 25.439 -4.443 1.764 1 96.79 98 LEU B N 1
ATOM 2859 C CA . LEU B 1 98 ? 24.561 -3.96 0.704 1 96.79 98 LEU B CA 1
ATOM 2860 C C . LEU B 1 98 ? 23.506 -3.011 1.262 1 96.79 98 LEU B C 1
ATOM 2862 O O . LEU B 1 98 ? 23.229 -1.965 0.669 1 96.79 98 LEU B O 1
ATOM 2866 N N . LYS B 1 99 ? 22.932 -3.42 2.353 1 97.34 99 LYS B N 1
ATOM 2867 C CA . LYS B 1 99 ? 21.935 -2.587 3.018 1 97.34 99 LYS B CA 1
ATOM 2868 C C . LYS B 1 99 ? 22.497 -1.203 3.333 1 97.34 99 LYS B C 1
ATOM 2870 O O . LYS B 1 99 ? 21.862 -0.188 3.041 1 97.34 99 LYS B O 1
ATOM 2875 N N . LYS B 1 100 ? 23.629 -1.162 3.93 1 97.28 100 LYS B N 1
ATOM 2876 C CA . LYS B 1 100 ? 24.289 0.093 4.277 1 97.28 100 LYS B CA 1
ATOM 2877 C C . LYS B 1 100 ? 24.533 0.947 3.036 1 97.28 100 LYS B C 1
ATOM 2879 O O . LYS B 1 100 ? 24.273 2.152 3.043 1 97.28 100 LYS B O 1
ATOM 2884 N N . GLN B 1 101 ? 24.976 0.342 1.993 1 97.02 101 GLN B N 1
ATOM 2885 C CA . GLN B 1 101 ? 25.261 1.041 0.744 1 97.02 101 GLN B CA 1
ATOM 2886 C C . GLN B 1 101 ? 23.992 1.644 0.149 1 97.02 101 GLN B C 1
ATOM 2888 O O . GLN B 1 101 ? 23.999 2.788 -0.311 1 97.02 101 GLN B O 1
ATOM 2893 N N . LEU B 1 102 ? 22.937 0.868 0.141 1 96.74 102 LEU B N 1
ATOM 2894 C CA . LEU B 1 102 ? 21.667 1.316 -0.42 1 96.74 102 LEU B CA 1
ATOM 2895 C C . LEU B 1 102 ? 21.128 2.518 0.349 1 96.74 102 LEU B C 1
ATOM 2897 O O . LEU B 1 102 ? 20.666 3.49 -0.254 1 96.74 102 LEU B O 1
ATOM 2901 N N . MET B 1 103 ? 21.228 2.444 1.644 1 96.97 103 MET B N 1
ATOM 2902 C CA . MET B 1 103 ? 20.705 3.512 2.492 1 96.97 103 MET B CA 1
ATOM 2903 C C . MET B 1 103 ? 21.565 4.766 2.378 1 96.97 103 MET B C 1
ATOM 2905 O O . MET B 1 103 ? 21.042 5.868 2.201 1 96.97 103 MET B O 1
ATOM 2909 N N . GLU B 1 104 ? 22.834 4.647 2.349 1 96.05 104 GLU B N 1
ATOM 2910 C CA . GLU B 1 104 ? 23.762 5.773 2.346 1 96.05 104 GLU B CA 1
ATOM 2911 C C . GLU B 1 104 ? 23.782 6.468 0.987 1 96.05 104 GLU B C 1
ATOM 2913 O O . GLU B 1 104 ? 23.949 7.687 0.91 1 96.05 104 GLU B O 1
ATOM 2918 N N . SER B 1 105 ? 23.623 5.694 -0.066 1 96.16 105 SER B N 1
ATOM 2919 C CA . SER B 1 105 ? 23.629 6.272 -1.406 1 96.16 105 SER B CA 1
ATOM 2920 C C . SER B 1 105 ? 22.307 6.966 -1.714 1 96.16 105 SER B C 1
ATOM 2922 O O . SER B 1 105 ? 22.212 7.735 -2.673 1 96.16 105 SER B O 1
ATOM 2924 N N . GLY B 1 106 ? 21.313 6.587 -0.917 1 96.52 106 GLY B N 1
ATOM 2925 C CA . GLY B 1 106 ? 19.987 7.123 -1.182 1 96.52 106 GLY B CA 1
ATOM 2926 C C . GLY B 1 106 ? 19.22 6.332 -2.224 1 96.52 106 GLY B C 1
ATOM 2927 O O . GLY B 1 106 ? 18.06 6.634 -2.51 1 96.52 106 GLY B O 1
ATOM 2928 N N . ALA B 1 107 ? 19.77 5.301 -2.767 1 96.73 107 ALA B N 1
ATOM 2929 C CA . ALA B 1 107 ? 19.107 4.497 -3.79 1 96.73 107 ALA B CA 1
ATOM 2930 C C . ALA B 1 107 ? 17.897 3.767 -3.214 1 96.73 107 ALA B C 1
ATOM 2932 O O . ALA B 1 107 ? 16.89 3.581 -3.902 1 96.73 107 ALA B O 1
ATOM 2933 N N . ASN B 1 108 ? 17.967 3.356 -2.006 1 97.87 108 ASN B N 1
ATOM 2934 C CA . ASN B 1 108 ? 16.895 2.765 -1.211 1 97.87 108 ASN B CA 1
ATOM 2935 C C . ASN B 1 108 ? 17.031 3.121 0.266 1 97.87 108 ASN B C 1
ATOM 2937 O O . ASN B 1 108 ? 17.48 2.301 1.068 1 97.87 108 ASN B O 1
ATOM 2941 N N . PRO B 1 109 ? 16.513 4.199 0.663 1 97.94 109 PRO B N 1
ATOM 2942 C CA . PRO B 1 109 ? 16.716 4.73 2.013 1 97.94 109 PRO B CA 1
ATOM 2943 C C . PRO B 1 109 ? 16.12 3.832 3.096 1 97.94 109 PRO B C 1
ATOM 2945 O O . PRO B 1 109 ? 16.512 3.923 4.262 1 97.94 109 PRO B O 1
ATOM 2948 N N . ILE B 1 110 ? 15.162 2.965 2.721 1 97.13 110 ILE B N 1
ATOM 2949 C CA . ILE B 1 110 ? 14.546 2.079 3.702 1 97.13 110 ILE B CA 1
ATOM 2950 C C . ILE B 1 110 ? 15.431 0.852 3.915 1 97.13 110 ILE B C 1
ATOM 2952 O O . ILE B 1 110 ? 15.315 0.166 4.933 1 97.13 110 ILE B O 1
ATOM 2956 N N . GLY B 1 111 ? 16.345 0.56 2.989 1 96.72 111 GLY B N 1
ATOM 2957 C CA . GLY B 1 111 ? 17.254 -0.569 3.116 1 96.72 111 GLY B CA 1
ATOM 2958 C C . GLY B 1 111 ? 16.542 -1.908 3.144 1 96.72 111 GLY B C 1
ATOM 2959 O O . GLY B 1 111 ? 16.805 -2.738 4.016 1 96.72 111 GLY B O 1
ATOM 2960 N N . SER B 1 112 ? 15.689 -2.071 2.187 1 95.2 112 SER B N 1
ATOM 2961 C CA . SER B 1 112 ? 14.904 -3.3 2.145 1 95.2 112 SER B CA 1
ATOM 2962 C C . SER B 1 112 ? 15.146 -4.067 0.849 1 95.2 112 SER B C 1
ATOM 2964 O O . SER B 1 112 ? 15.67 -3.511 -0.118 1 95.2 112 SER B O 1
ATOM 2966 N N . VAL B 1 113 ? 14.88 -5.27 0.803 1 95.58 113 VAL B N 1
ATOM 2967 C CA . VAL B 1 113 ? 14.772 -6.111 -0.384 1 95.58 113 VAL B CA 1
ATOM 2968 C C . VAL B 1 113 ? 13.38 -6.737 -0.449 1 95.58 113 VAL B C 1
ATOM 2970 O O . VAL B 1 113 ? 12.695 -6.849 0.571 1 95.58 113 VAL B O 1
ATOM 2973 N N . PRO B 1 114 ? 12.908 -7.101 -1.633 1 96.93 114 PRO B N 1
ATOM 2974 C CA . PRO B 1 114 ? 13.641 -7.19 -2.898 1 96.93 114 PRO B CA 1
ATOM 2975 C C . PRO B 1 114 ? 13.89 -5.823 -3.533 1 96.93 114 PRO B C 1
ATOM 2977 O O . PRO B 1 114 ? 13.142 -4.876 -3.28 1 96.93 114 PRO B O 1
ATOM 2980 N N . ILE B 1 115 ? 14.976 -5.737 -4.286 1 98.39 115 ILE B N 1
ATOM 2981 C CA . ILE B 1 115 ? 15.201 -4.634 -5.215 1 98.39 115 ILE B CA 1
ATOM 2982 C C . ILE B 1 115 ? 15.461 -5.183 -6.615 1 98.39 115 ILE B C 1
ATOM 2984 O O . ILE B 1 115 ? 15.869 -6.337 -6.771 1 98.39 115 ILE B O 1
ATOM 2988 N N . VAL B 1 116 ? 15.137 -4.421 -7.592 1 98.69 116 VAL B N 1
ATOM 2989 C CA . VAL B 1 116 ? 15.477 -4.699 -8.983 1 98.69 116 VAL B CA 1
ATOM 2990 C C . VAL B 1 116 ? 16.372 -3.588 -9.528 1 98.69 116 VAL B C 1
ATOM 2992 O O . VAL B 1 116 ? 16.002 -2.412 -9.496 1 98.69 116 VAL B O 1
ATOM 2995 N N . LYS B 1 117 ? 17.539 -3.956 -9.936 1 98.39 117 LYS B N 1
ATOM 2996 C CA . LYS B 1 117 ? 18.452 -2.996 -10.55 1 98.39 117 LYS B CA 1
ATOM 2997 C C . LYS B 1 117 ? 18.426 -3.109 -12.072 1 98.39 117 LYS B C 1
ATOM 2999 O O . LYS B 1 117 ? 18.475 -4.213 -12.618 1 98.39 117 LYS B O 1
ATOM 3004 N N . ILE B 1 118 ? 18.265 -2.025 -12.784 1 98.11 118 ILE B N 1
ATOM 3005 C CA . ILE B 1 118 ? 18.41 -1.914 -14.231 1 98.11 118 ILE B CA 1
ATOM 3006 C C . ILE B 1 118 ? 19.352 -0.76 -14.567 1 98.11 118 ILE B C 1
ATOM 3008 O O . ILE B 1 118 ? 19.01 0.408 -14.366 1 98.11 118 ILE B O 1
ATOM 3012 N N . GLY B 1 119 ? 20.473 -1.084 -15.086 1 95.65 119 GLY B N 1
ATOM 3013 C CA . GLY B 1 119 ? 21.49 -0.051 -15.203 1 95.65 119 GLY B CA 1
ATOM 3014 C C . GLY B 1 119 ? 21.862 0.573 -13.872 1 95.65 119 GLY B C 1
ATOM 3015 O O . GLY B 1 119 ? 22.211 -0.134 -12.924 1 95.65 119 GLY B O 1
ATOM 3016 N N . ASP B 1 120 ? 21.76 1.842 -13.747 1 94.43 120 ASP B N 1
ATOM 3017 C CA . ASP B 1 120 ? 22.154 2.545 -12.53 1 94.43 120 ASP B CA 1
ATOM 3018 C C . ASP B 1 120 ? 20.946 2.816 -11.637 1 94.43 120 ASP B C 1
ATOM 3020 O O . ASP B 1 120 ? 21.088 3.355 -10.537 1 94.43 120 ASP B O 1
ATOM 3024 N N . LYS B 1 121 ? 19.84 2.319 -12.08 1 96.75 121 LYS B N 1
ATOM 3025 C CA . LYS B 1 121 ? 18.622 2.594 -11.325 1 96.75 121 LYS B CA 1
ATOM 3026 C C . LYS B 1 121 ? 18.258 1.419 -10.422 1 96.75 121 LYS B C 1
ATOM 3028 O O . LYS B 1 121 ? 18.389 0.26 -10.819 1 96.75 121 LYS B O 1
ATOM 3033 N N . VAL B 1 122 ? 17.852 1.715 -9.185 1 98.16 122 VAL B N 1
ATOM 3034 C CA . VAL B 1 122 ? 17.392 0.727 -8.214 1 98.16 122 VAL B CA 1
ATOM 3035 C C . VAL B 1 122 ? 15.895 0.901 -7.97 1 98.16 122 VAL B C 1
ATOM 3037 O O . VAL B 1 122 ? 15.445 1.98 -7.575 1 98.16 122 VAL B O 1
ATOM 3040 N N . TYR B 1 123 ? 15.186 -0.138 -8.249 1 98.55 123 TYR B N 1
ATOM 3041 C CA . TYR B 1 123 ? 13.748 -0.163 -8.004 1 98.55 123 TYR B CA 1
ATOM 3042 C C . TYR B 1 123 ? 13.422 -0.977 -6.758 1 98.55 123 TYR B C 1
ATOM 3044 O O . TYR B 1 123 ? 13.914 -2.096 -6.594 1 98.55 123 TYR B O 1
ATOM 3052 N N . HIS B 1 124 ? 12.639 -0.362 -5.85 1 97.86 124 HIS B N 1
ATOM 3053 C CA . HIS B 1 124 ? 12.231 -1.048 -4.629 1 97.86 124 HIS B CA 1
ATOM 3054 C C . HIS B 1 124 ? 10.744 -0.85 -4.356 1 97.86 124 HIS B C 1
ATOM 3056 O O . HIS B 1 124 ? 10.073 -0.096 -5.065 1 97.86 124 HIS B O 1
ATOM 3062 N N . GLN B 1 125 ? 10.18 -1.565 -3.382 1 97.63 125 GLN B N 1
ATOM 3063 C CA . GLN B 1 125 ? 8.743 -1.66 -3.148 1 97.63 125 GLN B CA 1
ATOM 3064 C C . GLN B 1 125 ? 8.059 -2.467 -4.247 1 97.63 125 GLN B C 1
ATOM 3066 O O . GLN B 1 125 ? 7.594 -1.903 -5.24 1 97.63 125 GLN B O 1
ATOM 3071 N N . THR B 1 126 ? 7.863 -3.668 -3.982 1 98.02 126 THR B N 1
ATOM 3072 C CA . THR B 1 126 ? 7.539 -4.702 -4.958 1 98.02 126 THR B CA 1
ATOM 3073 C C . THR B 1 126 ? 6.277 -4.337 -5.735 1 98.02 126 THR B C 1
ATOM 3075 O O . THR B 1 126 ? 6.294 -4.283 -6.967 1 98.02 126 THR B O 1
ATOM 3078 N N . MET B 1 127 ? 5.223 -3.963 -5.066 1 96.91 127 MET B N 1
ATOM 3079 C CA . MET B 1 127 ? 3.936 -3.806 -5.737 1 96.91 127 MET B CA 1
ATOM 3080 C C . MET B 1 127 ? 3.938 -2.575 -6.637 1 96.91 127 MET B C 1
ATOM 3082 O O . MET B 1 127 ? 3.583 -2.661 -7.815 1 96.91 127 MET B O 1
ATOM 3086 N N . PRO B 1 128 ? 4.431 -1.467 -6.169 1 98.13 128 PRO B N 1
ATOM 3087 C CA . PRO B 1 128 ? 4.571 -0.322 -7.071 1 98.13 128 PRO B CA 1
ATOM 3088 C C . PRO B 1 128 ? 5.504 -0.607 -8.246 1 98.13 128 PRO B C 1
ATOM 3090 O O . PRO B 1 128 ? 5.285 -0.101 -9.349 1 98.13 128 PRO B O 1
ATOM 3093 N N . THR B 1 129 ? 6.536 -1.402 -8.044 1 98.77 129 THR B N 1
ATOM 3094 C CA . THR B 1 129 ? 7.505 -1.673 -9.1 1 98.77 129 THR B CA 1
ATOM 3095 C C . THR B 1 129 ? 6.891 -2.553 -10.185 1 98.77 129 THR B C 1
ATOM 3097 O O . THR B 1 129 ? 7.072 -2.294 -11.377 1 98.77 129 THR B O 1
ATOM 3100 N N . VAL B 1 130 ? 6.139 -3.533 -9.77 1 98.73 130 VAL B N 1
ATOM 3101 C CA . VAL B 1 130 ? 5.461 -4.39 -10.737 1 98.73 130 VAL B CA 1
ATOM 3102 C C . VAL B 1 130 ? 4.476 -3.564 -11.559 1 98.73 130 VAL B C 1
ATOM 3104 O O . VAL B 1 130 ? 4.39 -3.722 -12.779 1 98.73 130 VAL B O 1
ATOM 3107 N N . LYS B 1 131 ? 3.746 -2.697 -10.911 1 98.68 131 LYS B N 1
ATOM 3108 C CA . LYS B 1 131 ? 2.817 -1.809 -11.603 1 98.68 131 LYS B CA 1
ATOM 3109 C C . LYS B 1 131 ? 3.552 -0.899 -12.582 1 98.68 131 LYS B C 1
ATOM 3111 O O . LYS B 1 131 ? 3.108 -0.71 -13.717 1 98.68 131 LYS B O 1
ATOM 3116 N N . TYR B 1 132 ? 4.661 -0.334 -12.18 1 98.74 132 TYR B N 1
ATOM 3117 C CA . TYR B 1 132 ? 5.455 0.562 -13.014 1 98.74 132 TYR B CA 1
ATOM 3118 C C . TYR B 1 132 ? 6.005 -0.171 -14.232 1 98.74 132 TYR B C 1
ATOM 3120 O O . TYR B 1 132 ? 5.942 0.34 -15.352 1 98.74 132 TYR B O 1
ATOM 3128 N N . PHE B 1 133 ? 6.566 -1.379 -13.997 1 98.73 133 PHE B N 1
ATOM 3129 C CA . PHE B 1 133 ? 7.094 -2.172 -15.101 1 98.73 133 PHE B CA 1
ATOM 3130 C C . PHE B 1 133 ? 5.985 -2.547 -16.077 1 98.73 133 PHE B C 1
ATOM 3132 O O . PHE B 1 133 ? 6.209 -2.605 -17.288 1 98.73 133 PHE B O 1
ATOM 3139 N N . SER B 1 134 ? 4.815 -2.828 -15.54 1 98.67 134 SER B N 1
ATOM 3140 C CA . SER B 1 134 ? 3.671 -3.116 -16.398 1 98.67 134 SER B CA 1
ATOM 3141 C C . SER B 1 134 ? 3.371 -1.947 -17.331 1 98.67 134 SER B C 1
ATOM 3143 O O . SER B 1 134 ? 3.083 -2.147 -18.512 1 98.67 134 SER B O 1
ATOM 3145 N N . LYS B 1 135 ? 3.432 -0.742 -16.796 1 98.14 135 LYS B N 1
ATOM 3146 C CA . LYS B 1 135 ? 3.224 0.447 -17.617 1 98.14 135 LYS B CA 1
ATOM 3147 C C . LYS B 1 135 ? 4.308 0.576 -18.683 1 98.14 135 LYS B C 1
ATOM 3149 O O . LYS B 1 135 ? 4.019 0.919 -19.831 1 98.14 135 LYS B O 1
ATOM 3154 N N . LYS B 1 136 ? 5.521 0.292 -18.328 1 98.1 136 LYS B N 1
ATOM 3155 C CA . LYS B 1 136 ? 6.65 0.399 -19.247 1 98.1 136 LYS B CA 1
ATOM 3156 C C . LYS B 1 136 ? 6.511 -0.583 -20.406 1 98.1 136 LYS B C 1
ATOM 3158 O O . LYS B 1 136 ? 6.814 -0.246 -21.553 1 98.1 136 LYS B O 1
ATOM 3163 N N . ILE B 1 137 ? 6.004 -1.751 -20.116 1 97.62 137 ILE B N 1
ATOM 3164 C CA . ILE B 1 137 ? 5.947 -2.772 -21.155 1 97.62 137 ILE B CA 1
ATOM 3165 C C . ILE B 1 137 ? 4.545 -2.818 -21.758 1 97.62 137 ILE B C 1
ATOM 3167 O O . ILE B 1 137 ? 4.276 -3.612 -22.663 1 97.62 137 ILE B O 1
ATOM 3171 N N . GLN B 1 138 ? 3.592 -2.042 -21.236 1 97.05 138 GLN B N 1
ATOM 3172 C CA . GLN B 1 138 ? 2.227 -1.895 -21.729 1 97.05 138 GLN B CA 1
ATOM 3173 C C . GLN B 1 138 ? 1.48 -3.225 -21.683 1 97.05 138 GLN B C 1
ATOM 3175 O O . GLN B 1 138 ? 0.853 -3.625 -22.666 1 97.05 138 GLN B O 1
ATOM 3180 N N . LYS B 1 139 ? 1.645 -3.899 -20.556 1 97.2 139 LYS B N 1
ATOM 3181 C CA . LYS B 1 139 ? 0.952 -5.15 -20.265 1 97.2 139 LYS B CA 1
ATOM 3182 C C . LYS B 1 139 ? 0.377 -5.143 -18.851 1 97.2 139 LYS B C 1
ATOM 3184 O O . LYS B 1 139 ? 0.888 -4.448 -17.971 1 97.2 139 LYS B O 1
ATOM 3189 N N . TYR B 1 140 ? -0.777 -5.857 -18.604 1 98.41 140 TYR B N 1
ATOM 3190 C CA . TYR B 1 140 ? -1.351 -6.072 -17.281 1 98.41 140 TYR B CA 1
ATOM 3191 C C . TYR B 1 140 ? -1.922 -4.777 -16.716 1 98.41 140 TYR B C 1
ATOM 3193 O O . TYR B 1 140 ? -1.71 -4.457 -15.544 1 98.41 140 TYR B O 1
ATOM 3201 N N . LEU B 1 141 ? -2.523 -3.972 -17.555 1 97.93 141 LEU B N 1
ATOM 3202 C CA . LEU B 1 141 ? -2.994 -2.651 -17.152 1 97.93 141 LEU B CA 1
ATOM 3203 C C . LEU B 1 141 ? -4.514 -2.565 -17.241 1 97.93 141 LEU B C 1
ATOM 3205 O O . LEU B 1 141 ? -5.119 -3.127 -18.157 1 97.93 141 LEU B O 1
ATOM 3209 N N . PRO B 1 142 ? -5.093 -1.871 -16.266 1 97.45 142 PRO B N 1
ATOM 3210 C CA . PRO B 1 142 ? -6.533 -1.623 -16.358 1 97.45 142 PRO B CA 1
ATOM 3211 C C . PRO B 1 142 ? -6.892 -0.63 -17.46 1 97.45 142 PRO B C 1
ATOM 3213 O O . PRO B 1 142 ? -6.03 0.121 -17.924 1 97.45 142 PRO B O 1
ATOM 3216 N N . SER B 1 143 ? -8.159 -0.631 -17.821 1 96.26 143 SER B N 1
ATOM 3217 C CA . SER B 1 143 ? -8.59 0.184 -18.952 1 96.26 143 SER B CA 1
ATOM 3218 C C . SER B 1 143 ? -9.341 1.426 -18.485 1 96.26 143 SER B C 1
ATOM 3220 O O . SER B 1 143 ? -9.714 2.275 -19.298 1 96.26 143 SER B O 1
ATOM 3222 N N . SER B 1 144 ? -9.635 1.591 -17.222 1 97.71 144 SER B N 1
ATOM 3223 C CA . SER B 1 144 ? -10.381 2.724 -16.68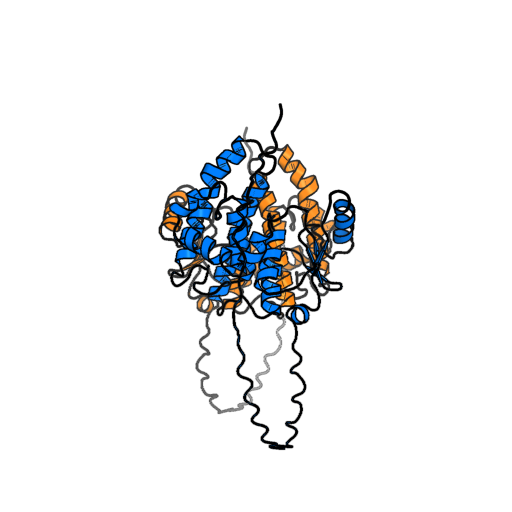4 1 97.71 144 SER B CA 1
ATOM 3224 C C . SER B 1 144 ? -9.838 3.147 -15.323 1 97.71 144 SER B C 1
ATOM 3226 O O . SER B 1 144 ? -9.165 2.367 -14.648 1 97.71 144 SER B O 1
ATOM 3228 N N . ILE B 1 145 ? -10.146 4.335 -14.931 1 97.38 145 ILE B N 1
ATOM 3229 C CA . ILE B 1 145 ? -9.681 4.813 -13.634 1 97.38 145 ILE B CA 1
ATOM 3230 C C . ILE B 1 145 ? -10.416 4.074 -12.518 1 97.38 145 ILE B C 1
ATOM 3232 O O . ILE B 1 145 ? -9.876 3.894 -11.424 1 97.38 145 ILE B O 1
ATOM 3236 N N . GLU B 1 146 ? -11.66 3.602 -12.776 1 97.7 146 GLU B N 1
ATOM 3237 C CA . GLU B 1 146 ? -12.395 2.788 -11.813 1 97.7 146 GLU B CA 1
ATOM 3238 C C . GLU B 1 146 ? -11.697 1.453 -11.572 1 97.7 146 GLU B C 1
ATOM 3240 O O . GLU B 1 146 ? -11.566 1.013 -10.428 1 97.7 146 GLU B O 1
ATOM 3245 N N . ASP B 1 147 ? -11.24 0.846 -12.671 1 98.21 147 ASP B N 1
ATOM 3246 C CA . ASP B 1 147 ? -10.517 -0.417 -12.563 1 98.21 147 ASP B CA 1
ATOM 3247 C C . ASP B 1 147 ? -9.168 -0.221 -11.875 1 98.21 147 ASP B C 1
ATOM 3249 O O . ASP B 1 147 ? -8.728 -1.077 -11.105 1 98.21 147 ASP B O 1
ATOM 3253 N N . GLU B 1 148 ? -8.55 0.861 -12.196 1 98.33 148 GLU B N 1
ATOM 3254 C CA . GLU B 1 148 ? -7.288 1.178 -11.536 1 98.33 148 GLU B CA 1
ATOM 3255 C C . GLU B 1 148 ? -7.479 1.344 -10.031 1 98.33 148 GLU B C 1
ATOM 3257 O O . GLU B 1 148 ? -6.669 0.856 -9.239 1 98.33 148 GLU B O 1
ATOM 3262 N N . TYR B 1 149 ? -8.516 2.038 -9.665 1 98.48 149 TYR B N 1
ATOM 3263 C CA . TYR B 1 149 ? -8.833 2.21 -8.252 1 98.48 149 TYR B CA 1
ATOM 3264 C C . TYR B 1 149 ? -9.053 0.864 -7.573 1 98.48 149 TYR B C 1
ATOM 3266 O O . TYR B 1 149 ? -8.532 0.618 -6.483 1 98.48 149 TYR B O 1
ATOM 3274 N N . PHE B 1 150 ? -9.783 0.026 -8.207 1 98.32 150 PHE B N 1
ATOM 3275 C CA . PHE B 1 150 ? -10.061 -1.295 -7.655 1 98.32 150 PHE B CA 1
ATOM 3276 C C . PHE B 1 150 ? -8.77 -2.072 -7.432 1 98.32 150 PHE B C 1
ATOM 3278 O O . PHE B 1 150 ? -8.559 -2.641 -6.359 1 98.32 150 PHE B O 1
ATOM 3285 N N . LEU B 1 151 ? -7.905 -2.06 -8.35 1 98.66 151 LEU B N 1
ATOM 3286 C CA . LEU B 1 151 ? -6.642 -2.778 -8.223 1 98.66 151 LEU B CA 1
ATOM 3287 C C . LEU B 1 151 ? -5.772 -2.159 -7.133 1 98.66 151 LEU B C 1
ATOM 3289 O O . LEU B 1 151 ? -5.088 -2.875 -6.398 1 98.66 151 LEU B O 1
ATOM 3293 N N . ASP B 1 152 ? -5.773 -0.84 -7.031 1 98.29 152 ASP B N 1
ATOM 3294 C CA . ASP B 1 152 ? -5.037 -0.171 -5.963 1 98.29 152 ASP B CA 1
ATOM 3295 C C . ASP B 1 152 ? -5.576 -0.57 -4.591 1 98.29 152 ASP B C 1
ATOM 3297 O O . ASP B 1 152 ? -4.81 -0.726 -3.638 1 98.29 152 ASP B O 1
ATOM 3301 N N . GLN B 1 153 ? -6.879 -0.707 -4.531 1 98.16 153 GLN B N 1
ATOM 3302 C CA . GLN B 1 153 ? -7.5 -1.172 -3.295 1 98.16 153 GLN B CA 1
ATOM 3303 C C . GLN B 1 153 ? -7.023 -2.576 -2.935 1 98.16 153 GLN B C 1
ATOM 3305 O O . GLN B 1 153 ? -6.679 -2.844 -1.782 1 98.16 153 GLN B O 1
ATOM 3310 N N . MET B 1 154 ? -7.026 -3.429 -3.898 1 98.56 154 MET B N 1
ATOM 3311 C CA . MET B 1 154 ? -6.588 -4.803 -3.666 1 98.56 154 MET B CA 1
ATOM 3312 C C . MET B 1 154 ? -5.131 -4.841 -3.219 1 98.56 154 MET B C 1
ATOM 3314 O O . MET B 1 154 ? -4.779 -5.579 -2.297 1 98.56 154 MET B O 1
ATOM 3318 N N . GLN B 1 155 ? -4.335 -4.021 -3.869 1 98.06 155 GLN B N 1
ATOM 3319 C CA . GLN B 1 155 ? -2.924 -3.973 -3.503 1 98.06 155 GLN B CA 1
ATOM 3320 C C . GLN B 1 155 ? -2.746 -3.527 -2.054 1 98.06 155 GLN B C 1
ATOM 3322 O O . GLN B 1 155 ? -1.905 -4.066 -1.332 1 98.06 155 GLN B O 1
ATOM 3327 N N . ASP B 1 156 ? -3.481 -2.539 -1.686 1 97.54 156 ASP B N 1
ATOM 3328 C CA . ASP B 1 156 ? -3.43 -2.042 -0.315 1 97.54 156 ASP B CA 1
ATOM 3329 C C . ASP B 1 156 ? -3.865 -3.119 0.677 1 97.54 156 ASP B C 1
ATOM 3331 O O . ASP B 1 156 ? -3.259 -3.273 1.739 1 97.54 156 ASP B O 1
ATOM 3335 N N . ILE B 1 157 ? -4.878 -3.875 0.372 1 98.12 157 ILE B N 1
ATOM 3336 C CA . ILE B 1 157 ? -5.392 -4.941 1.225 1 98.12 157 ILE B CA 1
ATOM 3337 C C . ILE B 1 157 ? -4.374 -6.076 1.303 1 98.12 157 ILE B C 1
ATOM 3339 O O . ILE B 1 157 ? -4.163 -6.657 2.37 1 98.12 157 ILE B O 1
ATOM 3343 N N . ILE B 1 158 ? -3.743 -6.355 0.183 1 98.29 158 ILE B N 1
ATOM 3344 C CA . ILE B 1 158 ? -2.702 -7.377 0.161 1 98.29 158 ILE B CA 1
ATOM 3345 C C . ILE B 1 158 ? -1.55 -6.959 1.072 1 98.29 158 ILE B C 1
ATOM 3347 O O . ILE B 1 158 ? -1.011 -7.78 1.818 1 98.29 158 ILE B O 1
ATOM 3351 N N . SER B 1 159 ? -1.194 -5.716 0.99 1 96.59 159 SER B N 1
ATOM 3352 C CA . SER B 1 159 ? -0.142 -5.192 1.855 1 96.59 159 SER B CA 1
ATOM 3353 C C . SER B 1 159 ? -0.521 -5.32 3.326 1 96.59 159 SER B C 1
ATOM 3355 O O . SER B 1 159 ? 0.319 -5.66 4.162 1 96.59 159 SER B O 1
ATOM 3357 N N . ASP B 1 160 ? -1.779 -5.036 3.653 1 95.26 160 ASP B N 1
ATOM 3358 C CA . ASP B 1 160 ? -2.265 -5.215 5.018 1 95.26 160 ASP B CA 1
ATOM 3359 C C . ASP B 1 160 ? -2.155 -6.674 5.454 1 95.26 160 ASP B C 1
ATOM 3361 O O . ASP B 1 160 ? -1.711 -6.963 6.567 1 95.26 160 ASP B O 1
ATOM 3365 N N . TRP B 1 161 ? -2.583 -7.517 4.603 1 96.94 161 TRP B N 1
ATOM 3366 C CA . TRP B 1 161 ? -2.538 -8.947 4.893 1 96.94 161 TRP B CA 1
ATOM 3367 C C . TRP B 1 161 ? -1.112 -9.397 5.191 1 96.94 161 TRP B C 1
ATOM 3369 O O . TRP B 1 161 ? -0.87 -10.103 6.173 1 96.94 161 TRP B O 1
ATOM 3379 N N . ARG B 1 162 ? -0.19 -8.94 4.437 1 94.99 162 ARG B N 1
ATOM 3380 C CA . ARG B 1 162 ? 1.213 -9.311 4.593 1 94.99 162 ARG B CA 1
ATOM 3381 C C . ARG B 1 162 ? 1.779 -8.772 5.903 1 94.99 162 ARG B C 1
ATOM 3383 O O . ARG B 1 162 ? 2.63 -9.41 6.526 1 94.99 162 ARG B O 1
ATOM 3390 N N . SER B 1 163 ? 1.293 -7.624 6.309 1 93.23 163 SER B N 1
ATOM 3391 C CA . SER B 1 163 ? 1.799 -7.037 7.545 1 93.23 163 SER B CA 1
ATOM 3392 C C . SER B 1 163 ? 1.434 -7.892 8.754 1 93.23 163 SER B C 1
ATOM 3394 O O . SER B 1 163 ? 2.191 -7.96 9.725 1 93.23 163 SER B O 1
ATOM 3396 N N . TYR B 1 164 ? 0.3 -8.562 8.7 1 92.09 164 TYR B N 1
ATOM 3397 C CA . TYR B 1 164 ? -0.077 -9.476 9.772 1 92.09 164 TYR B CA 1
ATOM 3398 C C . TYR B 1 164 ? 0.844 -10.69 9.803 1 92.09 164 TYR B C 1
ATOM 3400 O O . TYR B 1 164 ? 1.21 -11.172 10.878 1 92.09 164 TYR B O 1
ATOM 3408 N N . VAL B 1 165 ? 1.177 -11.107 8.611 1 89.9 165 VAL B N 1
ATOM 3409 C CA . VAL B 1 165 ? 2.071 -12.256 8.515 1 89.9 165 VAL B CA 1
ATOM 3410 C C . VAL B 1 165 ? 3.444 -11.89 9.075 1 89.9 165 VAL B C 1
ATOM 3412 O O . VAL B 1 165 ? 4.036 -12.66 9.835 1 89.9 165 VAL B O 1
ATOM 3415 N N . ARG B 1 166 ? 3.907 -10.75 8.726 1 86.24 166 ARG B N 1
ATOM 3416 C CA . ARG B 1 166 ? 5.196 -10.272 9.216 1 86.24 166 ARG B CA 1
ATOM 3417 C C . ARG B 1 166 ? 5.189 -10.139 10.736 1 86.24 166 ARG B C 1
ATOM 3419 O O . ARG B 1 166 ? 6.184 -10.444 11.395 1 86.24 166 ARG B O 1
ATOM 3426 N N . ALA B 1 167 ? 4.075 -9.704 11.299 1 84.04 167 ALA B N 1
ATOM 3427 C CA . ALA B 1 167 ? 3.967 -9.43 12.73 1 84.04 167 ALA B CA 1
ATOM 3428 C C . ALA B 1 167 ? 4.047 -10.719 13.543 1 84.04 167 ALA B C 1
ATOM 3430 O O . ALA B 1 167 ? 4.415 -10.696 14.72 1 84.04 167 ALA B O 1
ATOM 3431 N N . ILE B 1 168 ? 3.764 -11.856 12.919 1 84.99 168 ILE B N 1
ATOM 3432 C CA . ILE B 1 168 ? 3.73 -13.078 13.715 1 84.99 168 ILE B CA 1
ATOM 3433 C C . ILE B 1 168 ? 5.028 -13.858 13.518 1 84.99 168 ILE B C 1
ATOM 3435 O O . ILE B 1 168 ? 5.241 -14.891 14.157 1 84.99 168 ILE B O 1
ATOM 3439 N N . PHE B 1 169 ? 5.818 -13.243 12.644 1 78.9 169 PHE B N 1
ATOM 3440 C CA . PHE B 1 169 ? 7.116 -13.885 12.481 1 78.9 169 PHE B CA 1
ATOM 3441 C C . PHE B 1 169 ? 7.906 -13.85 13.784 1 78.9 169 PHE B C 1
ATOM 3443 O O . PHE B 1 169 ? 8.082 -12.785 14.381 1 78.9 169 PHE B O 1
ATOM 3450 N N . GLY B 1 170 ? 8.318 -14.982 14.292 1 77.99 170 GLY B N 1
ATOM 3451 C CA . GLY B 1 170 ? 9.125 -15.082 15.498 1 77.99 170 GLY B CA 1
ATOM 3452 C C . GLY B 1 170 ? 8.307 -14.999 16.773 1 77.99 170 GLY B C 1
ATOM 3453 O O . GLY B 1 170 ? 8.863 -14.988 17.873 1 77.99 170 GLY B O 1
ATOM 3454 N N . GLN B 1 171 ? 6.955 -14.827 16.62 1 81.31 171 GLN B N 1
ATOM 3455 C CA . GLN B 1 171 ? 6.093 -14.783 17.797 1 81.31 171 GLN B CA 1
ATOM 3456 C C . GLN B 1 171 ? 5.772 -16.188 18.298 1 81.31 171 GLN B C 1
ATOM 3458 O O . GLN B 1 171 ? 6.189 -17.178 17.693 1 81.31 171 GLN B O 1
ATOM 3463 N N . ASP B 1 172 ? 5.128 -16.228 19.392 1 83.61 172 ASP B N 1
ATOM 3464 C CA . ASP B 1 172 ? 4.839 -17.516 20.014 1 83.61 172 ASP B CA 1
ATOM 3465 C C . ASP B 1 172 ? 3.705 -18.235 19.288 1 83.61 172 ASP B C 1
ATOM 3467 O O . ASP B 1 172 ? 3.13 -17.699 18.338 1 83.61 172 ASP B O 1
ATOM 3471 N N . GLU B 1 173 ? 3.539 -19.404 19.647 1 89.65 173 GLU B N 1
ATOM 3472 C CA . GLU B 1 173 ? 2.561 -20.276 19.004 1 89.65 173 GLU B CA 1
ATOM 3473 C C . GLU B 1 173 ? 1.146 -19.726 19.156 1 89.65 173 GLU B C 1
ATOM 3475 O O . GLU B 1 173 ? 0.303 -19.915 18.277 1 89.65 173 GLU B O 1
ATOM 3480 N N . ALA B 1 174 ? 0.899 -19.081 20.209 1 88.89 174 ALA B N 1
ATOM 3481 C CA . ALA B 1 174 ? -0.427 -18.509 20.434 1 88.89 174 ALA B CA 1
ATOM 3482 C C . ALA B 1 174 ? -0.754 -17.452 19.383 1 88.89 174 ALA B C 1
ATOM 3484 O O . ALA B 1 174 ? -1.877 -17.399 18.876 1 88.89 174 ALA B O 1
ATOM 3485 N N . ALA B 1 175 ? 0.188 -16.664 19.055 1 86.71 175 ALA B N 1
ATOM 3486 C CA . ALA B 1 175 ? 0.015 -15.638 18.029 1 86.71 175 ALA B CA 1
ATOM 3487 C C . ALA B 1 175 ? -0.245 -16.266 16.663 1 86.71 175 ALA B C 1
ATOM 3489 O O . ALA B 1 175 ? -1.079 -15.778 15.897 1 86.71 175 ALA B O 1
ATOM 3490 N N . LYS B 1 176 ? 0.436 -17.294 16.368 1 91.3 176 LYS B N 1
ATOM 3491 C CA . LYS B 1 176 ? 0.267 -17.998 15.1 1 91.3 176 LYS B CA 1
ATOM 3492 C C . LYS B 1 176 ? -1.113 -18.644 15.01 1 91.3 176 LYS B C 1
ATOM 3494 O O . LYS B 1 176 ? -1.749 -18.615 13.954 1 91.3 176 LYS B O 1
ATOM 3499 N N . GLN B 1 177 ? -1.522 -19.224 16.074 1 93.91 177 GLN B N 1
ATOM 3500 C CA . GLN B 1 177 ? -2.843 -19.843 16.113 1 93.91 177 GLN B CA 1
ATOM 3501 C C . GLN B 1 177 ? -3.943 -18.803 15.921 1 93.91 177 GLN B C 1
ATOM 3503 O O . GLN B 1 177 ? -4.93 -19.057 15.226 1 93.91 177 GLN B O 1
ATOM 3508 N N . LYS B 1 178 ? -3.767 -17.696 16.541 1 93.19 178 LYS B N 1
ATOM 3509 C CA . LYS B 1 178 ? -4.742 -16.619 16.393 1 93.19 178 LYS B CA 1
ATOM 3510 C C . LYS B 1 178 ? -4.816 -16.141 14.946 1 93.19 178 LYS B C 1
ATOM 3512 O O . LYS B 1 178 ? -5.905 -15.886 14.426 1 93.19 178 LYS B O 1
ATOM 3517 N N . TYR B 1 179 ? -3.687 -16.032 14.373 1 95 179 TYR B N 1
ATOM 3518 C CA . TYR B 1 179 ? -3.632 -15.645 12.968 1 95 179 TYR B CA 1
ATOM 3519 C C . TYR B 1 179 ? -4.414 -16.626 12.102 1 95 179 TYR B C 1
ATOM 3521 O O . TYR B 1 179 ? -5.233 -16.218 11.275 1 95 179 TYR B O 1
ATOM 3529 N N . HIS B 1 180 ? -4.215 -17.888 12.273 1 94.78 180 HIS B N 1
ATOM 3530 C CA . HIS B 1 180 ? -4.833 -18.922 11.451 1 94.78 180 HIS B CA 1
ATOM 3531 C C . HIS B 1 180 ? -6.33 -19.022 11.726 1 94.78 180 HIS B C 1
ATOM 3533 O O . HIS B 1 180 ? -7.114 -19.315 10.82 1 94.78 180 HIS B O 1
ATOM 3539 N N . ALA B 1 181 ? -6.689 -18.709 12.913 1 95.32 181 ALA B N 1
ATOM 3540 C CA . ALA B 1 181 ? -8.08 -18.891 13.318 1 95.32 181 ALA B CA 1
ATOM 3541 C C . ALA B 1 181 ? -8.918 -17.664 12.97 1 95.32 181 ALA B C 1
ATOM 3543 O O . ALA B 1 181 ? -10.113 -17.78 12.69 1 95.32 181 ALA B O 1
ATOM 3544 N N . GLU B 1 182 ? -8.258 -16.514 12.942 1 94.97 182 GLU B N 1
ATOM 3545 C CA . GLU B 1 182 ? -9.047 -15.289 12.842 1 94.97 182 GLU B CA 1
ATOM 3546 C C . GLU B 1 182 ? -8.639 -14.468 11.622 1 94.97 182 GLU B C 1
ATOM 3548 O O . GLU B 1 182 ? -9.47 -14.169 10.762 1 94.97 182 GLU B O 1
ATOM 3553 N N . THR B 1 183 ? -7.367 -14.198 11.524 1 95.95 183 THR B N 1
ATOM 3554 C CA . THR B 1 183 ? -6.893 -13.25 10.522 1 95.95 183 THR B CA 1
ATOM 3555 C C . THR B 1 183 ? -6.933 -13.872 9.128 1 95.95 183 THR B C 1
ATOM 3557 O O . THR B 1 183 ? -7.46 -13.271 8.19 1 95.95 183 THR B O 1
ATOM 3560 N N . LEU B 1 184 ? -6.386 -15.043 8.993 1 97.6 184 LEU B N 1
ATOM 3561 C CA . LEU B 1 184 ? -6.273 -15.696 7.693 1 97.6 184 LEU B CA 1
ATOM 3562 C C . LEU B 1 184 ? -7.648 -15.905 7.068 1 97.6 184 LEU B C 1
ATOM 3564 O O . LEU B 1 184 ? -7.883 -15.506 5.925 1 97.6 184 LEU B O 1
ATOM 3568 N N . PRO B 1 185 ? -8.638 -16.446 7.755 1 97.57 185 PRO B N 1
ATOM 3569 C CA . PRO B 1 185 ? -9.963 -16.628 7.157 1 97.57 185 PRO B CA 1
ATOM 3570 C C . PRO B 1 185 ? -10.605 -15.309 6.732 1 97.57 185 PRO B C 1
ATOM 3572 O O . PRO B 1 185 ? -11.315 -15.26 5.724 1 97.57 185 PRO B O 1
ATOM 3575 N N . LYS B 1 186 ? -10.354 -14.269 7.508 1 97.09 186 LYS B N 1
ATOM 3576 C CA . LYS B 1 186 ? -10.9 -12.957 7.171 1 97.09 186 LYS B CA 1
ATOM 3577 C C . LYS B 1 186 ? -10.442 -12.51 5.786 1 97.09 186 LYS B C 1
ATOM 3579 O O . LYS B 1 186 ? -11.257 -12.09 4.962 1 97.09 186 LYS B O 1
ATOM 3584 N N . PHE B 1 187 ? -9.195 -12.64 5.555 1 98.31 187 PHE B N 1
ATOM 3585 C CA . PHE B 1 187 ? -8.646 -12.193 4.28 1 98.31 187 PHE B CA 1
ATOM 3586 C C . PHE B 1 187 ? -9.056 -13.136 3.155 1 98.31 187 PHE B C 1
ATOM 3588 O O . PHE B 1 187 ? -9.382 -12.69 2.053 1 98.31 187 PHE B O 1
ATOM 3595 N N . VAL B 1 188 ? -9.044 -14.426 3.377 1 98.66 188 VAL B N 1
ATOM 3596 C CA . VAL B 1 188 ? -9.441 -15.39 2.357 1 98.66 188 VAL B CA 1
ATOM 3597 C C . VAL B 1 188 ? -10.893 -15.146 1.953 1 98.66 188 VAL B C 1
ATOM 3599 O O . VAL B 1 188 ? -11.214 -15.098 0.763 1 98.66 188 VAL B O 1
ATOM 3602 N N . ASN B 1 189 ? -11.747 -14.943 2.941 1 98.31 189 ASN B N 1
ATOM 3603 C CA . ASN B 1 189 ? -13.153 -14.665 2.669 1 98.31 189 ASN B CA 1
ATOM 3604 C C . ASN B 1 189 ? -13.328 -13.355 1.906 1 98.31 189 ASN B C 1
ATOM 3606 O O . ASN B 1 189 ? -14.178 -13.257 1.019 1 98.31 189 ASN B O 1
ATOM 3610 N N . ALA B 1 190 ? -12.568 -12.408 2.283 1 98.54 190 ALA B N 1
ATOM 3611 C CA . ALA B 1 190 ? -12.65 -11.119 1.601 1 98.54 190 ALA B CA 1
ATOM 3612 C C . ALA B 1 190 ? -12.277 -11.255 0.127 1 98.54 190 ALA B C 1
ATOM 3614 O O . ALA B 1 190 ? -12.975 -10.734 -0.747 1 98.54 190 ALA B O 1
ATOM 3615 N N . PHE B 1 191 ? -11.171 -11.945 -0.149 1 98.7 191 PHE B N 1
ATOM 3616 C CA . PHE B 1 191 ? -10.726 -12.051 -1.534 1 98.7 191 PHE B CA 1
ATOM 3617 C C . PHE B 1 191 ? -11.641 -12.977 -2.328 1 98.7 191 PHE B C 1
ATOM 3619 O O . PHE B 1 191 ? -11.771 -12.834 -3.545 1 98.7 191 PHE B O 1
ATOM 3626 N N . GLU B 1 192 ? -12.318 -13.96 -1.653 1 98.66 192 GLU B N 1
ATOM 3627 C CA . GLU B 1 192 ? -13.397 -14.693 -2.307 1 98.66 192 GLU B CA 1
ATOM 3628 C C . GLU B 1 192 ? -14.46 -13.743 -2.851 1 98.66 192 GLU B C 1
ATOM 3630 O O . GLU B 1 192 ? -14.929 -13.908 -3.979 1 98.66 192 GLU B O 1
ATOM 3635 N N . THR B 1 193 ? -14.81 -12.766 -2.056 1 98.5 193 THR B N 1
ATOM 3636 C CA . THR B 1 193 ? -15.812 -11.777 -2.437 1 98.5 193 THR B CA 1
ATOM 3637 C C . THR B 1 193 ? -15.284 -10.869 -3.544 1 98.5 193 THR B C 1
ATOM 3639 O O . THR B 1 193 ? -15.975 -10.626 -4.536 1 98.5 193 THR B O 1
ATOM 3642 N N . PHE B 1 194 ? -14.058 -10.368 -3.436 1 98.5 194 PHE B N 1
ATOM 3643 C CA . PHE B 1 194 ? -13.484 -9.454 -4.416 1 98.5 194 PHE B CA 1
ATOM 3644 C C . PHE B 1 194 ? -13.355 -10.129 -5.776 1 98.5 194 PHE B C 1
ATOM 3646 O O . PHE B 1 194 ? -13.653 -9.522 -6.807 1 98.5 194 PHE B O 1
ATOM 3653 N N . LEU B 1 195 ? -12.894 -11.331 -5.806 1 98.43 195 LEU B N 1
ATOM 3654 C CA . LEU B 1 195 ? -12.744 -12.084 -7.046 1 98.43 195 LEU B CA 1
ATOM 3655 C C . LEU B 1 195 ? -14.104 -12.379 -7.671 1 98.43 195 LEU B C 1
ATOM 3657 O O . LEU B 1 195 ? -14.192 -12.673 -8.865 1 98.43 195 LEU B O 1
ATOM 3661 N N . GLY B 1 196 ? -15.128 -12.326 -6.899 1 97.7 196 GLY B N 1
ATOM 3662 C CA . GLY B 1 196 ? -16.482 -12.554 -7.379 1 97.7 196 GLY B CA 1
ATOM 3663 C C . GLY B 1 196 ? -17.09 -11.337 -8.05 1 97.7 196 GLY B C 1
ATOM 3664 O O . GLY B 1 196 ? -18.129 -11.438 -8.706 1 97.7 196 GLY B O 1
ATOM 3665 N N . ARG B 1 197 ? -16.492 -10.209 -7.993 1 96.39 197 ARG B N 1
ATOM 3666 C CA . ARG B 1 197 ? -17.038 -8.968 -8.533 1 96.39 197 ARG B CA 1
ATOM 3667 C C . ARG B 1 197 ? -16.961 -8.953 -10.056 1 96.39 197 ARG B C 1
ATOM 3669 O O . ARG B 1 197 ? -17.719 -8.237 -10.713 1 96.39 197 ARG B O 1
ATOM 3676 N N . HIS B 1 198 ? -15.993 -9.655 -10.59 1 95.21 198 HIS B N 1
ATOM 3677 C CA . HIS B 1 198 ? -15.854 -9.853 -12.028 1 95.21 198 HIS B CA 1
ATOM 3678 C C . HIS B 1 198 ? -15.944 -11.331 -12.391 1 95.21 198 HIS B C 1
ATOM 3680 O O . HIS B 1 198 ? -14.928 -11.968 -12.68 1 95.21 198 HIS B O 1
ATOM 3686 N N . PRO B 1 199 ? -17.11 -11.806 -12.458 1 93.82 199 PRO B N 1
ATOM 3687 C CA . PRO B 1 199 ? -17.311 -13.255 -12.541 1 93.82 199 PRO B CA 1
ATOM 3688 C C . PRO B 1 199 ? -17.02 -13.813 -13.932 1 93.82 199 PRO B C 1
ATOM 3690 O O . PRO B 1 199 ? -17.078 -15.028 -14.139 1 93.82 199 PRO B O 1
ATOM 3693 N N . ASP B 1 200 ? -16.7 -12.972 -14.842 1 96.72 200 ASP B N 1
ATOM 3694 C CA . ASP B 1 200 ? -16.498 -13.421 -16.216 1 96.72 200 ASP B CA 1
ATOM 3695 C C . ASP B 1 200 ? -15.117 -14.048 -16.392 1 96.72 200 ASP B C 1
ATOM 3697 O O . ASP B 1 200 ? -14.799 -14.573 -17.461 1 96.72 200 ASP B O 1
ATOM 3701 N N . GLY B 1 201 ? -14.323 -14.101 -15.436 1 97.74 201 GLY B N 1
ATOM 3702 C CA . GLY B 1 201 ? -13.003 -14.711 -15.468 1 97.74 201 GLY B CA 1
ATOM 3703 C C . GLY B 1 201 ? -12.427 -14.957 -14.086 1 97.74 201 GLY B C 1
ATOM 3704 O O . GLY B 1 201 ? -13.045 -14.608 -13.079 1 97.74 201 GLY B O 1
ATOM 3705 N N . PRO B 1 202 ? -11.245 -15.527 -14.036 1 98.56 202 PRO B N 1
ATOM 3706 C CA . PRO B 1 202 ? -10.698 -15.978 -12.755 1 98.56 202 PRO B CA 1
ATOM 3707 C C . PRO B 1 202 ? -9.886 -14.896 -12.046 1 98.56 202 PRO B C 1
ATOM 3709 O O . PRO B 1 202 ? -9.534 -15.051 -10.874 1 98.56 202 PRO B O 1
ATOM 3712 N N . TYR B 1 203 ? -9.611 -13.801 -12.761 1 98.79 203 TYR B N 1
ATOM 3713 C CA . TYR B 1 203 ? -8.693 -12.811 -12.208 1 98.79 203 TYR B CA 1
ATOM 3714 C C . TYR B 1 203 ? -9.457 -11.668 -11.549 1 98.79 203 TYR B C 1
ATOM 3716 O O . TYR B 1 203 ? -10.688 -11.622 -11.605 1 98.79 203 TYR B O 1
ATOM 3724 N N . LEU B 1 204 ? -8.783 -10.75 -10.908 1 98.71 204 LEU B N 1
ATOM 3725 C CA . LEU B 1 204 ? -9.392 -9.66 -10.152 1 98.71 204 LEU B CA 1
ATOM 3726 C C . LEU B 1 204 ? -10.307 -8.826 -11.042 1 98.71 204 LEU B C 1
ATOM 3728 O O . LEU B 1 204 ? -11.353 -8.352 -10.594 1 98.71 204 LEU B O 1
ATOM 3732 N N . LEU B 1 205 ? -9.885 -8.617 -12.329 1 98.26 205 LEU B N 1
ATOM 3733 C CA . LEU B 1 205 ? -10.718 -7.841 -13.242 1 98.26 205 LEU B CA 1
ATOM 3734 C C . LEU B 1 205 ? -11.365 -8.744 -14.287 1 98.26 205 LEU B C 1
ATOM 3736 O O . LEU B 1 205 ? -11.687 -8.294 -15.389 1 98.26 205 LEU B O 1
ATOM 3740 N N . GLY B 1 206 ? -11.467 -10.036 -13.948 1 97.41 206 GLY B N 1
ATOM 3741 C CA . GLY B 1 206 ? -12.176 -10.941 -14.839 1 97.41 206 GLY B CA 1
ATOM 3742 C C . GLY B 1 206 ? -11.253 -11.735 -15.743 1 97.41 206 GLY B C 1
ATOM 3743 O O . GLY B 1 206 ? -10.362 -12.44 -15.264 1 97.41 206 GLY B O 1
ATOM 3744 N N . LYS B 1 207 ? -11.339 -11.506 -16.995 1 96.17 207 LYS B N 1
ATOM 3745 C CA . LYS B 1 207 ? -10.767 -12.406 -17.992 1 96.17 207 LYS B CA 1
ATOM 3746 C C . LYS B 1 207 ? -9.257 -12.214 -18.104 1 96.17 207 LYS B C 1
ATOM 3748 O O . LYS B 1 207 ? -8.524 -13.166 -18.379 1 96.17 207 LYS B O 1
ATOM 3753 N N . GLU B 1 208 ? -8.848 -11.04 -17.855 1 96.42 208 GLU B N 1
ATOM 3754 C CA . GLU B 1 208 ? -7.443 -10.745 -18.122 1 96.42 208 GLU B CA 1
ATOM 3755 C C . GLU B 1 208 ? -6.659 -10.578 -16.823 1 96.42 208 GLU B C 1
ATOM 3757 O O . GLU B 1 208 ? -7.158 -9.991 -15.861 1 96.42 208 GLU B O 1
ATOM 3762 N N . ILE B 1 209 ? -5.4 -11.134 -16.877 1 98.46 209 ILE B N 1
ATOM 3763 C CA . ILE B 1 209 ? -4.495 -10.989 -15.741 1 98.46 209 ILE B CA 1
ATOM 3764 C C . ILE B 1 209 ? -4.025 -9.54 -15.639 1 98.46 209 ILE B C 1
ATOM 3766 O O . ILE B 1 209 ? -3.808 -8.877 -16.656 1 98.46 209 ILE B O 1
ATOM 3770 N N . MET B 1 210 ? -3.88 -9.074 -14.422 1 98.65 210 MET B N 1
ATOM 3771 C CA . MET B 1 210 ? -3.428 -7.72 -14.113 1 98.65 210 MET B CA 1
ATOM 3772 C C . MET B 1 210 ? -2.192 -7.749 -13.22 1 98.65 210 MET B C 1
ATOM 3774 O O . MET B 1 210 ? -1.862 -8.787 -12.643 1 98.65 210 MET B O 1
ATOM 3778 N N . HIS B 1 211 ? -1.534 -6.632 -13.052 1 98.77 211 HIS B N 1
ATOM 3779 C CA . HIS B 1 211 ? -0.319 -6.528 -12.253 1 98.77 211 HIS B CA 1
ATOM 3780 C C . HIS B 1 211 ? -0.578 -6.919 -10.802 1 98.77 211 HIS B C 1
ATOM 3782 O O . HIS B 1 211 ? 0.301 -7.472 -10.137 1 98.77 211 HIS B O 1
ATOM 3788 N N . THR B 1 212 ? -1.768 -6.744 -10.28 1 98.86 212 THR B N 1
ATOM 3789 C CA . THR B 1 212 ? -2.081 -6.986 -8.876 1 98.86 212 THR B CA 1
ATOM 3790 C C . THR B 1 212 ? -2.365 -8.465 -8.632 1 98.86 212 THR B C 1
ATOM 3792 O O . THR B 1 212 ? -2.358 -8.924 -7.488 1 98.86 212 THR B O 1
ATOM 3795 N N . ASP B 1 213 ? -2.566 -9.239 -9.673 1 98.92 213 ASP B N 1
ATOM 3796 C CA . ASP B 1 213 ? -2.822 -10.669 -9.526 1 98.92 213 ASP B CA 1
ATOM 3797 C C . ASP B 1 213 ? -1.563 -11.41 -9.082 1 98.92 213 ASP B C 1
ATOM 3799 O O . ASP B 1 213 ? -1.648 -12.454 -8.431 1 98.92 213 ASP B O 1
ATOM 3803 N N . PHE B 1 214 ? -0.385 -10.863 -9.382 1 98.82 214 PHE B N 1
ATOM 3804 C CA . PHE B 1 214 ? 0.87 -11.516 -9.029 1 98.82 214 PHE B CA 1
ATOM 3805 C C . PHE B 1 214 ? 1.088 -11.492 -7.521 1 98.82 214 PHE B C 1
ATOM 3807 O O . PHE B 1 214 ? 1.274 -12.54 -6.899 1 98.82 214 PHE B O 1
ATOM 3814 N N . PRO B 1 215 ? 1 -10.319 -6.919 1 98.7 215 PRO B N 1
ATOM 3815 C CA . PRO B 1 215 ? 1.15 -10.342 -5.462 1 98.7 215 PRO B CA 1
ATOM 3816 C C . PRO B 1 215 ? -0.021 -11.025 -4.759 1 98.7 215 PRO B C 1
ATOM 3818 O O . PRO B 1 215 ? 0.147 -11.584 -3.672 1 98.7 215 PRO B O 1
ATOM 3821 N N . LEU B 1 216 ? -1.219 -11.019 -5.362 1 98.85 216 LEU B N 1
ATOM 3822 C CA . LEU B 1 216 ? -2.33 -11.737 -4.746 1 98.85 216 LEU B CA 1
ATOM 3823 C C . LEU B 1 216 ? -2.047 -13.234 -4.692 1 98.85 216 LEU B C 1
ATOM 3825 O O . LEU B 1 216 ? -2.208 -13.863 -3.643 1 98.85 216 LEU B O 1
ATOM 3829 N N . TYR B 1 217 ? -1.611 -13.795 -5.798 1 98.75 217 TYR B N 1
ATOM 3830 C CA . TYR B 1 217 ? -1.275 -15.214 -5.807 1 98.75 217 TYR B CA 1
ATOM 3831 C C . TYR B 1 217 ? -0.216 -15.53 -4.758 1 98.75 217 TYR B C 1
ATOM 3833 O O . TYR B 1 217 ? -0.327 -16.523 -4.035 1 98.75 217 TYR B O 1
ATOM 3841 N N . GLN B 1 218 ? 0.763 -14.683 -4.731 1 97.88 218 GLN B N 1
ATOM 3842 C CA . GLN B 1 218 ? 1.873 -14.962 -3.826 1 97.88 218 GLN B CA 1
ATOM 3843 C C . GLN B 1 218 ? 1.424 -14.898 -2.369 1 97.88 218 GLN B C 1
ATOM 3845 O O . GLN B 1 218 ? 1.917 -15.652 -1.528 1 97.88 218 GLN B O 1
ATOM 3850 N N . ALA B 1 219 ? 0.514 -13.981 -2.029 1 97.98 219 ALA B N 1
ATOM 3851 C CA . ALA B 1 219 ? -0.03 -13.915 -0.675 1 97.98 219 ALA B CA 1
ATOM 3852 C C . ALA B 1 219 ? -0.722 -15.222 -0.297 1 97.98 219 ALA B C 1
ATOM 3854 O O . ALA B 1 219 ? -0.544 -15.727 0.814 1 97.98 219 ALA B O 1
ATOM 3855 N N . PHE B 1 220 ? -1.533 -15.795 -1.206 1 98.34 220 PHE B N 1
ATOM 3856 C CA . PHE B 1 220 ? -2.173 -17.084 -0.971 1 98.34 220 PHE B CA 1
ATOM 3857 C C . PHE B 1 220 ? -1.131 -18.186 -0.82 1 98.34 220 PHE B C 1
ATOM 3859 O O . PHE B 1 220 ? -1.188 -18.976 0.125 1 98.34 220 PHE B O 1
ATOM 3866 N N . ALA B 1 221 ? -0.181 -18.175 -1.729 1 96.76 221 ALA B N 1
ATOM 3867 C CA . ALA B 1 221 ? 0.834 -19.225 -1.755 1 96.76 221 ALA B CA 1
ATOM 3868 C C . ALA B 1 221 ? 1.682 -19.199 -0.487 1 96.76 221 ALA B C 1
ATOM 3870 O O . ALA B 1 221 ? 2.023 -20.25 0.061 1 96.76 221 ALA B O 1
ATOM 3871 N N . ASP B 1 222 ? 2.053 -18 -0.013 1 95.28 222 ASP B N 1
ATOM 3872 C CA . ASP B 1 222 ? 2.849 -17.848 1.201 1 95.28 222 ASP B CA 1
ATOM 3873 C C . ASP B 1 222 ? 2.111 -18.404 2.416 1 95.28 222 ASP B C 1
ATOM 3875 O O . ASP B 1 222 ? 2.734 -18.764 3.417 1 95.28 222 ASP B O 1
ATOM 3879 N N . ASN B 1 223 ? 0.798 -18.487 2.351 1 95.82 223 ASN B N 1
ATOM 3880 C CA . ASN B 1 223 ? -0 -19 3.459 1 95.82 223 ASN B CA 1
ATOM 3881 C C . ASN B 1 223 ? -0.38 -20.462 3.247 1 95.82 223 ASN B C 1
ATOM 3883 O O . ASN B 1 223 ? -1.231 -20.997 3.959 1 95.82 223 ASN B O 1
ATOM 3887 N N . GLY B 1 224 ? 0.192 -21.07 2.187 1 95.59 224 GLY B N 1
ATOM 3888 C CA . GLY B 1 224 ? -0.019 -22.489 1.947 1 95.59 224 GLY B CA 1
ATOM 3889 C C . GLY B 1 224 ? -1.304 -22.782 1.195 1 95.59 224 GLY B C 1
ATOM 3890 O O . GLY B 1 224 ? -1.721 -23.937 1.096 1 95.59 224 GLY B O 1
ATOM 3891 N N . ILE B 1 225 ? -1.963 -21.737 0.679 1 97.5 225 ILE B N 1
ATOM 3892 C CA . ILE B 1 225 ? -3.207 -21.894 -0.068 1 97.5 225 ILE B CA 1
ATOM 3893 C C . ILE B 1 225 ? -2.913 -21.886 -1.566 1 97.5 225 ILE B C 1
ATOM 3895 O O . ILE B 1 225 ? -3.069 -20.858 -2.23 1 97.5 225 ILE B O 1
ATOM 3899 N N . ARG B 1 226 ? -2.52 -22.911 -2.105 1 96.57 226 ARG B N 1
ATOM 3900 C CA . ARG B 1 226 ? -2.166 -23.196 -3.491 1 96.57 226 ARG B CA 1
ATOM 3901 C C . ARG B 1 226 ? -2.294 -24.685 -3.794 1 96.57 226 ARG B C 1
ATOM 3903 O O . ARG B 1 226 ? -2.491 -25.494 -2.885 1 96.57 226 ARG B O 1
ATOM 3910 N N . THR B 1 227 ? -2.238 -25.005 -5.052 1 94.8 227 THR B N 1
ATOM 3911 C CA . THR B 1 227 ? -2.295 -26.419 -5.407 1 94.8 227 THR B CA 1
ATOM 3912 C C . THR B 1 227 ? -1.151 -27.188 -4.754 1 94.8 227 THR B C 1
ATOM 3914 O O . THR B 1 227 ? 0.015 -26.809 -4.889 1 94.8 227 THR B O 1
ATOM 3917 N N . GLY B 1 228 ? -1.501 -28.196 -3.968 1 92.46 228 GLY B N 1
ATOM 3918 C CA . GLY B 1 228 ? -0.505 -29.026 -3.311 1 92.46 228 GLY B CA 1
ATOM 3919 C C . GLY B 1 228 ? 0.046 -28.406 -2.041 1 92.46 228 GLY B C 1
ATOM 3920 O O . GLY B 1 228 ? 0.956 -28.957 -1.419 1 92.46 228 GLY B O 1
ATOM 3921 N N . GLY B 1 229 ? -0.474 -27.289 -1.6 1 93.6 229 GLY B N 1
ATOM 3922 C CA . GLY B 1 229 ? -0.017 -26.639 -0.382 1 93.6 229 GLY B CA 1
ATOM 3923 C C . GLY B 1 229 ? -0.602 -27.251 0.877 1 93.6 229 GLY B C 1
ATOM 3924 O O . GLY B 1 229 ? -1.533 -28.056 0.807 1 93.6 229 GLY B O 1
ATOM 3925 N N . ASN B 1 230 ? -0.097 -26.82 2.043 1 94.65 230 ASN B N 1
ATOM 3926 C CA . ASN B 1 230 ? -0.503 -27.398 3.32 1 94.65 230 ASN B CA 1
ATOM 3927 C C . ASN B 1 230 ? -1.926 -26.99 3.693 1 94.65 230 ASN B C 1
ATOM 3929 O O . ASN B 1 230 ? -2.577 -27.659 4.497 1 94.65 230 ASN B O 1
ATOM 3933 N N . LEU B 1 231 ? -2.43 -25.908 3.132 1 96.44 231 LEU B N 1
ATOM 3934 C CA . LEU B 1 231 ? -3.8 -25.48 3.393 1 96.44 231 LEU B CA 1
ATOM 3935 C C . LEU B 1 231 ? -4.634 -25.52 2.117 1 96.44 231 LEU B C 1
ATOM 3937 O O . LEU B 1 231 ? -5.525 -24.689 1.926 1 96.44 231 LEU B O 1
ATOM 3941 N N . ALA B 1 232 ? -4.316 -26.414 1.238 1 95.9 232 ALA B N 1
ATOM 3942 C CA . ALA B 1 232 ? -5 -26.563 -0.043 1 95.9 232 ALA B CA 1
ATOM 3943 C C . ALA B 1 232 ? -6.487 -26.843 0.159 1 95.9 232 ALA B C 1
ATOM 3945 O O . ALA B 1 232 ? -7.307 -26.531 -0.708 1 95.9 232 ALA B O 1
ATOM 3946 N N . GLY B 1 233 ? -6.922 -27.431 1.279 1 96.61 233 GLY B N 1
ATOM 3947 C CA . GLY B 1 233 ? -8.32 -27.688 1.586 1 96.61 233 GLY B CA 1
ATOM 3948 C C . GLY B 1 233 ? -9.169 -26.431 1.599 1 96.61 233 GLY B C 1
ATOM 3949 O O . GLY B 1 233 ? -10.371 -26.485 1.334 1 96.61 233 GLY B O 1
ATOM 3950 N N . THR B 1 234 ? -8.559 -25.291 1.903 1 97.11 234 THR B N 1
ATOM 3951 C CA . THR B 1 234 ? -9.229 -23.995 1.888 1 97.11 234 THR B CA 1
ATOM 3952 C C . THR B 1 234 ? -9.843 -23.72 0.518 1 97.11 234 THR B C 1
ATOM 3954 O O . THR B 1 234 ? -10.871 -23.048 0.416 1 97.11 234 THR B O 1
ATOM 3957 N N . LEU B 1 235 ? -9.248 -24.249 -0.53 1 97.65 235 LEU B N 1
ATOM 3958 C CA . LEU B 1 235 ? -9.687 -24.008 -1.9 1 97.65 235 LEU B CA 1
ATOM 3959 C C . LEU B 1 235 ? -11.047 -24.649 -2.155 1 97.65 235 LEU B C 1
ATOM 3961 O O . LEU B 1 235 ? -11.838 -24.141 -2.954 1 97.65 235 LEU B O 1
ATOM 3965 N N . GLU B 1 236 ? -11.345 -25.695 -1.538 1 96.91 236 GLU B N 1
ATOM 3966 C CA . GLU B 1 236 ? -12.613 -26.395 -1.722 1 96.91 236 GLU B CA 1
ATOM 3967 C C . GLU B 1 236 ? -13.781 -25.574 -1.183 1 96.91 236 GLU B C 1
ATOM 3969 O O . GLU B 1 236 ? -14.901 -25.672 -1.687 1 96.91 236 GLU B O 1
ATOM 3974 N N . GL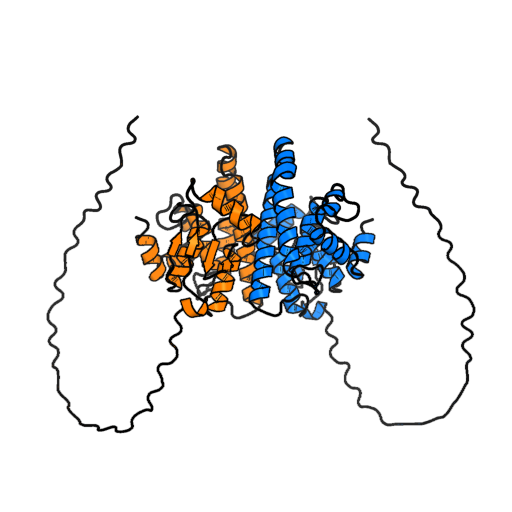U B 1 237 ? -13.524 -24.709 -0.245 1 97.3 237 GLU B N 1
ATOM 3975 C CA . GLU B 1 237 ? -14.56 -23.9 0.39 1 97.3 237 GLU B CA 1
ATOM 3976 C C . GLU B 1 237 ? -14.649 -22.517 -0.25 1 97.3 237 GLU B C 1
ATOM 3978 O O . GLU B 1 237 ? -15.535 -21.729 0.087 1 97.3 237 GLU B O 1
ATOM 3983 N N . HIS B 1 238 ? -13.788 -22.218 -1.168 1 98.41 238 HIS B N 1
ATOM 3984 C CA . HIS B 1 238 ? -13.697 -20.905 -1.796 1 98.41 238 HIS B CA 1
ATOM 3985 C C . HIS B 1 238 ? -13.542 -21.027 -3.308 1 98.41 238 HIS B C 1
ATOM 3987 O O . HIS B 1 238 ? -12.437 -20.885 -3.837 1 98.41 238 HIS B O 1
ATOM 3993 N N . PRO B 1 239 ? -14.62 -21.135 -4.002 1 98.26 239 PRO B N 1
ATOM 3994 C CA . PRO B 1 239 ? -14.569 -21.466 -5.428 1 98.26 239 PRO B CA 1
ATOM 3995 C C . PRO B 1 239 ? -13.908 -20.372 -6.264 1 98.26 239 PRO B C 1
ATOM 3997 O O . PRO B 1 239 ? -13.267 -20.666 -7.276 1 98.26 239 PRO B O 1
ATOM 4000 N N . ARG B 1 240 ? -14.115 -19.114 -5.91 1 98.57 240 ARG B N 1
ATOM 4001 C CA . ARG B 1 240 ? -13.494 -18.048 -6.688 1 98.57 240 ARG B CA 1
ATOM 4002 C C . ARG B 1 240 ? -11.986 -18.012 -6.461 1 98.57 240 ARG B C 1
ATOM 4004 O O . ARG B 1 240 ? -11.217 -17.785 -7.398 1 98.57 240 ARG B O 1
ATOM 4011 N N . VAL B 1 241 ? -11.602 -18.235 -5.209 1 98.74 241 VAL B N 1
ATOM 4012 C CA . VAL B 1 241 ? -10.177 -18.32 -4.909 1 98.74 241 VAL B CA 1
ATOM 4013 C C . VAL B 1 241 ? -9.568 -19.521 -5.628 1 98.74 241 VAL B C 1
ATOM 4015 O O . VAL B 1 241 ? -8.476 -19.425 -6.194 1 98.74 241 VAL B O 1
ATOM 4018 N N . LYS B 1 242 ? -10.254 -20.635 -5.605 1 98.64 242 LYS B N 1
ATOM 4019 C CA . LYS B 1 242 ? -9.788 -21.836 -6.291 1 98.64 242 LYS B CA 1
ATOM 4020 C C . LYS B 1 242 ? -9.588 -21.576 -7.781 1 98.64 242 LYS B C 1
ATOM 4022 O O . LYS B 1 242 ? -8.549 -21.925 -8.344 1 98.64 242 LYS B O 1
ATOM 4027 N N . ALA B 1 243 ? -10.579 -20.944 -8.409 1 98.62 243 ALA B N 1
ATOM 4028 C CA . ALA B 1 243 ? -10.5 -20.64 -9.836 1 98.62 243 ALA B CA 1
ATOM 4029 C C . ALA B 1 243 ? -9.312 -19.732 -10.138 1 98.62 243 ALA B C 1
ATOM 4031 O O . ALA B 1 243 ? -8.619 -19.918 -11.142 1 98.62 243 ALA B O 1
ATOM 4032 N N . PHE B 1 244 ? -9.113 -18.78 -9.338 1 98.85 244 PHE B N 1
ATOM 4033 C CA . PHE B 1 244 ? -7.997 -17.854 -9.488 1 98.85 244 PHE B CA 1
ATOM 4034 C C . PHE B 1 244 ? -6.666 -18.59 -9.393 1 98.85 244 PHE B C 1
ATOM 4036 O O . PHE B 1 244 ? -5.81 -18.449 -10.268 1 98.85 244 PHE B O 1
ATOM 4043 N N . ILE B 1 245 ? -6.458 -19.391 -8.274 1 98.75 245 ILE B N 1
ATOM 4044 C CA . ILE B 1 245 ? -5.213 -20.109 -8.026 1 98.75 245 ILE B CA 1
ATOM 4045 C C . ILE B 1 245 ? -4.919 -21.05 -9.192 1 98.75 245 ILE B C 1
ATOM 4047 O O . ILE B 1 245 ? -3.811 -21.05 -9.735 1 98.75 245 ILE B O 1
ATOM 4051 N N . GLU B 1 246 ? -5.847 -21.789 -9.615 1 98.26 246 GLU B N 1
ATOM 4052 C CA . GLU B 1 246 ? -5.667 -22.762 -10.689 1 98.26 246 GLU B CA 1
ATOM 4053 C C . GLU B 1 246 ? -5.352 -22.071 -12.012 1 98.26 246 GLU B C 1
ATOM 4055 O O . GLU B 1 246 ? -4.464 -22.504 -12.749 1 98.26 246 GLU B O 1
ATOM 4060 N N . ALA B 1 247 ? -6.089 -21.022 -12.355 1 98.74 247 ALA B N 1
ATOM 4061 C CA . ALA B 1 247 ? -5.84 -20.287 -13.592 1 98.74 247 ALA B CA 1
ATOM 4062 C C . ALA B 1 247 ? -4.439 -19.683 -13.599 1 98.74 247 ALA B C 1
ATOM 4064 O O . ALA B 1 247 ? -3.732 -19.749 -14.607 1 98.74 247 ALA B O 1
ATOM 4065 N N . PHE B 1 248 ? -4.099 -19.1 -12.489 1 98.72 248 PHE B N 1
ATOM 4066 C CA . PHE B 1 248 ? -2.793 -18.464 -12.368 1 98.72 248 PHE B CA 1
ATOM 4067 C C . PHE B 1 248 ? -1.675 -19.485 -12.548 1 98.72 248 PHE B C 1
ATOM 4069 O O . PHE B 1 248 ? -0.749 -19.268 -13.333 1 98.72 248 PHE B O 1
ATOM 4076 N N . GLU B 1 249 ? -1.765 -20.631 -11.915 1 97.86 249 GLU B N 1
ATOM 4077 C CA . GLU B 1 249 ? -0.72 -21.651 -11.919 1 97.86 249 GLU B CA 1
ATOM 4078 C C . GLU B 1 249 ? -0.65 -22.363 -13.267 1 97.86 249 GLU B C 1
ATOM 4080 O O . GLU B 1 249 ? 0.383 -22.937 -13.618 1 97.86 249 GLU B O 1
ATOM 4085 N N . ASN B 1 250 ? -1.72 -22.274 -13.998 1 97.82 250 ASN B N 1
ATOM 4086 C CA . ASN B 1 250 ? -1.77 -22.999 -15.263 1 97.82 250 ASN B CA 1
ATOM 4087 C C . ASN B 1 250 ? -1.348 -22.115 -16.433 1 97.82 250 ASN B C 1
ATOM 4089 O O . ASN B 1 250 ? -1.267 -22.58 -17.571 1 97.82 250 ASN B O 1
ATOM 4093 N N . ARG B 1 251 ? -1.114 -20.833 -16.198 1 98.19 251 ARG B N 1
ATOM 4094 C CA . ARG B 1 251 ? -0.497 -20.04 -17.256 1 98.19 251 ARG B CA 1
ATOM 4095 C C . ARG B 1 251 ? 0.84 -20.639 -17.68 1 98.19 251 ARG B C 1
ATOM 4097 O O . ARG B 1 251 ? 1.714 -20.874 -16.843 1 98.19 251 ARG B O 1
ATOM 4104 N N . PRO B 1 252 ? 1.038 -20.781 -18.903 1 97.5 252 PRO B N 1
ATOM 4105 C CA . PRO B 1 252 ? 2.17 -21.591 -19.359 1 97.5 252 PRO B CA 1
ATOM 4106 C C . PRO B 1 252 ? 3.506 -21.101 -18.806 1 97.5 252 PRO B C 1
ATOM 4108 O O . PRO B 1 252 ? 4.285 -21.894 -18.271 1 97.5 252 PRO B O 1
ATOM 4111 N N . PRO B 1 253 ? 3.793 -19.806 -18.873 1 96.82 253 PRO B N 1
ATOM 4112 C CA . PRO B 1 253 ? 5.092 -19.383 -18.342 1 96.82 253 PRO B CA 1
ATOM 4113 C C . PRO B 1 253 ? 5.198 -19.565 -16.83 1 96.82 253 PRO B C 1
ATOM 4115 O O . PRO B 1 253 ? 6.28 -19.859 -16.315 1 96.82 253 PRO B O 1
ATOM 4118 N N . ILE B 1 254 ? 4.119 -19.421 -16.127 1 97.27 254 ILE B N 1
ATOM 4119 C CA . ILE B 1 254 ? 4.108 -19.573 -14.676 1 97.27 254 ILE B CA 1
ATOM 4120 C C . ILE B 1 254 ? 4.216 -21.051 -14.311 1 97.27 254 ILE B C 1
ATOM 4122 O O . ILE B 1 254 ? 4.952 -21.418 -13.392 1 97.27 254 ILE B O 1
ATOM 4126 N N . LYS B 1 255 ? 3.478 -21.85 -14.992 1 96.98 255 LYS B N 1
ATOM 4127 C CA . LYS B 1 255 ? 3.544 -23.294 -14.782 1 96.98 255 LYS B CA 1
ATOM 4128 C C . LYS B 1 255 ? 4.976 -23.804 -14.913 1 96.98 255 LYS B C 1
ATOM 4130 O O . LYS B 1 255 ? 5.432 -24.607 -14.097 1 96.98 255 LYS B O 1
ATOM 4135 N N . ALA B 1 256 ? 5.659 -23.325 -15.921 1 95.79 256 ALA B N 1
ATOM 4136 C CA . ALA B 1 256 ? 7.054 -23.705 -16.133 1 95.79 256 ALA B CA 1
ATOM 4137 C C . ALA B 1 256 ? 7.932 -23.238 -14.976 1 95.79 256 ALA B C 1
ATOM 4139 O O . ALA B 1 256 ? 8.8 -23.978 -14.509 1 95.79 256 ALA B O 1
ATOM 4140 N N . HIS B 1 257 ? 7.666 -22.034 -14.521 1 94.66 257 HIS B N 1
ATOM 4141 C CA . HIS B 1 257 ? 8.424 -21.47 -13.409 1 94.66 257 HIS B CA 1
ATOM 4142 C C . HIS B 1 257 ? 8.203 -22.27 -12.13 1 94.66 257 HIS B C 1
ATOM 4144 O O . HIS B 1 257 ? 9.152 -22.54 -11.39 1 94.66 257 HIS B O 1
ATOM 4150 N N . LEU B 1 258 ? 6.966 -22.642 -11.915 1 93.69 258 LEU B N 1
ATOM 4151 C CA . LEU B 1 258 ? 6.608 -23.344 -10.687 1 93.69 258 LEU B CA 1
ATOM 4152 C C . LEU B 1 258 ? 7.123 -24.779 -10.711 1 93.69 258 LEU B C 1
ATOM 4154 O O . LEU B 1 258 ? 7.355 -25.378 -9.659 1 93.69 258 LEU B O 1
ATOM 4158 N N . ALA B 1 259 ? 7.237 -25.334 -11.902 1 89.58 259 ALA B N 1
ATOM 4159 C CA . ALA B 1 259 ? 7.752 -26.694 -12.035 1 89.58 259 ALA B CA 1
ATOM 4160 C C . ALA B 1 259 ? 9.229 -26.761 -11.657 1 89.58 259 ALA B C 1
ATOM 4162 O O . ALA B 1 259 ? 9.715 -27.801 -11.208 1 89.58 259 ALA B O 1
ATOM 4163 N N . ASP B 1 260 ? 9.874 -25.669 -11.89 1 76.14 260 ASP B N 1
ATOM 4164 C CA . ASP B 1 260 ? 11.3 -25.599 -11.587 1 76.14 260 ASP B CA 1
ATOM 4165 C C . ASP B 1 260 ? 11.537 -25.456 -10.086 1 76.14 260 ASP B C 1
ATOM 4167 O O . ASP B 1 260 ? 12.681 -25.482 -9.627 1 76.14 260 ASP B O 1
ATOM 4171 N N . ARG B 1 261 ? 10.455 -25.242 -9.318 1 65.21 261 ARG B N 1
ATOM 4172 C CA . ARG B 1 261 ? 10.512 -25.137 -7.863 1 65.21 261 ARG B CA 1
ATOM 4173 C C . ARG B 1 261 ? 11.066 -26.416 -7.243 1 65.21 261 ARG B C 1
ATOM 4175 O O . ARG B 1 261 ? 11.118 -26.546 -6.019 1 65.21 261 ARG B O 1
ATOM 4182 N N . GLN B 1 262 ? 11.948 -27.209 -8.046 1 49.34 262 GLN B N 1
ATOM 4183 C CA . GLN B 1 262 ? 12.557 -28.401 -7.467 1 49.34 262 GLN B CA 1
ATOM 4184 C C . GLN B 1 262 ? 13.416 -28.048 -6.256 1 49.34 262 GLN B C 1
ATOM 4186 O O . GLN B 1 262 ? 14.073 -27.005 -6.237 1 49.34 262 GLN B O 1
#

Secondary structure (DSSP, 8-state):
-------------------------------------------------HHHHHTS--EEE--S-TT-HHHHHHHHHHHHHT---EE----TTTHHHHHHHHHHHTS-TT--S-EEEETTEEEE-HHHHHHHHHHHHT-S--SSHHHHHHHHHHHHHHHHHHHHHHHHTT--HHHHHHIIIIIHHHHHHHHHHHHTSSTTSSBTTBSS--TTHHHHHHHHHHTT-STTSTTGGGGGG-HHHHHHHHHHHHSHHHHHHHHT--/-------------------------------------------------HHHHHTS--EEE--S-TT-HHHHHHHHHHHHHT---EE----TTTHHHHHHHHHHHTS-TT--S-EEEETTEEEE-HHHHHHHHHHHHT-S--SSHHHHHHHHHHHHHHHHHHHHHHHHTT--HHHHHHIIIIIHHHHHHHHHHHHTTSTTSSBTTBSS--TTHHHHHHHHHHTT-STTSTTGGGGGG-HHHHHHHHHHHHSHHHHHHHHT--

Foldseek 3Di:
DDPDDPCPCPVPCPDDDDPDDPPPPPPDPPDPPPPPDPPPPPPPDPPQDLQVLVQAAKEWEEAPPPLADLSVLVVLLCLLSVGHHHYDYCYPVNQVVQLVVCCVVVLHVVSDDGWIDGPNHIHDDRLVVLQVSCVSSVHQDDDDVVVVVLLVVLLVLLVVLVVLVVVCVVPDPVSVVCCVVPVVVVSLVVVLVQLVVAVCALESNHPGHHSSLSSVLNSCVNVQCAVPGPVVVVCVVRVSPVRSRVVSCPSVSNVVVVVVSD/DPPPDPPPCPDDDPDDPPPDDPPPDPPCPPPCPPPPDPPPPPPPDPPQDLQVLVQAAKEWEEAPPPLADLSVLVVLLCLLSVGHHHYDYCYPVNQVVQLVVCCVVVLHVVSDDGWIDGPNHIHDDRLVVLQVSCVSSVHQDDDDVVVVVLLVVLLVLLVVLVVLVVVCVVPDPVSVVCCVVPVVVVSLVVVLVQLVVAVCALESNHPGHHSSLSSVLNSCVNVQCAVPGPVVVVCVVRVSPVRSRVVSCPSVSNVVVVVVVD

Nearest PDB structures (foldseek):
  3frc-assembly1_B  TM=8.597E-01  e=1.865E-09  Plasmodium falciparum
  1px7-assembly1_B  TM=8.734E-01  e=1.577E-09  Homo sapiens
  6f05-assembly6_G  TM=7.867E-01  e=1.364E-07  Arabidopsis thaliana
  4chs-assembly1_B  TM=7.953E-01  e=2.342E-06  Glycine max
  6ep7-assembly1_A  TM=8.117E-01  e=3.869E-06  Arabidopsis thaliana

Radius of gyration: 29.32 Å; Cα contacts (8 Å, |Δi|>4): 607; chains: 2; bounding box: 56×106×104 Å